Protein AF-0000000067513556 (afdb_homodimer)

Structure (mmCIF, N/CA/C/O backbone):
data_AF-0000000067513556-model_v1
#
loop_
_entity.id
_entity.type
_entity.pdbx_description
1 polymer 'Sugar ABC transporter permease protein'
#
loop_
_atom_site.group_PDB
_atom_site.id
_atom_site.type_symbol
_atom_site.label_atom_id
_atom_site.label_alt_id
_atom_site.label_comp_id
_atom_site.label_asym_id
_atom_site.label_entity_id
_atom_site.label_seq_id
_atom_site.pdbx_PDB_ins_code
_atom_site.Cartn_x
_atom_site.Cartn_y
_atom_site.Cartn_z
_atom_site.occupancy
_atom_site.B_iso_or_equiv
_atom_site.auth_seq_id
_atom_site.auth_comp_id
_atom_site.auth_asym_id
_atom_site.auth_atom_id
_atom_site.pdbx_PDB_model_num
ATOM 1 N N . MET A 1 1 ? -21.203 19.953 30.094 1 32.81 1 MET A N 1
ATOM 2 C CA . MET A 1 1 ? -20.406 18.734 30.266 1 32.81 1 MET A CA 1
ATOM 3 C C . MET A 1 1 ? -21.266 17.5 30 1 32.81 1 MET A C 1
ATOM 5 O O . MET A 1 1 ? -20.75 16.375 30 1 32.81 1 MET A O 1
ATOM 9 N N . ARG A 1 2 ? -22.562 17.641 30.375 1 37 2 ARG A N 1
ATOM 10 C CA . ARG A 1 2 ? -23.672 16.703 30.344 1 37 2 ARG A CA 1
ATOM 11 C C . ARG A 1 2 ? -24.031 16.297 28.922 1 37 2 ARG A C 1
ATOM 13 O O . ARG A 1 2 ? -24.766 15.336 28.703 1 37 2 ARG A O 1
ATOM 20 N N . LYS A 1 3 ? -24.016 17.297 28.078 1 40.44 3 LYS A N 1
ATOM 21 C CA . LYS A 1 3 ? -24.672 17.203 26.781 1 40.44 3 LYS A CA 1
ATOM 22 C C . LYS A 1 3 ? -23.891 16.312 25.828 1 40.44 3 LYS A C 1
ATOM 24 O O . LYS A 1 3 ? -24.266 16.141 24.672 1 40.44 3 LYS A O 1
ATOM 29 N N . LYS A 1 4 ? -22.672 16.094 26.125 1 44.38 4 LYS A N 1
ATOM 30 C CA . LYS A 1 4 ? -21.781 15.328 25.25 1 44.38 4 LYS A CA 1
ATOM 31 C C . LYS A 1 4 ? -22.047 13.836 25.359 1 44.38 4 LYS A C 1
ATOM 33 O O . LYS A 1 4 ? -21.359 13.031 24.719 1 44.38 4 LYS A O 1
ATOM 38 N N . LEU A 1 5 ? -22.797 13.453 26.375 1 41.06 5 LEU A N 1
ATOM 39 C CA . LEU A 1 5 ? -23.062 12.086 26.797 1 41.06 5 LEU A CA 1
ATOM 40 C C . LEU A 1 5 ? -23.906 11.344 25.766 1 41.06 5 LEU A C 1
ATOM 42 O O . LEU A 1 5 ? -23.703 10.156 25.531 1 41.06 5 LEU A O 1
ATOM 46 N N . PRO A 1 6 ? -25 11.922 25.391 1 44.88 6 PRO A N 1
ATOM 47 C CA . PRO A 1 6 ? -25.906 11.125 24.547 1 44.88 6 PRO A CA 1
ATOM 48 C C . PRO A 1 6 ? -25.234 10.641 23.25 1 44.88 6 PRO A C 1
ATOM 50 O O . PRO A 1 6 ? -25.547 9.555 22.766 1 44.88 6 PRO A O 1
ATOM 53 N N . LEU A 1 7 ? -24.531 11.516 22.641 1 46.97 7 LEU A N 1
ATOM 54 C CA . LEU A 1 7 ? -23.906 11.086 21.391 1 46.97 7 LEU A CA 1
ATOM 55 C C . LEU A 1 7 ? -22.875 9.984 21.656 1 46.97 7 LEU A C 1
ATOM 57 O O . LEU A 1 7 ? -22.562 9.203 20.75 1 46.97 7 LEU A O 1
ATOM 61 N N . LEU A 1 8 ? -22.344 10.023 22.875 1 46.72 8 LEU A N 1
ATOM 62 C CA . LEU A 1 8 ? -21.406 8.992 23.328 1 46.72 8 LEU A CA 1
ATOM 63 C C . LEU A 1 8 ? -22.094 7.633 23.391 1 46.72 8 LEU A C 1
ATOM 65 O O . LEU A 1 8 ? -21.5 6.621 23 1 46.72 8 LEU A O 1
ATOM 69 N N . LEU A 1 9 ? -23.172 7.562 24.219 1 47.34 9 LEU A N 1
ATOM 70 C CA . LEU A 1 9 ? -23.891 6.312 24.438 1 47.34 9 LEU A CA 1
ATOM 71 C C . LEU A 1 9 ? -24.406 5.754 23.109 1 47.34 9 LEU A C 1
ATOM 73 O O . LEU A 1 9 ? -24.516 4.535 22.953 1 47.34 9 LEU A O 1
ATOM 77 N N . PHE A 1 10 ? -24.859 6.52 22.297 1 48.38 10 PHE A N 1
ATOM 78 C CA . PHE A 1 10 ? -25.344 6.078 21 1 48.38 10 PHE A CA 1
ATOM 79 C C . PHE A 1 10 ? -24.203 5.66 20.094 1 48.38 10 PHE A C 1
ATOM 81 O O . PHE A 1 10 ? -24.406 4.941 19.109 1 48.38 10 PHE A O 1
ATOM 88 N N . SER A 1 11 ? -22.984 6.133 20.391 1 55.31 11 SER A N 1
ATOM 89 C CA . SER A 1 11 ? -21.875 5.879 19.469 1 55.31 11 SER A CA 1
ATOM 90 C C . SER A 1 11 ? -21.266 4.508 19.703 1 55.31 11 SER A C 1
ATOM 92 O O . SER A 1 11 ? -20.766 3.867 18.781 1 55.31 11 SER A O 1
ATOM 94 N N . LEU A 1 12 ? -21.359 4.043 21.031 1 56.91 12 LEU A N 1
ATOM 95 C CA . LEU A 1 12 ? -20.766 2.752 21.344 1 56.91 12 LEU A CA 1
ATOM 96 C C . LEU A 1 12 ? -21.484 1.628 20.594 1 56.91 12 LEU A C 1
ATOM 98 O O . LEU A 1 12 ? -20.828 0.756 20 1 56.91 12 LEU A O 1
ATOM 102 N N . PRO A 1 13 ? -22.766 1.541 20.766 1 55.91 13 PRO A N 1
ATOM 103 C CA . PRO A 1 13 ? -23.422 0.444 20.047 1 55.91 13 PRO A CA 1
ATOM 104 C C . PRO A 1 13 ? -23.109 0.444 18.562 1 55.91 13 PRO A C 1
ATOM 106 O O . PRO A 1 13 ? -23 -0.623 17.953 1 55.91 13 PRO A O 1
ATOM 109 N N . ALA A 1 14 ? -22.953 1.678 18.062 1 60.16 14 ALA A N 1
ATOM 110 C CA . ALA A 1 14 ? -22.719 1.718 16.625 1 60.16 14 ALA A CA 1
ATOM 111 C C . ALA A 1 14 ? -21.281 1.356 16.297 1 60.16 14 ALA A C 1
ATOM 113 O O . ALA A 1 14 ? -20.984 0.814 15.219 1 60.16 14 ALA A O 1
ATOM 114 N N . LEU A 1 15 ? -20.453 1.493 17.359 1 71.62 15 LEU A N 1
ATOM 115 C CA . LEU A 1 15 ? -19.031 1.248 17.094 1 71.62 15 LEU A CA 1
ATOM 116 C C . LEU A 1 15 ? -18.688 -0.22 17.328 1 71.62 15 LEU A C 1
ATOM 118 O O . LEU A 1 15 ? -17.703 -0.72 16.781 1 71.62 15 LEU A O 1
ATOM 122 N N . LEU A 1 16 ? -19.578 -0.874 18.031 1 74.44 16 LEU A N 1
ATOM 123 C CA . LEU A 1 16 ? -19.281 -2.256 18.391 1 74.44 16 LEU A CA 1
ATOM 124 C C . LEU A 1 16 ? -19.219 -3.143 17.156 1 74.44 16 LEU A C 1
ATOM 126 O O . LEU A 1 16 ? -18.266 -3.9 16.969 1 74.44 16 LEU A O 1
ATOM 130 N N . PRO A 1 17 ? -20.219 -2.994 16.312 1 68.75 17 PRO A N 1
ATOM 131 C CA . PRO A 1 17 ? -20.141 -3.832 15.109 1 68.75 17 PRO A CA 1
ATOM 132 C C . PRO A 1 17 ? -18.906 -3.525 14.258 1 68.75 17 PRO A C 1
ATOM 134 O O . PRO A 1 17 ? -18.312 -4.434 13.68 1 68.75 17 PRO A O 1
ATOM 137 N N . LEU A 1 18 ? -18.609 -2.307 14.359 1 72.25 18 LEU A N 1
ATOM 138 C CA . LEU A 1 18 ? -17.438 -1.919 13.57 1 72.25 18 LEU A CA 1
ATOM 139 C C . LEU A 1 18 ? -16.156 -2.465 14.18 1 72.25 18 LEU A C 1
ATOM 141 O O . LEU A 1 18 ? -15.297 -2.988 13.469 1 72.25 18 LEU A O 1
ATOM 145 N N . LEU A 1 19 ? -16.125 -2.395 15.477 1 75.81 19 LEU A N 1
ATOM 146 C CA . LEU A 1 19 ? -14.945 -2.922 16.156 1 75.81 19 LEU A CA 1
ATOM 147 C C . LEU A 1 19 ? -14.852 -4.434 15.977 1 75.81 19 LEU A C 1
ATOM 149 O O . LEU A 1 19 ? -13.758 -4.98 15.812 1 75.81 19 LEU A O 1
ATOM 153 N N . LEU A 1 20 ? -15.992 -5.012 15.938 1 75.5 20 LEU A N 1
ATOM 154 C CA . LEU A 1 20 ? -16.016 -6.449 15.688 1 75.5 20 LEU A CA 1
ATOM 155 C C . LEU A 1 20 ? -15.555 -6.758 14.258 1 75.5 20 LEU A C 1
ATOM 157 O O . LEU A 1 20 ? -14.773 -7.684 14.039 1 75.5 20 LEU A O 1
ATOM 161 N N . PHE A 1 21 ? -16.031 -5.902 13.422 1 74.62 21 PHE A N 1
ATOM 162 C CA . PHE A 1 21 ? -15.641 -6.062 12.031 1 74.62 21 PHE A CA 1
ATOM 163 C C . PHE A 1 21 ? -14.133 -5.898 11.867 1 74.62 21 PHE A C 1
ATOM 165 O O . PHE A 1 21 ? -13.5 -6.637 11.109 1 74.62 21 PHE A O 1
ATOM 172 N N . VAL A 1 22 ? -13.578 -5.086 12.648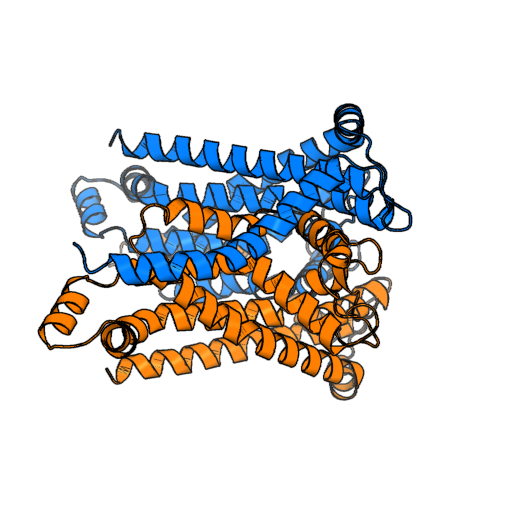 1 79.56 22 VAL A N 1
ATOM 173 C CA . VAL A 1 22 ? -12.164 -4.754 12.523 1 79.56 22 VAL A CA 1
ATOM 174 C C . VAL A 1 22 ? -11.32 -5.797 13.242 1 79.56 22 VAL A C 1
ATOM 176 O O . VAL A 1 22 ? -10.305 -6.258 12.711 1 79.56 22 VAL A O 1
ATOM 179 N N . LEU A 1 23 ? -11.781 -6.262 14.367 1 82.75 23 LEU A N 1
ATOM 180 C CA . LEU A 1 23 ? -10.938 -7.07 15.234 1 82.75 23 LEU A CA 1
ATOM 181 C C . LEU A 1 23 ? -11.164 -8.555 14.984 1 82.75 23 LEU A C 1
ATOM 183 O O . LEU A 1 23 ? -10.258 -9.367 15.195 1 82.75 23 LEU A O 1
ATOM 187 N N . TYR A 1 24 ? -12.273 -8.875 14.492 1 82.88 24 TYR A N 1
ATOM 188 C CA . TYR A 1 24 ? -12.648 -10.281 14.406 1 82.88 24 TYR A CA 1
ATOM 189 C C . TYR A 1 24 ? -11.711 -11.047 13.477 1 82.88 24 TYR A C 1
ATOM 191 O O . TYR A 1 24 ? -11.25 -12.141 13.812 1 82.88 24 TYR A O 1
ATOM 199 N N . PRO A 1 25 ? -11.391 -10.477 12.336 1 84.19 25 PRO A N 1
ATOM 200 C CA . PRO A 1 25 ? -10.453 -11.211 11.477 1 84.19 25 PRO A CA 1
ATOM 201 C C . PRO A 1 25 ? -9.117 -11.484 12.156 1 84.19 25 PRO A C 1
ATOM 203 O O . PRO A 1 25 ? -8.523 -12.547 11.953 1 84.19 25 PRO A O 1
ATOM 206 N N . PHE A 1 26 ? -8.719 -10.633 12.953 1 83.06 26 PHE A N 1
ATOM 207 C CA . PHE A 1 26 ? -7.453 -10.812 13.656 1 83.06 26 PHE A CA 1
ATOM 208 C C . PHE A 1 26 ? -7.566 -11.914 14.695 1 83.06 26 PHE A C 1
ATOM 210 O O . PHE A 1 26 ? -6.641 -12.711 14.867 1 83.06 26 PHE A O 1
ATOM 217 N N . LEU A 1 27 ? -8.664 -11.898 15.367 1 83.62 27 LEU A N 1
ATOM 218 C CA . LEU A 1 27 ? -8.875 -12.922 16.375 1 83.62 27 LEU A CA 1
ATOM 219 C C . LEU A 1 27 ? -8.914 -14.312 15.75 1 83.62 27 LEU A C 1
ATOM 221 O O . LEU A 1 27 ? -8.438 -15.281 16.344 1 83.62 27 LEU A O 1
ATOM 225 N N . GLU A 1 28 ? -9.406 -14.328 14.578 1 81.25 28 GLU A N 1
ATOM 226 C CA . GLU A 1 28 ? -9.484 -15.617 13.898 1 81.25 28 GLU A CA 1
ATOM 227 C C . GLU A 1 28 ? -8.102 -16.094 13.469 1 81.25 28 GLU A C 1
ATOM 229 O O . GLU A 1 28 ? -7.836 -17.297 13.453 1 81.25 28 GLU A O 1
ATOM 234 N N . VAL A 1 29 ? -7.293 -15.188 13.078 1 85.81 29 VAL A N 1
ATOM 235 C CA . VAL A 1 29 ? -5.93 -15.57 12.727 1 85.81 29 VAL A CA 1
ATOM 236 C C . VAL A 1 29 ? -5.23 -16.156 13.953 1 85.81 29 VAL A C 1
ATOM 238 O O . VAL A 1 29 ? -4.5 -17.141 13.852 1 85.81 29 VAL A O 1
ATOM 241 N N . VAL A 1 30 ? -5.441 -15.562 15.07 1 89.25 30 VAL A N 1
ATOM 242 C CA . VAL A 1 30 ? -4.855 -16.062 16.312 1 89.25 30 VAL A CA 1
ATOM 243 C C . VAL A 1 30 ? -5.414 -17.438 16.625 1 89.25 30 VAL A C 1
ATOM 245 O O . VAL A 1 30 ? -4.664 -18.344 17 1 89.25 30 VAL A O 1
ATOM 248 N N . ARG A 1 31 ? -6.645 -17.562 16.453 1 88.06 31 ARG A N 1
ATOM 249 C CA . ARG A 1 31 ? -7.273 -18.859 16.703 1 88.06 31 ARG A CA 1
ATOM 250 C C . ARG A 1 31 ? -6.73 -19.922 15.758 1 88.06 31 ARG A C 1
ATOM 252 O O . ARG A 1 31 ? -6.332 -21 16.203 1 88.06 31 ARG A O 1
ATOM 259 N N . PHE A 1 32 ? -6.605 -19.609 14.523 1 87.56 32 PHE A N 1
ATOM 260 C CA . PHE A 1 32 ? -6.188 -20.594 13.523 1 87.56 32 PHE A CA 1
ATOM 261 C C . PHE A 1 32 ? -4.699 -20.891 13.656 1 87.56 32 PHE A C 1
ATOM 263 O O . PHE A 1 32 ? -4.23 -21.922 13.188 1 87.56 32 PHE A O 1
ATOM 270 N N . SER A 1 33 ? -3.994 -19.969 14.25 1 93.5 33 SER A N 1
ATOM 271 C CA . SER A 1 33 ? -2.586 -20.234 14.516 1 93.5 33 SER A CA 1
ATOM 272 C C . SER A 1 33 ? -2.422 -21.406 15.492 1 93.5 33 SER A C 1
ATOM 274 O O . SER A 1 33 ? -1.332 -21.969 15.617 1 93.5 33 SER A O 1
ATOM 276 N N . THR A 1 34 ? -3.514 -21.75 16.188 1 94.88 34 THR A N 1
ATOM 277 C CA . THR A 1 34 ? -3.473 -22.859 17.125 1 94.88 34 THR A CA 1
ATOM 278 C C . THR A 1 34 ? -4.141 -24.109 16.547 1 94.88 34 THR A C 1
ATOM 280 O O . THR A 1 34 ? -4.445 -25.047 17.266 1 94.88 34 THR A O 1
ATOM 283 N N . TRP A 1 35 ? -4.395 -24.031 15.234 1 91.88 35 TRP A N 1
ATOM 284 C CA . TRP A 1 35 ? -5.051 -25.156 14.57 1 91.88 35 TRP A CA 1
ATOM 285 C C . TRP A 1 35 ? -4.164 -25.734 13.477 1 91.88 35 TRP A C 1
ATOM 287 O O . TRP A 1 35 ? -3.283 -25.047 12.953 1 91.88 35 TRP A O 1
ATOM 297 N N . ASP A 1 36 ? -4.312 -27.062 13.305 1 93.06 36 ASP A N 1
ATOM 298 C CA . ASP A 1 36 ? -3.84 -27.703 12.078 1 93.06 36 ASP A CA 1
ATOM 299 C C . ASP A 1 36 ? -4.918 -27.688 11 1 93.06 36 ASP A C 1
ATOM 301 O O . ASP A 1 36 ? -5.965 -28.312 11.148 1 93.06 36 ASP A O 1
ATOM 305 N N . TRP A 1 37 ? -4.578 -26.875 9.977 1 87.88 37 TRP A N 1
ATOM 306 C CA . TRP A 1 37 ? -5.59 -26.688 8.945 1 87.88 37 TRP A CA 1
ATOM 307 C C . TRP A 1 37 ? -4.945 -26.422 7.59 1 87.88 37 TRP A C 1
ATOM 309 O O . TRP A 1 37 ? -4.078 -25.562 7.469 1 87.88 37 TRP A O 1
ATOM 319 N N . SER A 1 38 ? -5.398 -27.172 6.637 1 86 38 SER A N 1
ATOM 320 C CA . SER A 1 38 ? -4.875 -27.031 5.281 1 86 38 SER A CA 1
ATOM 321 C C . SER A 1 38 ? -5.762 -26.125 4.434 1 86 38 SER A C 1
ATOM 323 O O . SER A 1 38 ? -5.344 -25.656 3.375 1 86 38 SER A O 1
ATOM 325 N N . GLY A 1 39 ? -6.977 -25.766 4.902 1 77.75 39 GLY A N 1
ATOM 326 C CA . GLY A 1 39 ? -7.945 -25.047 4.098 1 77.75 39 GLY A CA 1
ATOM 327 C C . GLY A 1 39 ? -8.883 -25.953 3.328 1 77.75 39 GLY A C 1
ATOM 328 O O . GLY A 1 39 ? -9.93 -25.531 2.854 1 77.75 39 GLY A O 1
ATOM 329 N N . LEU A 1 40 ? -8.508 -27.219 3.236 1 76.31 40 LEU A N 1
ATOM 330 C CA . LEU A 1 40 ? -9.258 -28.172 2.441 1 76.31 40 LEU A CA 1
ATOM 331 C C . LEU A 1 40 ? -9.883 -29.25 3.332 1 76.31 40 LEU A C 1
ATOM 333 O O . LEU A 1 40 ? -10.719 -30.031 2.875 1 76.31 40 LEU A O 1
ATOM 337 N N . SER A 1 41 ? -9.414 -29.297 4.57 1 78.69 41 SER A N 1
ATOM 338 C CA . SER A 1 41 ? -9.914 -30.281 5.516 1 78.69 41 SER A CA 1
ATOM 339 C C . SER A 1 41 ? -10.438 -29.625 6.789 1 78.69 41 SER A C 1
ATOM 341 O O . SER A 1 41 ? -10.289 -28.406 6.969 1 78.69 41 SER A O 1
ATOM 343 N N . GLU A 1 42 ? -11.023 -30.391 7.574 1 82.38 42 GLU A N 1
ATOM 344 C CA . GLU A 1 42 ? -11.531 -29.875 8.844 1 82.38 42 GLU A CA 1
ATOM 345 C C . GLU A 1 42 ? -10.383 -29.453 9.766 1 82.38 42 GLU A C 1
ATOM 347 O O . GLU A 1 42 ? -9.422 -30.203 9.945 1 82.38 42 GLU A O 1
ATOM 352 N N . PRO A 1 43 ? -10.492 -28.297 10.234 1 86 43 PRO A N 1
ATOM 353 C CA . PRO A 1 43 ? -9.453 -27.828 11.148 1 86 43 PRO A CA 1
ATOM 354 C C . PRO A 1 43 ? -9.438 -28.594 12.469 1 86 43 PRO A C 1
ATOM 356 O O . PRO A 1 43 ? -10.492 -28.984 12.969 1 86 43 PRO A O 1
ATOM 359 N N . ARG A 1 44 ? -8.203 -28.844 13.031 1 92.75 44 ARG A N 1
ATOM 360 C CA . ARG A 1 44 ? -8.008 -29.516 14.312 1 92.75 44 ARG A CA 1
ATOM 361 C C . ARG A 1 44 ? -7.18 -28.656 15.266 1 92.75 44 ARG A C 1
ATOM 363 O O . ARG A 1 44 ? -6.113 -28.172 14.898 1 92.75 44 ARG A O 1
ATOM 370 N N . PRO A 1 45 ? -7.703 -28.531 16.469 1 93.62 45 PRO A N 1
ATOM 371 C CA . PRO A 1 45 ? -6.91 -27.781 17.438 1 93.62 45 PRO A CA 1
ATOM 372 C C . PRO A 1 45 ? -5.625 -28.5 17.828 1 93.62 45 PRO A C 1
ATOM 374 O O . PRO A 1 45 ? -5.648 -29.703 18.094 1 93.62 45 PRO A O 1
ATOM 377 N N . VAL A 1 46 ? -4.523 -27.812 17.812 1 96.75 46 VAL A N 1
ATOM 378 C CA . VAL A 1 46 ? -3.242 -28.422 18.141 1 96.75 46 VAL A CA 1
ATOM 379 C C . VAL A 1 46 ? -2.504 -27.562 19.156 1 96.75 46 VAL A C 1
ATOM 381 O O . VAL A 1 46 ? -1.302 -27.734 19.375 1 96.75 46 VAL A O 1
ATOM 384 N N . GLY A 1 47 ? -3.225 -26.594 19.688 1 96 47 GLY A N 1
ATOM 385 C CA . GLY A 1 47 ? -2.605 -25.703 20.672 1 96 47 GLY A CA 1
ATOM 386 C C . GLY A 1 47 ? -1.457 -24.906 20.094 1 96 47 GLY A C 1
ATOM 387 O O . GLY A 1 47 ? -1.604 -24.25 19.062 1 96 47 GLY A O 1
ATOM 388 N N . LEU A 1 48 ? -0.248 -25.047 20.797 1 97 48 LEU A N 1
ATOM 389 C CA . LEU A 1 48 ? 0.872 -24.188 20.422 1 97 48 LEU A CA 1
ATOM 390 C C . LEU A 1 48 ? 1.854 -24.953 19.531 1 97 48 LEU A C 1
ATOM 392 O O . LEU A 1 48 ? 2.992 -24.516 19.344 1 97 48 LEU A O 1
ATOM 396 N N . LYS A 1 49 ? 1.458 -26 18.891 1 97.56 49 LYS A N 1
ATOM 397 C CA . LYS A 1 49 ? 2.326 -26.844 18.078 1 97.56 49 LYS A CA 1
ATOM 398 C C . LYS A 1 49 ? 2.863 -26.062 16.875 1 97.56 49 LYS A C 1
ATOM 400 O O . LYS A 1 49 ? 4.016 -26.25 16.469 1 97.56 49 LYS A O 1
ATOM 405 N N . ASN A 1 50 ? 2.014 -25.219 16.281 1 97.56 50 ASN A N 1
ATOM 406 C CA . ASN A 1 50 ? 2.473 -24.422 15.148 1 97.56 50 ASN A CA 1
ATOM 407 C C . ASN A 1 50 ? 3.623 -23.5 15.555 1 97.56 50 ASN A C 1
ATOM 409 O O . ASN A 1 50 ? 4.559 -23.281 14.773 1 97.56 50 ASN A O 1
ATOM 413 N N . TYR A 1 51 ? 3.568 -23.031 16.75 1 97.69 51 TYR A N 1
ATOM 414 C CA . TYR A 1 51 ? 4.625 -22.141 17.234 1 97.69 51 TYR A CA 1
ATOM 415 C C . TYR A 1 51 ? 5.891 -22.922 17.547 1 97.69 51 TYR A C 1
ATOM 417 O O . TYR A 1 51 ? 7 -22.469 17.266 1 97.69 51 TYR A O 1
ATOM 425 N N . GLN A 1 52 ? 5.711 -24.062 18.062 1 97.56 52 GLN A N 1
ATOM 426 C CA . GLN A 1 52 ? 6.867 -24.922 18.297 1 97.56 52 GLN A CA 1
ATOM 427 C C . GLN A 1 52 ? 7.574 -25.281 17 1 97.56 52 GLN A C 1
ATOM 429 O O . GLN A 1 52 ? 8.797 -25.203 16.906 1 97.56 52 GLN A O 1
ATOM 434 N N . THR A 1 53 ? 6.824 -25.625 16.031 1 97.25 53 THR A N 1
ATOM 435 C CA . THR A 1 53 ? 7.363 -25.938 14.719 1 97.25 53 THR A CA 1
ATOM 436 C C . THR A 1 53 ? 8.047 -24.719 14.102 1 97.25 53 THR A C 1
ATOM 438 O O . THR A 1 53 ? 9.125 -24.828 13.516 1 97.25 53 THR A O 1
ATOM 441 N N . LEU A 1 54 ? 7.438 -23.625 14.266 1 97.44 54 LEU A N 1
ATOM 442 C CA . LEU A 1 54 ? 7.941 -22.375 13.711 1 97.44 54 LEU A CA 1
ATOM 443 C C . LEU A 1 54 ? 9.32 -22.047 14.273 1 97.44 54 LEU A C 1
ATOM 445 O O . LEU A 1 54 ? 10.242 -21.734 13.523 1 97.44 54 LEU A O 1
ATOM 449 N N . PHE A 1 55 ? 9.523 -22.188 15.609 1 97.31 55 PHE A N 1
ATOM 450 C CA . PHE A 1 55 ? 10.773 -21.797 16.25 1 97.31 55 PHE A CA 1
ATOM 451 C C . PHE A 1 55 ? 11.867 -22.812 15.984 1 97.31 55 PHE A C 1
ATOM 453 O O . PHE A 1 55 ? 13.055 -22.531 16.156 1 97.31 55 PHE A O 1
ATOM 460 N N . GLN A 1 56 ? 11.461 -23.969 15.453 1 97.38 56 GLN A N 1
ATOM 461 C CA . GLN A 1 56 ? 12.43 -25 15.109 1 97.38 56 GLN A CA 1
ATOM 462 C C . GLN A 1 56 ? 12.672 -25.047 13.602 1 97.38 56 GLN A C 1
ATOM 464 O O . GLN A 1 56 ? 13.539 -25.781 13.125 1 97.38 56 GLN A O 1
ATOM 469 N N . ASP A 1 57 ? 11.977 -24.25 12.859 1 97.25 57 ASP A N 1
ATOM 470 C CA . ASP A 1 57 ? 12.031 -24.25 11.406 1 97.25 57 ASP A CA 1
ATOM 471 C C . ASP A 1 57 ? 13.156 -23.359 10.891 1 97.25 57 ASP A C 1
ATOM 473 O O . ASP A 1 57 ? 13.062 -22.125 10.969 1 97.25 57 ASP A O 1
ATOM 477 N N . PRO A 1 58 ? 14.211 -23.938 10.344 1 97.31 58 PRO A N 1
ATOM 478 C CA . PRO A 1 58 ? 15.312 -23.125 9.828 1 97.31 58 PRO A CA 1
ATOM 479 C C . PRO A 1 58 ? 14.867 -22.172 8.719 1 97.31 58 PRO A C 1
ATOM 481 O O . PRO A 1 58 ? 15.43 -21.078 8.578 1 97.31 58 PRO A O 1
ATOM 484 N N . ALA A 1 59 ? 13.875 -22.547 7.98 1 96.94 59 ALA A N 1
ATOM 485 C CA . ALA A 1 59 ? 13.391 -21.688 6.902 1 96.94 59 ALA A CA 1
ATOM 486 C C . ALA A 1 59 ? 12.766 -20.406 7.453 1 96.94 59 ALA A C 1
ATOM 488 O O . ALA A 1 59 ? 12.891 -19.344 6.848 1 96.94 59 ALA A O 1
ATOM 489 N N . PHE A 1 60 ? 12.109 -20.562 8.648 1 97.44 60 PHE A N 1
ATOM 490 C CA . PHE A 1 60 ? 11.531 -19.375 9.289 1 97.44 60 PHE A CA 1
ATOM 491 C C . PHE A 1 60 ? 12.617 -18.391 9.695 1 97.44 60 PHE A C 1
ATOM 493 O O . PHE A 1 60 ? 12.516 -17.203 9.406 1 97.44 60 PHE A O 1
ATOM 500 N N . TRP A 1 61 ? 13.641 -18.875 10.234 1 97.94 61 TRP A N 1
ATOM 501 C CA . TRP A 1 61 ? 14.719 -18.016 10.719 1 97.94 61 TRP A CA 1
ATOM 502 C C . TRP A 1 61 ? 15.477 -17.391 9.562 1 97.94 61 TRP A C 1
ATOM 504 O O . TRP A 1 61 ? 15.883 -16.219 9.633 1 97.94 61 TRP A O 1
ATOM 514 N N . LYS A 1 62 ? 15.711 -18.156 8.531 1 97.5 62 LYS A N 1
ATOM 515 C CA . LYS A 1 62 ? 16.344 -17.594 7.344 1 97.5 62 LYS A CA 1
ATOM 516 C C . LYS A 1 62 ? 15.508 -16.469 6.75 1 97.5 62 LYS A C 1
ATOM 518 O O . LYS A 1 62 ? 16.047 -15.414 6.391 1 97.5 62 LYS A O 1
ATOM 523 N N . SER A 1 63 ? 14.195 -16.688 6.66 1 97.75 63 SER A N 1
ATOM 524 C CA . SER A 1 63 ? 13.297 -15.664 6.129 1 97.75 63 SER A CA 1
ATOM 525 C C . SER A 1 63 ? 13.273 -14.422 7.016 1 97.75 63 SER A C 1
ATOM 527 O O . SER A 1 63 ? 13.18 -13.297 6.52 1 97.75 63 SER A O 1
ATOM 529 N N . LEU A 1 64 ? 13.359 -14.656 8.352 1 97.25 64 LEU A N 1
ATOM 530 C CA . LEU A 1 64 ? 13.43 -13.539 9.281 1 97.25 64 LEU A CA 1
ATOM 531 C C . LEU A 1 64 ? 14.695 -12.719 9.047 1 97.25 64 LEU A C 1
ATOM 533 O O . LEU A 1 64 ? 14.641 -11.484 9.016 1 97.25 64 LEU A O 1
ATOM 537 N N . LEU A 1 65 ? 15.773 -13.359 8.852 1 97.38 65 LEU A N 1
ATOM 538 C CA . LEU A 1 65 ? 17.047 -12.672 8.625 1 97.38 65 LEU A CA 1
ATOM 539 C C . LEU A 1 65 ? 17.016 -11.914 7.301 1 97.38 65 LEU A C 1
ATOM 541 O O . LEU A 1 65 ? 17.531 -10.797 7.211 1 97.38 65 LEU A O 1
ATOM 545 N N . VAL A 1 66 ? 16.453 -12.531 6.297 1 97.75 66 VAL A N 1
ATOM 546 C CA . VAL A 1 66 ? 16.312 -11.867 5.008 1 97.75 66 VAL A CA 1
ATOM 547 C C . VAL A 1 66 ? 15.445 -10.617 5.16 1 97.75 66 VAL A C 1
ATOM 549 O O . VAL A 1 66 ? 15.766 -9.562 4.609 1 97.75 66 VAL A O 1
ATOM 552 N N . THR A 1 67 ? 14.383 -10.727 5.965 1 97.25 67 THR A N 1
ATOM 553 C CA . THR A 1 67 ? 13.484 -9.609 6.203 1 97.25 67 THR A CA 1
ATOM 554 C C . THR A 1 67 ? 14.211 -8.477 6.926 1 97.25 67 THR A C 1
ATOM 556 O O . THR A 1 67 ? 14.078 -7.309 6.547 1 97.25 67 THR A O 1
ATOM 559 N N . LEU A 1 68 ? 14.969 -8.836 7.914 1 96.81 68 LEU A N 1
ATOM 560 C CA . LEU A 1 68 ? 15.727 -7.836 8.656 1 96.81 68 LEU A CA 1
ATOM 561 C C . LEU A 1 68 ? 16.797 -7.207 7.781 1 96.81 68 LEU A C 1
ATOM 563 O O . LEU A 1 68 ? 17.062 -6.008 7.883 1 96.81 68 LEU A O 1
ATOM 567 N N . GLY A 1 69 ? 17.422 -8.047 6.965 1 97 69 GLY A N 1
ATOM 568 C CA . GLY A 1 69 ? 18.375 -7.516 6.004 1 97 69 GLY A CA 1
ATOM 569 C C . GLY A 1 69 ? 17.75 -6.539 5.027 1 97 69 GLY A C 1
ATOM 570 O O . GLY A 1 69 ? 18.328 -5.484 4.742 1 97 69 GLY A O 1
ATOM 571 N N . PHE A 1 70 ? 16.625 -6.875 4.539 1 97.5 70 PHE A N 1
ATOM 572 C CA . PHE A 1 70 ? 15.867 -5.984 3.664 1 97.5 70 PHE A CA 1
ATOM 573 C C . PHE A 1 70 ? 15.586 -4.66 4.355 1 97.5 70 PHE A C 1
ATOM 575 O O . PHE A 1 70 ? 15.805 -3.592 3.781 1 97.5 70 PHE A O 1
ATOM 582 N N . MET A 1 71 ? 15.125 -4.75 5.566 1 96.88 71 MET A N 1
ATOM 583 C CA . MET A 1 71 ? 14.805 -3.564 6.355 1 96.88 71 MET A CA 1
ATOM 584 C C . MET A 1 71 ? 16.047 -2.688 6.543 1 96.88 71 MET A C 1
ATOM 586 O O . MET A 1 71 ? 15.977 -1.472 6.352 1 96.88 71 MET A O 1
ATOM 590 N N . LEU A 1 72 ? 17.109 -3.25 6.871 1 96.5 72 LEU A N 1
ATOM 591 C CA . LEU A 1 72 ? 18.344 -2.523 7.145 1 96.5 72 LEU A CA 1
ATOM 592 C C . LEU A 1 72 ? 18.875 -1.85 5.883 1 96.5 72 LEU A C 1
ATOM 594 O O . LEU A 1 72 ? 19.469 -0.768 5.949 1 96.5 72 LEU A O 1
ATOM 598 N N . LEU A 1 73 ? 18.672 -2.516 4.797 1 97.06 73 LEU A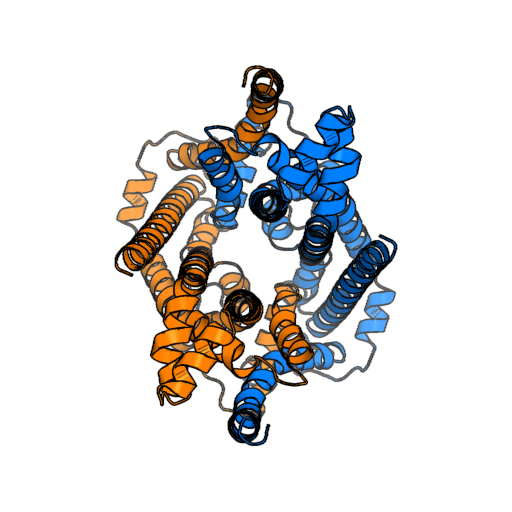 N 1
ATOM 599 C CA . LEU A 1 73 ? 19.156 -1.972 3.535 1 97.06 73 LEU A CA 1
ATOM 600 C C . LEU A 1 73 ? 18.219 -0.88 3.018 1 97.06 73 LEU A C 1
ATOM 602 O O . LEU A 1 73 ? 18.672 0.066 2.365 1 97.06 73 LEU A O 1
ATOM 606 N N . ALA A 1 74 ? 16.953 -0.971 3.285 1 97 74 ALA A N 1
ATOM 607 C CA . ALA A 1 74 ? 15.961 -0.087 2.684 1 97 74 ALA A CA 1
ATOM 608 C C . ALA A 1 74 ? 15.742 1.152 3.545 1 97 74 ALA A C 1
ATOM 610 O O . ALA A 1 74 ? 15.531 2.25 3.021 1 97 74 ALA A O 1
ATOM 611 N N . LEU A 1 75 ? 15.852 1.015 4.855 1 96.81 75 LEU A N 1
ATOM 612 C CA . LEU A 1 75 ? 15.398 2.059 5.766 1 96.81 75 LEU A CA 1
ATOM 613 C C . LEU A 1 75 ? 16.344 3.262 5.723 1 96.81 75 LEU A C 1
ATOM 615 O O . LEU A 1 75 ? 15.883 4.402 5.59 1 96.81 75 LEU A O 1
ATOM 619 N N . PRO A 1 76 ? 17.641 3.088 5.801 1 96.81 76 PRO A N 1
ATOM 620 C CA . PRO A 1 76 ? 18.531 4.25 5.82 1 96.81 76 PRO A CA 1
ATOM 621 C C . PRO A 1 76 ? 18.438 5.086 4.547 1 96.81 76 PRO A C 1
ATOM 623 O O . PRO A 1 76 ? 18.25 6.305 4.613 1 96.81 76 PRO A O 1
ATOM 626 N N . PRO A 1 77 ? 18.5 4.465 3.396 1 96.06 77 PRO A N 1
ATOM 627 C CA . PRO A 1 77 ? 18.375 5.312 2.207 1 96.06 77 PRO A CA 1
ATOM 628 C C . PRO A 1 77 ? 16.984 5.934 2.078 1 96.06 77 PRO A C 1
ATOM 630 O O . PRO A 1 77 ? 16.844 7.047 1.561 1 96.06 77 PRO A O 1
ATOM 633 N N . PHE A 1 78 ? 15.922 5.25 2.492 1 96.62 78 PHE A N 1
ATOM 634 C CA . PHE A 1 78 ? 14.578 5.812 2.467 1 96.62 78 PHE A CA 1
ATOM 635 C C . PHE A 1 78 ? 14.508 7.094 3.285 1 96.62 78 PHE A C 1
ATOM 637 O O . PHE A 1 78 ? 14.016 8.117 2.809 1 96.62 78 PHE A O 1
ATOM 644 N N . LEU A 1 79 ? 15.062 7.012 4.496 1 95.5 79 LEU A N 1
ATOM 645 C CA . LEU A 1 79 ? 15.062 8.164 5.387 1 95.5 79 LEU A CA 1
ATOM 646 C C . LEU A 1 79 ? 15.953 9.273 4.848 1 95.5 79 LEU A C 1
ATOM 648 O O . LEU A 1 79 ? 15.531 10.43 4.742 1 95.5 79 LEU A O 1
ATOM 652 N N . ALA A 1 80 ? 17.125 8.906 4.461 1 93.56 80 ALA A N 1
ATOM 653 C CA . ALA A 1 80 ? 18.109 9.891 4.004 1 93.56 80 ALA A CA 1
ATOM 654 C C . ALA A 1 80 ? 17.625 10.594 2.736 1 93.56 80 ALA A C 1
ATOM 656 O O . ALA A 1 80 ? 17.641 11.828 2.662 1 93.56 80 ALA A O 1
ATOM 657 N N . LEU A 1 81 ? 17.172 9.836 1.778 1 92.62 81 LEU A N 1
ATOM 658 C CA . LEU A 1 81 ? 16.781 10.422 0.502 1 92.62 81 LEU A CA 1
ATOM 659 C C . LEU A 1 81 ? 15.5 11.25 0.66 1 92.62 81 LEU A C 1
ATOM 661 O O . LEU A 1 81 ? 15.344 12.281 0.004 1 92.62 81 LEU A O 1
ATOM 665 N N . SER A 1 82 ? 14.578 10.727 1.495 1 94.69 82 SER A N 1
ATOM 666 C CA . SER A 1 82 ? 13.359 11.5 1.738 1 94.69 82 SER A CA 1
ATOM 667 C C . SER A 1 82 ? 13.688 12.875 2.309 1 94.69 82 SER A C 1
ATOM 669 O O . SER A 1 82 ? 13.172 13.891 1.836 1 94.69 82 SER A O 1
ATOM 671 N N . LEU A 1 83 ? 14.578 12.945 3.291 1 91.81 83 LEU A N 1
ATOM 672 C CA . LEU A 1 83 ? 14.945 14.195 3.955 1 91.81 83 LEU A CA 1
ATOM 673 C C . LEU A 1 83 ? 15.766 15.086 3.027 1 91.81 83 LEU A C 1
ATOM 675 O O . LEU A 1 83 ? 15.477 16.281 2.891 1 91.81 83 LEU A O 1
ATOM 679 N N . VAL A 1 84 ? 16.734 14.477 2.373 1 88.88 84 VAL A N 1
ATOM 680 C CA . VAL A 1 84 ? 17.641 15.242 1.52 1 88.88 84 VAL A CA 1
ATOM 681 C C . VAL A 1 84 ? 16.859 15.852 0.357 1 88.88 84 VAL A C 1
ATOM 683 O O . VAL A 1 84 ? 17.016 17.031 0.055 1 88.88 84 VAL A O 1
ATOM 686 N N . LEU A 1 85 ? 16.016 15.117 -0.246 1 90.81 85 LEU A N 1
ATOM 687 C CA . LEU A 1 85 ? 15.281 15.617 -1.397 1 90.81 85 LEU A CA 1
ATOM 688 C C . LEU A 1 85 ? 14.258 16.672 -0.971 1 90.81 85 LEU A C 1
ATOM 690 O O . LEU A 1 85 ? 14 17.625 -1.707 1 90.81 85 LEU A O 1
ATOM 694 N N . ALA A 1 86 ? 13.672 16.406 0.213 1 92.25 86 ALA A N 1
ATOM 695 C CA . ALA A 1 86 ? 12.766 17.438 0.72 1 92.25 86 ALA A CA 1
ATOM 696 C C . ALA A 1 86 ? 13.484 18.781 0.891 1 92.25 86 ALA A C 1
ATOM 698 O O . ALA A 1 86 ? 12.961 19.828 0.498 1 92.25 86 ALA A O 1
ATOM 699 N N . VAL A 1 87 ? 14.664 18.766 1.409 1 87.62 87 VAL A N 1
ATOM 700 C CA . VAL A 1 87 ? 15.422 19.969 1.699 1 87.62 87 VAL A CA 1
ATOM 701 C C . VAL A 1 87 ? 15.93 20.594 0.398 1 87.62 87 VAL A C 1
ATOM 703 O O . VAL A 1 87 ? 15.828 21.797 0.193 1 87.62 87 VAL A O 1
ATOM 706 N N . VAL A 1 88 ? 16.438 19.766 -0.494 1 85.81 88 VAL A N 1
ATOM 707 C CA . VAL A 1 88 ? 17.047 20.25 -1.729 1 85.81 88 VAL A CA 1
ATOM 708 C C . VAL A 1 88 ? 15.977 20.875 -2.623 1 85.81 88 VAL A C 1
ATOM 710 O O . VAL A 1 88 ? 16.234 21.859 -3.303 1 85.81 88 VAL A O 1
ATOM 713 N N . LEU A 1 89 ? 14.844 20.344 -2.594 1 89.25 89 LEU A N 1
ATOM 714 C CA . LEU A 1 89 ? 13.797 20.797 -3.504 1 89.25 89 LEU A CA 1
ATOM 715 C C . LEU A 1 89 ? 13.055 22 -2.926 1 89.25 89 LEU A C 1
ATOM 717 O O . LEU A 1 89 ? 12.344 22.703 -3.646 1 89.25 89 LEU A O 1
ATOM 721 N N . ASP A 1 90 ? 13.328 22.188 -1.698 1 88.88 90 ASP A N 1
ATOM 722 C CA . ASP A 1 90 ? 12.562 23.234 -1.021 1 88.88 90 ASP A CA 1
ATOM 723 C C . ASP A 1 90 ? 12.867 24.609 -1.62 1 88.88 90 ASP A C 1
ATOM 725 O O . ASP A 1 90 ? 14.023 25.031 -1.667 1 88.88 90 ASP A O 1
ATOM 729 N N . GLY A 1 91 ? 11.812 25.328 -2.123 1 86.56 91 GLY A N 1
ATOM 730 C CA . GLY A 1 91 ? 11.953 26.688 -2.607 1 86.56 91 GLY A CA 1
ATOM 731 C C . GLY A 1 91 ? 12.367 26.766 -4.062 1 86.56 91 GLY A C 1
ATOM 732 O O . GLY A 1 91 ? 12.383 27.859 -4.652 1 86.56 91 GLY A O 1
ATOM 733 N N . LEU A 1 92 ? 12.711 25.641 -4.703 1 87.81 92 LEU A N 1
ATOM 734 C CA . LEU A 1 92 ? 13.078 25.656 -6.113 1 87.81 92 LEU A CA 1
ATOM 735 C C . LEU A 1 92 ? 11.859 25.938 -6.988 1 87.81 92 LEU A C 1
ATOM 737 O O . LEU A 1 92 ? 10.734 25.594 -6.613 1 87.81 92 LEU A O 1
ATOM 741 N N . PRO A 1 93 ? 12.125 26.578 -8.141 1 87.19 93 PRO A N 1
ATOM 742 C CA . PRO A 1 93 ? 11 26.922 -9.016 1 87.19 93 PRO A CA 1
ATOM 743 C C . PRO A 1 93 ? 10.25 25.703 -9.531 1 87.19 93 PRO A C 1
ATOM 745 O O . PRO A 1 93 ? 9.055 25.781 -9.836 1 87.19 93 PRO A O 1
ATOM 748 N N . TYR A 1 94 ? 10.953 24.531 -9.648 1 87.5 94 TYR A N 1
ATOM 749 C CA . TYR A 1 94 ? 10.305 23.344 -10.18 1 87.5 94 TYR A CA 1
ATOM 750 C C . TYR A 1 94 ? 9.992 22.344 -9.062 1 87.5 94 TYR A C 1
ATOM 752 O O . TYR A 1 94 ? 9.852 21.141 -9.312 1 87.5 94 TYR A O 1
ATOM 760 N N . GLU A 1 95 ? 9.898 22.781 -7.855 1 89.56 95 GLU A N 1
ATOM 761 C CA . GLU A 1 95 ? 9.656 21.922 -6.695 1 89.56 95 GLU A CA 1
ATOM 762 C C . GLU A 1 95 ? 8.398 21.078 -6.883 1 89.56 95 GLU A C 1
ATOM 764 O O . GLU A 1 95 ? 8.422 19.859 -6.688 1 89.56 95 GLU A O 1
ATOM 769 N N . ARG A 1 96 ? 7.395 21.75 -7.32 1 86.12 96 ARG A N 1
ATOM 770 C CA . ARG A 1 96 ? 6.113 21.062 -7.473 1 86.12 96 ARG A CA 1
ATOM 771 C C . ARG A 1 96 ? 6.203 19.953 -8.523 1 86.12 96 ARG A C 1
ATOM 773 O O . ARG A 1 96 ? 5.727 18.844 -8.297 1 86.12 96 ARG A O 1
ATOM 780 N N . LEU A 1 97 ? 6.785 20.266 -9.57 1 84.56 97 LEU A N 1
ATOM 781 C CA . LEU A 1 97 ? 6.934 19.297 -10.641 1 84.56 97 LEU A CA 1
ATOM 782 C C . LEU A 1 97 ? 7.82 18.125 -10.203 1 84.56 97 LEU A C 1
ATOM 784 O O . LEU A 1 97 ? 7.508 16.969 -10.461 1 84.56 97 LEU A O 1
ATOM 788 N N . ALA A 1 98 ? 8.914 18.453 -9.539 1 87.06 98 ALA A N 1
ATOM 789 C CA . ALA A 1 98 ? 9.844 17.422 -9.086 1 87.06 98 ALA A CA 1
ATOM 790 C C . ALA A 1 98 ? 9.18 16.484 -8.086 1 87.06 98 ALA A C 1
ATOM 792 O O . ALA A 1 98 ? 9.297 15.258 -8.203 1 87.06 98 ALA A O 1
ATOM 793 N N . LYS A 1 99 ? 8.43 17.031 -7.215 1 87.56 99 LYS A N 1
ATOM 794 C CA . LYS A 1 99 ? 7.773 16.219 -6.199 1 87.56 99 LYS A CA 1
ATOM 795 C C . LYS A 1 99 ? 6.648 15.375 -6.809 1 87.56 99 LYS A C 1
ATOM 797 O O . LYS A 1 99 ? 6.426 14.234 -6.398 1 87.56 99 LYS A O 1
ATOM 802 N N . SER A 1 100 ? 5.984 15.914 -7.816 1 84.38 100 SER A N 1
ATOM 803 C CA . SER A 1 100 ? 4.961 15.148 -8.516 1 84.38 100 SER A CA 1
ATOM 804 C C . SER A 1 100 ? 5.57 13.953 -9.25 1 84.38 100 SER A C 1
ATOM 806 O O . SER A 1 100 ? 5.004 12.859 -9.234 1 84.38 100 SER A O 1
ATOM 808 N N . LEU A 1 101 ? 6.699 14.195 -9.812 1 85.69 101 LEU A N 1
ATOM 809 C CA . LEU A 1 101 ? 7.375 13.125 -10.539 1 85.69 101 LEU A CA 1
ATOM 810 C C . LEU A 1 101 ? 7.871 12.047 -9.586 1 85.69 101 LEU A C 1
ATOM 812 O O . LEU A 1 101 ? 7.82 10.859 -9.898 1 85.69 101 LEU A O 1
ATOM 816 N N . LEU A 1 102 ? 8.32 12.484 -8.445 1 88.69 102 LEU A N 1
ATOM 817 C CA . LEU A 1 102 ? 8.812 11.539 -7.453 1 88.69 102 LEU A CA 1
ATOM 818 C C . LEU A 1 102 ? 7.672 10.664 -6.926 1 88.69 102 LEU A C 1
ATOM 820 O O . LEU A 1 102 ? 7.902 9.539 -6.48 1 88.69 102 LEU A O 1
ATOM 824 N N . PHE A 1 103 ? 6.473 11.156 -7.051 1 86 103 PHE A N 1
ATOM 825 C CA . PHE A 1 103 ? 5.316 10.438 -6.52 1 86 103 PHE A CA 1
ATOM 826 C C . PHE A 1 103 ? 4.742 9.492 -7.559 1 86 103 PHE A C 1
ATOM 828 O O . PHE A 1 103 ? 3.986 8.578 -7.223 1 86 103 PHE A O 1
ATOM 835 N N . LEU A 1 104 ? 5.102 9.555 -8.789 1 85.19 104 LEU A N 1
ATOM 836 C CA . LEU A 1 104 ? 4.523 8.844 -9.922 1 85.19 104 LEU A CA 1
ATOM 837 C C . LEU A 1 104 ? 4.699 7.336 -9.766 1 85.19 104 LEU A C 1
ATOM 839 O O . LEU A 1 104 ? 3.777 6.566 -10.055 1 85.19 104 LEU A O 1
ATOM 843 N N . PRO A 1 105 ? 5.852 6.828 -9.305 1 88.75 105 PRO A N 1
ATOM 844 C CA . PRO A 1 105 ? 6.012 5.379 -9.164 1 88.75 105 PRO A CA 1
ATOM 845 C C . PRO A 1 105 ? 4.941 4.746 -8.273 1 88.75 105 PRO A C 1
ATOM 847 O O . PRO A 1 105 ? 4.516 3.617 -8.523 1 88.75 105 PRO A O 1
ATOM 850 N N . GLY A 1 106 ? 4.492 5.52 -7.344 1 85.31 106 GLY A N 1
ATOM 851 C CA . GLY A 1 106 ? 3.467 5.027 -6.438 1 85.31 106 GLY A CA 1
ATOM 852 C C . GLY A 1 106 ? 2.082 5 -7.059 1 85.31 106 GLY A C 1
ATOM 853 O O . GLY A 1 106 ? 1.159 4.398 -6.508 1 85.31 106 GLY A O 1
ATOM 854 N N . LEU A 1 107 ? 2.006 5.516 -8.266 1 83.44 107 LEU A N 1
ATOM 855 C CA . LEU A 1 107 ? 0.707 5.617 -8.922 1 83.44 107 LEU A CA 1
ATOM 856 C C . LEU A 1 107 ? 0.54 4.52 -9.969 1 83.44 107 LEU A C 1
ATOM 858 O O . LEU A 1 107 ? -0.542 4.359 -10.531 1 83.44 107 LEU A O 1
ATOM 862 N N . VAL A 1 108 ? 1.585 3.822 -10.141 1 82.75 108 VAL A N 1
ATOM 863 C CA . VAL A 1 108 ? 1.545 2.715 -11.086 1 82.75 108 VAL A CA 1
ATOM 864 C C . VAL A 1 108 ? 1.181 1.422 -10.359 1 82.75 108 VAL A C 1
ATOM 866 O O . VAL A 1 108 ? 1.541 1.234 -9.195 1 82.75 108 VAL A O 1
ATOM 869 N N . THR A 1 109 ? 0.396 0.603 -11.031 1 82.38 109 THR A N 1
ATOM 870 C CA . THR A 1 109 ? 0.053 -0.683 -10.43 1 82.38 109 THR A CA 1
ATOM 871 C C . THR A 1 109 ? 1.308 -1.51 -10.172 1 82.38 109 THR A C 1
ATOM 873 O O . THR A 1 109 ? 2.332 -1.32 -10.828 1 82.38 109 THR A O 1
ATOM 876 N N . LEU A 1 110 ? 1.184 -2.324 -9.242 1 83.5 110 LEU A N 1
ATOM 877 C CA . LEU A 1 110 ? 2.318 -3.176 -8.906 1 83.5 110 LEU A CA 1
ATOM 878 C C . LEU A 1 110 ? 2.75 -4.008 -10.109 1 83.5 110 LEU A C 1
ATOM 880 O O . LEU A 1 110 ? 3.947 -4.164 -10.367 1 83.5 110 LEU A O 1
ATOM 884 N N . GLY A 1 111 ? 1.771 -4.496 -10.812 1 82.94 111 GLY A N 1
ATOM 885 C CA . GLY A 1 111 ? 2.098 -5.254 -12.008 1 82.94 111 GLY A CA 1
ATOM 886 C C . GLY A 1 111 ? 2.832 -4.434 -13.047 1 82.94 111 GLY A C 1
ATOM 887 O O . GLY A 1 111 ? 3.824 -4.895 -13.625 1 82.94 111 GLY A O 1
ATOM 888 N N . GLY A 1 112 ? 2.314 -3.273 -13.242 1 84.31 112 GLY A N 1
ATOM 889 C CA . GLY A 1 112 ? 2.967 -2.387 -14.195 1 84.31 112 GLY A CA 1
ATOM 890 C C . GLY A 1 112 ? 4.363 -1.979 -13.766 1 84.31 112 GLY A C 1
ATOM 891 O O . GLY A 1 112 ? 5.281 -1.927 -14.586 1 84.31 112 GLY A O 1
ATOM 892 N N . ALA A 1 113 ? 4.461 -1.719 -12.492 1 88.5 113 ALA A N 1
ATOM 893 C CA . ALA A 1 113 ? 5.773 -1.359 -11.961 1 88.5 113 ALA A CA 1
ATOM 894 C C . ALA A 1 113 ? 6.766 -2.51 -12.117 1 88.5 113 ALA A C 1
ATOM 896 O O . ALA A 1 113 ? 7.91 -2.299 -12.523 1 88.5 113 ALA A O 1
ATOM 897 N N . THR A 1 114 ? 6.309 -3.617 -11.82 1 88 114 THR A N 1
ATOM 898 C CA . THR A 1 114 ? 7.176 -4.789 -11.914 1 88 114 THR A CA 1
ATOM 899 C C . THR A 1 114 ? 7.586 -5.043 -13.359 1 88 114 THR A C 1
ATOM 901 O O . THR A 1 114 ? 8.742 -5.379 -13.633 1 88 114 THR A O 1
ATOM 904 N N . LEU A 1 115 ? 6.664 -4.895 -14.227 1 84.12 115 LEU A N 1
ATOM 905 C CA . LEU A 1 115 ? 6.965 -5.066 -15.648 1 84.12 115 LEU A CA 1
ATOM 906 C C . LEU A 1 115 ? 8.047 -4.086 -16.094 1 84.12 115 LEU A C 1
ATOM 908 O O . LEU A 1 115 ? 8.945 -4.453 -16.859 1 84.12 115 LEU A O 1
ATOM 912 N N . SER A 1 116 ? 7.895 -2.902 -15.609 1 83.69 116 SER A N 1
ATOM 913 C CA . SER A 1 116 ? 8.859 -1.878 -15.984 1 83.69 116 SER A CA 1
ATOM 914 C C . SER A 1 116 ? 10.266 -2.236 -15.492 1 83.69 116 SER A C 1
ATOM 916 O O . SER A 1 116 ? 11.234 -2.098 -16.234 1 83.69 116 SER A O 1
ATOM 918 N N . TRP A 1 117 ? 10.32 -2.693 -14.32 1 85.69 117 TRP A N 1
ATOM 919 C CA . TRP A 1 117 ? 11.617 -3.029 -13.758 1 85.69 117 TRP A CA 1
ATOM 920 C C . TRP A 1 117 ? 12.164 -4.316 -14.367 1 85.69 117 TRP A C 1
ATOM 922 O O . TRP A 1 117 ? 13.375 -4.449 -14.57 1 85.69 117 TRP A O 1
ATOM 932 N N . TYR A 1 118 ? 11.305 -5.199 -14.672 1 79.12 118 TYR A N 1
ATOM 933 C CA . TYR A 1 118 ? 11.703 -6.441 -15.32 1 79.12 118 TYR A CA 1
ATOM 934 C C . TYR A 1 118 ? 12.289 -6.164 -16.703 1 79.12 118 TYR A C 1
ATOM 936 O O . TYR A 1 118 ? 13.344 -6.699 -17.062 1 79.12 118 TYR A O 1
ATOM 944 N N . THR A 1 119 ? 11.664 -5.301 -17.453 1 76.81 119 THR A N 1
ATOM 945 C CA . THR A 1 119 ? 12.125 -4.996 -18.797 1 76.81 119 THR A CA 1
ATOM 946 C C . THR A 1 119 ? 13.422 -4.191 -18.766 1 76.81 119 THR A C 1
ATOM 948 O O . THR A 1 119 ? 14.227 -4.27 -19.688 1 76.81 119 THR A O 1
ATOM 951 N N . LEU A 1 120 ? 13.586 -3.514 -17.703 1 80.31 120 LEU A N 1
ATOM 952 C CA . LEU A 1 120 ? 14.789 -2.693 -17.562 1 80.31 120 LEU A CA 1
ATOM 953 C C . LEU A 1 120 ? 15.992 -3.549 -17.172 1 80.31 120 LEU A C 1
ATOM 955 O O . LEU A 1 120 ? 17.078 -3.377 -17.719 1 80.31 120 LEU A O 1
ATOM 959 N N . PHE A 1 121 ? 15.742 -4.539 -16.328 1 80.56 121 PHE A N 1
ATOM 960 C CA . PHE A 1 121 ? 16.891 -5.145 -15.656 1 80.56 121 PHE A CA 1
ATOM 961 C C . PHE A 1 121 ? 17.062 -6.598 -16.078 1 80.56 121 PHE A C 1
ATOM 963 O O . PHE A 1 121 ? 17.938 -7.301 -15.578 1 80.56 121 PHE A O 1
ATOM 970 N N . THR A 1 122 ? 16.078 -7.043 -16.953 1 74.25 122 THR A N 1
ATOM 971 C CA . THR A 1 122 ? 16.297 -8.391 -17.469 1 74.25 122 THR A CA 1
ATOM 972 C C . THR A 1 122 ? 17.688 -8.523 -18.078 1 74.25 122 THR A C 1
ATOM 974 O O . THR A 1 122 ? 18.078 -7.703 -18.922 1 74.25 122 THR A O 1
ATOM 977 N N . PRO A 1 123 ? 18.266 -9.68 -17.641 1 68.38 123 PRO A N 1
ATOM 978 C CA . PRO A 1 123 ? 19.594 -9.852 -18.219 1 68.38 123 PRO A CA 1
ATOM 979 C C . PRO A 1 123 ? 19.562 -10.07 -19.734 1 68.38 123 PRO A C 1
ATOM 981 O O . PRO A 1 123 ? 18.609 -10.656 -20.25 1 68.38 123 PRO A O 1
ATOM 984 N N . GLU A 1 124 ? 20.406 -9.555 -20.5 1 68.75 124 GLU A N 1
ATOM 985 C CA . GLU A 1 124 ? 20.656 -9.734 -21.922 1 68.75 124 GLU A CA 1
ATOM 986 C C . GLU A 1 124 ? 19.75 -8.82 -22.75 1 68.75 124 GLU A C 1
ATOM 988 O O . GLU A 1 124 ? 20.203 -8.211 -23.719 1 68.75 124 GLU A O 1
ATOM 993 N N . TYR A 1 125 ? 18.359 -8.797 -22.25 1 67.44 125 TYR A N 1
ATOM 994 C CA . TYR A 1 125 ? 17.438 -8.117 -23.172 1 67.44 125 TYR A CA 1
ATOM 995 C C . TYR A 1 125 ? 16.891 -6.844 -22.547 1 67.44 125 TYR A C 1
ATOM 997 O O . TYR A 1 125 ? 16.188 -6.082 -23.203 1 67.44 125 TYR A O 1
ATOM 1005 N N . GLY A 1 126 ? 17.344 -6.605 -21.281 1 70.19 126 GLY A N 1
ATOM 1006 C CA . GLY A 1 126 ? 16.844 -5.398 -20.641 1 70.19 126 GLY A CA 1
ATOM 1007 C C . GLY A 1 126 ? 17.391 -4.125 -21.25 1 70.19 126 GLY A C 1
ATOM 1008 O O . GLY A 1 126 ? 18.453 -4.145 -21.891 1 70.19 126 GLY A O 1
ATOM 1009 N N . ALA A 1 127 ? 16.625 -3.035 -21.062 1 71.12 127 ALA A N 1
ATOM 1010 C CA . ALA A 1 127 ? 16.953 -1.759 -21.688 1 71.12 127 ALA A CA 1
ATOM 1011 C C . ALA A 1 127 ? 18.297 -1.228 -21.188 1 71.12 127 ALA A C 1
ATOM 1013 O O . ALA A 1 127 ? 19.031 -0.57 -21.922 1 71.12 127 ALA A O 1
ATOM 1014 N N . LEU A 1 128 ? 18.609 -1.621 -19.938 1 74.62 128 LEU A N 1
ATOM 1015 C CA . LEU A 1 128 ? 19.828 -1.048 -19.359 1 74.62 128 LEU A CA 1
ATOM 1016 C C . LEU A 1 128 ? 21.031 -1.923 -19.672 1 74.62 128 LEU A C 1
ATOM 1018 O O . LEU A 1 128 ? 22.172 -1.472 -19.547 1 74.62 128 LEU A O 1
ATOM 1022 N N . ALA A 1 129 ? 20.719 -3.127 -20.078 1 70.69 129 ALA A N 1
ATOM 1023 C CA . ALA A 1 129 ? 21.797 -4.094 -20.297 1 70.69 129 ALA A CA 1
ATOM 1024 C C . ALA A 1 129 ? 22.75 -3.611 -21.375 1 70.69 129 ALA A C 1
ATOM 1026 O O . ALA A 1 129 ? 23.938 -3.973 -21.375 1 70.69 129 ALA A O 1
ATOM 1027 N N . GLN A 1 130 ? 22.203 -2.771 -22.188 1 69.69 130 GLN A N 1
ATOM 1028 C CA . GLN A 1 130 ? 23.031 -2.314 -23.297 1 69.69 130 GLN A CA 1
ATOM 1029 C C . GLN A 1 130 ? 23.969 -1.19 -22.875 1 69.69 130 GLN A C 1
ATOM 1031 O O . GLN A 1 130 ? 25 -0.955 -23.5 1 69.69 130 GLN A O 1
ATOM 1036 N N . PHE A 1 131 ? 23.641 -0.521 -21.781 1 73.75 131 PHE A N 1
ATOM 1037 C CA . PHE A 1 131 ? 24.391 0.679 -21.422 1 73.75 131 PHE A CA 1
ATOM 1038 C C . PHE A 1 131 ? 25.297 0.417 -20.219 1 73.75 131 PHE A C 1
ATOM 1040 O O . PHE A 1 131 ? 26.328 1.067 -20.062 1 73.75 131 PHE A O 1
ATOM 1047 N N . LEU A 1 132 ? 24.828 -0.429 -19.281 1 74.19 132 LEU A N 1
ATOM 1048 C CA . LEU A 1 132 ? 25.578 -0.663 -18.062 1 74.19 132 LEU A CA 1
ATOM 1049 C C . LEU A 1 132 ? 25.516 -2.135 -17.656 1 74.19 132 LEU A C 1
ATOM 1051 O O . LEU A 1 132 ? 24.578 -2.846 -18.016 1 74.19 132 LEU A O 1
ATOM 1055 N N . PRO A 1 133 ? 26.703 -2.58 -17.125 1 77.38 133 PRO A N 1
ATOM 1056 C CA . PRO A 1 133 ? 26.641 -3.943 -16.594 1 77.38 133 PRO A CA 1
ATOM 1057 C C . PRO A 1 133 ? 25.578 -4.105 -15.516 1 77.38 133 PRO A C 1
ATOM 1059 O O . PRO A 1 133 ? 25.609 -3.402 -14.5 1 77.38 133 PRO A O 1
ATOM 1062 N N . ILE A 1 134 ? 24.656 -4.84 -15.828 1 79.44 134 ILE A N 1
ATOM 1063 C CA . ILE A 1 134 ? 23.594 -5.109 -14.875 1 79.44 134 ILE A CA 1
ATOM 1064 C C . ILE A 1 134 ? 24.031 -6.195 -13.898 1 79.44 134 ILE A C 1
ATOM 1066 O O . ILE A 1 134 ? 24.5 -7.258 -14.312 1 79.44 134 ILE A O 1
ATOM 1070 N N . PRO A 1 135 ? 23.969 -5.898 -12.633 1 82.75 135 PRO A N 1
ATOM 1071 C CA . PRO A 1 135 ? 24.281 -6.949 -11.664 1 82.75 135 PRO A CA 1
ATOM 1072 C C . PRO A 1 135 ? 23.422 -8.203 -11.844 1 82.75 135 PRO A C 1
ATOM 1074 O O . PRO A 1 135 ? 22.25 -8.102 -12.211 1 82.75 135 PRO A O 1
ATOM 1077 N N . PRO A 1 136 ? 24.078 -9.359 -11.625 1 85.69 136 PRO A N 1
ATOM 1078 C CA . PRO A 1 136 ? 23.359 -10.625 -11.852 1 85.69 136 PRO A CA 1
ATOM 1079 C C . PRO A 1 136 ? 22.344 -10.922 -10.758 1 85.69 136 PRO A C 1
ATOM 1081 O O . PRO A 1 136 ? 22.469 -11.914 -10.031 1 85.69 136 PRO A O 1
ATOM 1084 N N . TRP A 1 137 ? 21.297 -10.188 -10.742 1 88 137 TRP A N 1
ATOM 1085 C CA . TRP A 1 137 ? 20.281 -10.32 -9.711 1 88 137 TRP A CA 1
ATOM 1086 C C . TRP A 1 137 ? 19.5 -11.625 -9.875 1 88 137 TRP A C 1
ATOM 1088 O O . TRP A 1 137 ? 18.859 -12.094 -8.938 1 88 137 TRP A O 1
ATOM 1098 N N . ASP A 1 138 ? 19.625 -12.227 -11.07 1 84 138 ASP A N 1
ATOM 1099 C CA . ASP A 1 138 ? 18.891 -13.453 -11.352 1 84 138 ASP A CA 1
ATOM 1100 C C . ASP A 1 138 ? 19.625 -14.672 -10.797 1 84 138 ASP A C 1
ATOM 1102 O O . ASP A 1 138 ? 19.031 -15.742 -10.625 1 84 138 ASP A O 1
ATOM 1106 N N . ARG A 1 139 ? 20.969 -14.461 -10.461 1 89.12 139 ARG A N 1
ATOM 1107 C CA . ARG A 1 139 ? 21.703 -15.648 -10.055 1 89.12 139 ARG A CA 1
ATOM 1108 C C . ARG A 1 139 ? 22.438 -15.414 -8.727 1 89.12 139 ARG A C 1
ATOM 1110 O O . ARG A 1 139 ? 22.906 -16.359 -8.102 1 89.12 139 ARG A O 1
ATOM 1117 N N . GLU A 1 140 ? 22.5 -14.133 -8.312 1 92.56 140 GLU A N 1
ATOM 1118 C CA . GLU A 1 140 ? 23.188 -13.828 -7.059 1 92.56 140 GLU A CA 1
ATOM 1119 C C . GLU A 1 140 ? 22.234 -13.203 -6.043 1 92.56 140 GLU A C 1
ATOM 1121 O O . GLU A 1 140 ? 21.609 -12.188 -6.328 1 92.56 140 GLU A O 1
ATOM 1126 N N . GLY A 1 141 ? 22.297 -13.727 -4.785 1 94.69 141 GLY A N 1
ATOM 1127 C CA . GLY A 1 141 ? 21.344 -13.391 -3.742 1 94.69 141 GLY A CA 1
ATOM 1128 C C . GLY A 1 141 ? 21.391 -11.93 -3.326 1 94.69 141 GLY A C 1
ATOM 1129 O O . GLY A 1 141 ? 20.359 -11.281 -3.191 1 94.69 141 GLY A O 1
ATOM 1130 N N . PHE A 1 142 ? 22.594 -11.461 -3.16 1 94.19 142 PHE A N 1
ATOM 1131 C CA . PHE A 1 142 ? 22.766 -10.094 -2.689 1 94.19 142 PHE A CA 1
ATOM 1132 C C . PHE A 1 142 ? 22.172 -9.102 -3.693 1 94.19 142 PHE A C 1
ATOM 1134 O O . PHE A 1 142 ? 21.438 -8.188 -3.314 1 94.19 142 PHE A O 1
ATOM 1141 N N . TRP A 1 143 ? 22.453 -9.281 -4.953 1 92.62 143 TRP A N 1
ATOM 1142 C CA . TRP A 1 143 ? 21.969 -8.375 -5.992 1 92.62 143 TRP A CA 1
ATOM 1143 C C . TRP A 1 143 ? 20.469 -8.492 -6.168 1 92.62 143 TRP A C 1
ATOM 1145 O O . TRP A 1 143 ? 19.797 -7.508 -6.484 1 92.62 143 TRP A O 1
ATOM 1155 N N . ALA A 1 144 ? 19.969 -9.711 -5.926 1 94.75 144 ALA A N 1
ATOM 1156 C CA . ALA A 1 144 ? 18.516 -9.898 -5.977 1 94.75 144 ALA A CA 1
ATOM 1157 C C . ALA A 1 144 ? 17.812 -9.086 -4.887 1 94.75 144 ALA A C 1
ATOM 1159 O O . ALA A 1 144 ? 16.828 -8.398 -5.152 1 94.75 144 ALA A O 1
ATOM 1160 N N . LEU A 1 145 ? 18.406 -9.172 -3.684 1 96.38 145 LEU A N 1
ATOM 1161 C CA . LEU A 1 145 ? 17.828 -8.43 -2.572 1 96.38 145 LEU A CA 1
ATOM 1162 C C . LEU A 1 145 ? 17.938 -6.926 -2.809 1 96.38 145 LEU A C 1
ATOM 1164 O O . LEU A 1 145 ? 17 -6.172 -2.516 1 96.38 145 LEU A O 1
ATOM 1168 N N . LEU A 1 146 ? 19 -6.492 -3.389 1 94.62 146 LEU A N 1
ATOM 1169 C CA . LEU A 1 146 ? 19.203 -5.078 -3.682 1 94.62 146 LEU A CA 1
ATOM 1170 C C . LEU A 1 146 ? 18.203 -4.594 -4.73 1 94.62 146 LEU A C 1
ATOM 1172 O O . LEU A 1 146 ? 17.734 -3.459 -4.664 1 94.62 146 LEU A O 1
ATOM 1176 N N . MET A 1 147 ? 17.938 -5.438 -5.664 1 91.81 147 MET A N 1
ATOM 1177 C CA . MET A 1 147 ? 16.938 -5.102 -6.68 1 91.81 147 MET A CA 1
ATOM 1178 C C . MET A 1 147 ? 15.57 -4.863 -6.047 1 91.81 147 MET A C 1
ATOM 1180 O O . MET A 1 147 ? 14.883 -3.895 -6.383 1 91.81 147 MET A O 1
ATOM 1184 N N . VAL A 1 148 ? 15.227 -5.711 -5.109 1 94.69 148 VAL A N 1
ATOM 1185 C CA . VAL A 1 148 ? 13.945 -5.574 -4.422 1 94.69 148 VAL A CA 1
ATOM 1186 C C . VAL A 1 148 ? 13.945 -4.297 -3.582 1 94.69 148 VAL A C 1
ATOM 1188 O O . VAL A 1 148 ? 12.945 -3.58 -3.533 1 94.69 148 VAL A O 1
ATOM 1191 N N . VAL A 1 149 ? 15.07 -3.992 -2.977 1 95.88 149 VAL A N 1
ATOM 1192 C CA . VAL A 1 149 ? 15.211 -2.793 -2.158 1 95.88 149 VAL A CA 1
ATOM 1193 C C . VAL A 1 149 ? 15.047 -1.55 -3.031 1 95.88 149 VAL A C 1
ATOM 1195 O O . VAL A 1 149 ? 14.273 -0.651 -2.701 1 95.88 149 VAL A O 1
ATOM 1198 N N . LEU A 1 150 ? 15.711 -1.537 -4.168 1 92.62 150 LEU A N 1
ATOM 1199 C CA . LEU A 1 150 ? 15.664 -0.383 -5.059 1 92.62 150 LEU A CA 1
ATOM 1200 C C . LEU A 1 150 ? 14.266 -0.189 -5.625 1 92.62 150 LEU A C 1
ATOM 1202 O O . LEU A 1 150 ? 13.789 0.942 -5.754 1 92.62 150 LEU A O 1
ATOM 1206 N N . PHE A 1 151 ? 13.664 -1.276 -5.988 1 93.25 151 PHE A N 1
ATOM 1207 C CA . PHE A 1 151 ? 12.289 -1.238 -6.48 1 93.25 151 PHE A CA 1
ATOM 1208 C C . PHE A 1 151 ? 11.359 -0.635 -5.438 1 93.25 151 PHE A C 1
ATOM 1210 O O . PHE A 1 151 ? 10.531 0.218 -5.758 1 93.25 151 PHE A O 1
ATOM 1217 N N . THR A 1 152 ? 11.531 -1.063 -4.203 1 94.06 152 THR A N 1
ATOM 1218 C CA . THR A 1 152 ? 10.703 -0.597 -3.104 1 94.06 152 THR A CA 1
ATOM 1219 C C . THR A 1 152 ? 10.938 0.887 -2.834 1 94.06 152 THR A C 1
ATOM 1221 O O . THR A 1 152 ? 9.984 1.646 -2.635 1 94.06 152 THR A O 1
ATOM 1224 N N . LEU A 1 153 ? 12.18 1.261 -2.854 1 93.5 153 LEU A N 1
ATOM 1225 C CA . LEU A 1 153 ? 12.508 2.67 -2.672 1 93.5 153 LEU A CA 1
ATOM 1226 C C . LEU A 1 153 ? 11.914 3.516 -3.795 1 93.5 153 LEU A C 1
ATOM 1228 O O . LEU A 1 153 ? 11.359 4.586 -3.541 1 93.5 153 LEU A O 1
ATOM 1232 N N . TRP A 1 154 ? 12.055 2.957 -4.945 1 92.5 154 TRP A N 1
ATOM 1233 C CA . TRP A 1 154 ? 11.531 3.643 -6.125 1 92.5 154 TRP A CA 1
ATOM 1234 C C . TRP A 1 154 ? 10.031 3.898 -5.988 1 92.5 154 TRP A C 1
ATOM 1236 O O . TRP A 1 154 ? 9.555 4.988 -6.305 1 92.5 154 TRP A O 1
ATOM 1246 N N . ARG A 1 155 ? 9.352 3.029 -5.426 1 91.5 155 ARG A N 1
ATOM 1247 C CA . ARG A 1 155 ? 7.898 3.115 -5.355 1 91.5 155 ARG A CA 1
ATOM 1248 C C . ARG A 1 155 ? 7.457 4.016 -4.203 1 91.5 155 ARG A C 1
ATOM 1250 O O . ARG A 1 155 ? 6.395 4.637 -4.27 1 91.5 155 ARG A O 1
ATOM 1257 N N . HIS A 1 156 ? 8.273 4.156 -3.137 1 92.81 156 HIS A N 1
ATOM 1258 C CA . HIS A 1 156 ? 7.758 4.77 -1.917 1 92.81 156 HIS A CA 1
ATOM 1259 C C . HIS A 1 156 ? 8.484 6.07 -1.604 1 92.81 156 HIS A C 1
ATOM 1261 O O . HIS A 1 156 ? 8.07 6.82 -0.72 1 92.81 156 HIS A O 1
ATOM 1267 N N . LEU A 1 157 ? 9.477 6.398 -2.344 1 93.38 157 LEU A N 1
ATOM 1268 C CA . LEU A 1 157 ? 10.297 7.566 -2.043 1 93.38 157 LEU A CA 1
ATOM 1269 C C . LEU A 1 157 ? 9.477 8.844 -2.125 1 93.38 157 LEU A C 1
ATOM 1271 O O . LEU A 1 157 ? 9.656 9.758 -1.313 1 93.38 157 LEU A O 1
ATOM 1275 N N . GLY A 1 158 ? 8.641 8.945 -3.068 1 92 158 GLY A N 1
ATOM 1276 C CA . GLY A 1 158 ? 7.82 10.141 -3.213 1 92 158 GLY A CA 1
ATOM 1277 C C . GLY A 1 158 ? 6.996 10.445 -1.979 1 92 158 GLY A C 1
ATOM 1278 O O . GLY A 1 158 ? 6.871 11.609 -1.582 1 92 158 GLY A O 1
ATOM 1279 N N . TYR A 1 159 ? 6.48 9.422 -1.386 1 90 159 TYR A N 1
ATOM 1280 C CA . TYR A 1 159 ? 5.734 9.586 -0.142 1 90 159 TYR A CA 1
ATOM 1281 C C . TYR A 1 159 ? 6.625 10.156 0.956 1 90 159 TYR A C 1
ATOM 1283 O O . TYR A 1 159 ? 6.227 11.078 1.67 1 90 159 TYR A O 1
ATOM 1291 N N . GLY A 1 160 ? 7.785 9.602 1.099 1 94.88 160 GLY A N 1
ATOM 1292 C CA . GLY A 1 160 ? 8.711 10.094 2.104 1 94.88 160 GLY A CA 1
ATOM 1293 C C . GLY A 1 160 ? 9.086 11.555 1.907 1 94.88 160 GLY A C 1
ATOM 1294 O O . GLY A 1 160 ? 9.109 12.328 2.867 1 94.88 160 GLY A O 1
ATOM 1295 N N . VAL A 1 161 ? 9.273 11.906 0.692 1 93.88 161 VAL A N 1
ATOM 1296 C CA . VAL A 1 161 ? 9.656 13.273 0.375 1 93.88 161 VAL A CA 1
ATOM 1297 C C . VAL A 1 161 ? 8.508 14.227 0.708 1 93.88 161 VAL A C 1
ATOM 1299 O O . VAL A 1 161 ? 8.727 15.305 1.266 1 93.88 161 VAL A O 1
ATOM 1302 N N . LEU A 1 162 ? 7.332 13.805 0.417 1 91.38 162 LEU A N 1
ATOM 1303 C CA . LEU A 1 162 ? 6.176 14.656 0.678 1 91.38 162 LEU A CA 1
ATOM 1304 C C . LEU A 1 162 ? 5.969 14.852 2.176 1 91.38 162 LEU A C 1
ATOM 1306 O O . LEU A 1 162 ? 5.664 15.953 2.627 1 91.38 162 LEU A O 1
ATOM 1310 N N . VAL A 1 163 ? 6.141 13.773 2.906 1 90.56 163 VAL A N 1
ATOM 1311 C CA . VAL A 1 163 ? 5.988 13.844 4.355 1 90.56 163 VAL A CA 1
ATOM 1312 C C . VAL A 1 163 ? 7.059 14.758 4.941 1 90.56 163 VAL A C 1
ATOM 1314 O O . VAL A 1 163 ? 6.754 15.648 5.742 1 90.56 163 VAL A O 1
ATOM 1317 N N . ALA A 1 164 ? 8.258 14.617 4.504 1 94.62 164 ALA A N 1
ATOM 1318 C CA . ALA A 1 164 ? 9.367 15.445 4.984 1 94.62 164 ALA A CA 1
ATOM 1319 C C . ALA A 1 164 ? 9.172 16.906 4.578 1 94.62 164 ALA A C 1
ATOM 1321 O O . ALA A 1 164 ? 9.445 17.812 5.363 1 94.62 164 ALA A O 1
ATOM 1322 N N . SER A 1 165 ? 8.711 17.062 3.387 1 93.81 165 SER A N 1
ATOM 1323 C CA . SER A 1 165 ? 8.492 18.422 2.875 1 93.81 165 SER A CA 1
ATOM 1324 C C . SER A 1 165 ? 7.418 19.141 3.674 1 93.81 165 SER A C 1
ATOM 1326 O O . SER A 1 165 ? 7.555 20.344 3.969 1 93.81 165 SER A O 1
ATOM 1328 N N . ALA A 1 166 ? 6.395 18.438 3.973 1 87.25 166 ALA A N 1
ATOM 1329 C CA . ALA A 1 166 ? 5.312 19.047 4.75 1 87.25 166 ALA A CA 1
ATOM 1330 C C . ALA A 1 166 ? 5.816 19.516 6.113 1 87.25 166 ALA A C 1
ATOM 1332 O O . ALA A 1 166 ? 5.477 20.609 6.559 1 87.25 166 ALA A O 1
ATOM 1333 N N . ARG A 1 167 ? 6.609 18.734 6.73 1 89.94 167 ARG A N 1
ATOM 1334 C CA . ARG A 1 167 ? 7.168 19.125 8.023 1 89.94 167 ARG A CA 1
ATOM 1335 C C . ARG A 1 167 ? 8.148 20.281 7.863 1 89.94 167 ARG A C 1
ATOM 1337 O O . ARG A 1 167 ? 8.18 21.188 8.688 1 89.94 167 ARG A O 1
ATOM 1344 N N . LEU A 1 168 ? 8.914 20.219 6.855 1 91.81 168 LEU A N 1
ATOM 1345 C CA . LEU A 1 168 ? 9.891 21.266 6.59 1 91.81 168 LEU A CA 1
ATOM 1346 C C . LEU A 1 168 ? 9.195 22.609 6.398 1 91.81 168 LEU A C 1
ATOM 1348 O O . LEU A 1 168 ? 9.656 23.625 6.926 1 91.81 168 LEU A O 1
ATOM 1352 N N . LYS A 1 169 ? 8.148 22.578 5.715 1 90.19 169 LYS A N 1
ATOM 1353 C CA . LYS A 1 169 ? 7.41 23.797 5.422 1 90.19 169 LYS A CA 1
ATOM 1354 C C . LYS A 1 169 ? 6.758 24.359 6.684 1 90.19 169 LYS A C 1
ATOM 1356 O O . LYS A 1 169 ? 6.473 25.562 6.758 1 90.19 169 LYS A O 1
ATOM 1361 N N . ALA A 1 170 ? 6.574 23.5 7.629 1 86.44 170 ALA A N 1
ATOM 1362 C CA . ALA A 1 170 ? 5.941 23.922 8.875 1 86.44 170 ALA A CA 1
ATOM 1363 C C . ALA A 1 170 ? 6.953 24.594 9.805 1 86.44 170 ALA A C 1
ATOM 1365 O O . ALA A 1 170 ? 6.574 25.219 10.797 1 86.44 170 ALA A O 1
ATOM 1366 N N . ILE A 1 171 ? 8.195 24.516 9.477 1 87.88 171 ILE A N 1
ATOM 1367 C CA . ILE A 1 171 ? 9.234 25.156 10.289 1 87.88 171 ILE A CA 1
ATOM 1368 C C . ILE A 1 171 ? 9.289 26.641 9.977 1 87.88 171 ILE A C 1
ATOM 1370 O O . ILE A 1 171 ? 9.469 27.047 8.828 1 87.88 171 ILE A O 1
ATOM 1374 N N . PRO A 1 172 ? 9.141 27.469 10.992 1 90.38 172 PRO A N 1
ATOM 1375 C CA . PRO A 1 172 ? 9.195 28.906 10.766 1 90.38 172 PRO A CA 1
ATOM 1376 C C . PRO A 1 172 ? 10.523 29.359 10.148 1 90.38 172 PRO A C 1
ATOM 1378 O O . PRO A 1 172 ? 11.594 28.984 10.641 1 90.38 172 PRO A O 1
ATOM 1381 N N . LYS A 1 173 ? 10.422 30.141 9.195 1 87 173 LYS A N 1
ATOM 1382 C CA . LYS A 1 173 ? 11.602 30.641 8.508 1 87 173 LYS A CA 1
ATOM 1383 C C . LYS A 1 173 ? 12.43 31.547 9.422 1 87 173 LYS A C 1
ATOM 1385 O O . LYS A 1 173 ? 13.633 31.703 9.219 1 87 173 LYS A O 1
ATOM 1390 N N . THR A 1 174 ? 11.766 32.062 10.383 1 91.06 174 THR A N 1
ATOM 1391 C CA . THR A 1 174 ? 12.414 32.969 11.328 1 91.06 174 THR A CA 1
ATOM 1392 C C . THR A 1 174 ? 13.516 32.219 12.102 1 91.06 174 THR A C 1
ATOM 1394 O O . THR A 1 174 ? 14.523 32.844 12.469 1 91.06 174 THR A O 1
ATOM 1397 N N . LEU A 1 175 ? 13.273 31 12.266 1 89.94 175 LEU A N 1
ATOM 1398 C CA . LEU A 1 175 ? 14.273 30.219 12.984 1 89.94 175 LEU A CA 1
ATOM 1399 C C . LEU A 1 175 ? 15.539 30.062 12.148 1 89.94 175 LEU A C 1
ATOM 1401 O O . LEU A 1 175 ? 16.656 30.125 12.68 1 89.94 175 LEU A O 1
ATOM 1405 N N . LEU A 1 176 ? 15.344 29.922 10.938 1 86.25 176 LEU A N 1
ATOM 1406 C CA . LEU A 1 176 ? 16.484 29.781 10.039 1 86.25 176 LEU A CA 1
ATOM 1407 C C . LEU A 1 176 ? 17.203 31.125 9.875 1 86.25 176 LEU A C 1
ATOM 1409 O O . LEU A 1 176 ? 18.438 31.172 9.836 1 86.25 176 LEU A O 1
ATOM 1413 N N . GLU A 1 177 ? 16.469 32.125 9.766 1 88.75 177 GLU A N 1
ATOM 1414 C CA . GLU A 1 177 ? 17.031 33.469 9.664 1 88.75 177 GLU A CA 1
ATOM 1415 C C . GLU A 1 177 ? 17.859 33.812 10.898 1 88.75 177 GLU A C 1
ATOM 1417 O O . GLU A 1 177 ? 18.953 34.406 10.789 1 88.75 177 GLU A O 1
ATOM 1422 N N . ALA A 1 178 ? 17.297 33.438 11.977 1 92.25 178 ALA A N 1
ATOM 1423 C CA . ALA A 1 178 ? 18.016 33.688 13.227 1 92.25 178 ALA A CA 1
ATOM 1424 C C . ALA A 1 178 ? 19.328 32.938 13.266 1 92.25 178 ALA A C 1
ATOM 1426 O O . ALA A 1 178 ? 20.344 33.438 13.75 1 92.25 178 ALA A O 1
ATOM 1427 N N . ALA A 1 179 ? 19.312 31.797 12.781 1 90.38 179 ALA A N 1
ATOM 1428 C CA . ALA A 1 179 ? 20.531 30.984 12.742 1 90.38 179 ALA A CA 1
ATOM 1429 C C . ALA A 1 179 ? 21.578 31.625 11.836 1 90.38 179 ALA A C 1
ATOM 1431 O O . ALA A 1 179 ? 22.766 31.641 12.164 1 90.38 179 ALA A O 1
ATOM 1432 N N . TYR A 1 180 ? 21.141 32.156 10.781 1 88.81 180 TYR A N 1
ATOM 1433 C CA . TYR A 1 180 ? 22.062 32.844 9.844 1 88.81 180 TYR A CA 1
ATOM 1434 C C . TYR A 1 180 ? 22.609 34.125 10.445 1 88.81 180 TYR A C 1
ATOM 1436 O O . TYR A 1 180 ? 23.797 34.438 10.25 1 88.81 180 TYR A O 1
ATOM 1444 N N . VAL A 1 181 ? 21.797 34.719 11.125 1 92.62 181 VAL A N 1
ATOM 1445 C CA . VAL A 1 181 ? 22.234 35.969 11.805 1 92.62 181 VAL A CA 1
ATOM 1446 C C . VAL A 1 181 ? 23.281 35.625 12.852 1 92.62 181 VAL A C 1
ATOM 1448 O O . VAL A 1 181 ? 24.234 36.406 13.062 1 92.62 181 VAL A O 1
ATOM 1451 N N . ASP A 1 182 ? 23.172 34.469 13.438 1 93.12 182 ASP A N 1
ATOM 1452 C CA . ASP A 1 182 ? 24.125 34.031 14.445 1 93.12 182 ASP A CA 1
ATOM 1453 C C . ASP A 1 182 ? 25.391 33.5 13.789 1 93.12 182 ASP A C 1
ATOM 1455 O O . ASP A 1 182 ? 26.312 33.031 14.484 1 93.12 182 ASP A O 1
ATOM 1459 N N . GLY A 1 183 ? 25.422 33.5 12.5 1 91.44 183 GLY A N 1
ATOM 1460 C CA . GLY A 1 183 ? 26.641 33.156 11.789 1 91.44 183 GLY A CA 1
ATOM 1461 C C . GLY A 1 183 ? 26.688 31.703 11.312 1 91.44 183 GLY A C 1
ATOM 1462 O O . GLY A 1 183 ? 27.703 31.234 10.812 1 91.44 183 GLY A O 1
ATOM 1463 N N . ALA A 1 184 ? 25.547 31.031 11.469 1 91.06 184 ALA A N 1
ATOM 1464 C CA . ALA A 1 184 ? 25.516 29.625 11.055 1 91.06 184 ALA A CA 1
ATOM 1465 C C . ALA A 1 184 ? 25.5 29.516 9.531 1 91.06 184 ALA A C 1
ATOM 1467 O O . ALA A 1 184 ? 24.781 30.266 8.859 1 91.06 184 ALA A O 1
ATOM 1468 N N . GLY A 1 185 ? 26.344 28.625 9.016 1 88.44 185 GLY A N 1
ATOM 1469 C CA . GLY A 1 185 ? 26.266 28.281 7.602 1 88.44 185 GLY A CA 1
ATOM 1470 C C . GLY A 1 185 ? 25.094 27.375 7.27 1 88.44 185 GLY A C 1
ATOM 1471 O O . GLY A 1 185 ? 24.359 26.953 8.164 1 88.44 185 GLY A O 1
ATOM 1472 N N . PRO A 1 186 ? 24.844 27.141 6.008 1 82.25 186 PRO A N 1
ATOM 1473 C CA . PRO A 1 186 ? 23.719 26.312 5.586 1 82.25 186 PRO A CA 1
ATOM 1474 C C . PRO A 1 186 ? 23.766 24.906 6.168 1 82.25 186 PRO A C 1
ATOM 1476 O O . PRO A 1 186 ? 22.734 24.359 6.574 1 82.25 186 PRO A O 1
ATOM 1479 N N . LEU A 1 187 ? 24.875 24.359 6.164 1 84.88 187 LEU A N 1
ATOM 1480 C CA . LEU A 1 187 ? 25 23 6.684 1 84.88 187 LEU A CA 1
ATOM 1481 C C . LEU A 1 187 ? 24.812 22.969 8.195 1 84.88 187 LEU A C 1
ATOM 1483 O O . LEU A 1 187 ? 24.234 22.016 8.734 1 84.88 187 LEU A O 1
ATOM 1487 N N . GLU A 1 188 ? 25.312 24 8.82 1 88.25 188 GLU A N 1
ATOM 1488 C CA . GLU A 1 188 ? 25.141 24.094 10.266 1 88.25 188 GLU A CA 1
ATOM 1489 C C . GLU A 1 188 ? 23.672 24.344 10.633 1 88.25 188 GLU A C 1
ATOM 1491 O O . GLU A 1 188 ? 23.156 23.75 11.586 1 88.25 188 GLU A O 1
ATOM 1496 N N . ALA A 1 189 ? 23.062 25.281 9.852 1 86.69 189 ALA A N 1
ATOM 1497 C CA . ALA A 1 189 ? 21.656 25.562 10.086 1 86.69 189 ALA A CA 1
ATOM 1498 C C . ALA A 1 189 ? 20.797 24.312 9.875 1 86.69 189 ALA A C 1
ATOM 1500 O O . ALA A 1 189 ? 19.859 24.062 10.617 1 86.69 189 ALA A O 1
ATOM 1501 N N . PHE A 1 190 ? 21.219 23.516 8.875 1 85.19 190 PHE A N 1
ATOM 1502 C CA . PHE A 1 190 ? 20.5 22.266 8.609 1 85.19 190 PHE A CA 1
ATOM 1503 C C . PHE A 1 190 ? 20.688 21.281 9.758 1 85.19 190 PHE A C 1
ATOM 1505 O O . PHE A 1 190 ? 19.703 20.719 10.25 1 85.19 190 PHE A O 1
ATOM 1512 N N . ARG A 1 191 ? 21.844 21.109 10.164 1 86.75 191 ARG A N 1
ATOM 1513 C CA . ARG A 1 191 ? 22.172 20.094 11.164 1 86.75 191 ARG A CA 1
ATOM 1514 C C . ARG A 1 191 ? 21.625 20.484 12.539 1 86.75 191 ARG A C 1
ATOM 1516 O O . ARG A 1 191 ? 21.125 19.641 13.273 1 86.75 191 ARG A O 1
ATOM 1523 N N . TYR A 1 192 ? 21.625 21.781 12.875 1 89.81 192 TYR A N 1
ATOM 1524 C CA . TYR A 1 192 ? 21.344 22.172 14.25 1 89.81 192 TYR A CA 1
ATOM 1525 C C . TYR A 1 192 ? 19.953 22.781 14.375 1 89.81 192 TYR A C 1
ATOM 1527 O O . TYR A 1 192 ? 19.422 22.891 15.477 1 89.81 192 TYR A O 1
ATOM 1535 N N . VAL A 1 193 ? 19.359 23.188 13.297 1 88 193 VAL A N 1
ATOM 1536 C CA . VAL A 1 193 ? 18.031 23.797 13.375 1 88 193 VAL A CA 1
ATOM 1537 C C . VAL A 1 193 ? 17.016 22.922 12.641 1 88 193 VAL A C 1
ATOM 1539 O O . VAL A 1 193 ? 16.094 22.375 13.25 1 88 193 VAL A O 1
ATOM 1542 N N . VAL A 1 194 ? 17.281 22.625 11.406 1 87.5 194 VAL A N 1
ATOM 1543 C CA . VAL A 1 194 ? 16.297 21.953 10.555 1 87.5 194 VAL A CA 1
ATOM 1544 C C . VAL A 1 194 ? 16.156 20.5 10.977 1 87.5 194 VAL A C 1
ATOM 1546 O O . VAL A 1 194 ? 15.047 20.031 11.258 1 87.5 194 VAL A O 1
ATOM 1549 N N . LEU A 1 195 ? 17.203 19.812 11.102 1 88.5 195 LEU A N 1
ATOM 1550 C CA . LEU A 1 195 ? 17.172 18.375 11.359 1 88.5 195 LEU A CA 1
ATOM 1551 C C . LEU A 1 195 ? 16.484 18.078 12.688 1 88.5 195 LEU A C 1
ATOM 1553 O O . LEU A 1 195 ? 15.617 17.203 12.758 1 88.5 195 LEU A O 1
ATOM 1557 N N . PRO A 1 196 ? 16.828 18.812 13.734 1 90.06 196 PRO A N 1
ATOM 1558 C CA . PRO A 1 196 ? 16.125 18.578 14.992 1 90.06 196 PRO A CA 1
ATOM 1559 C C . PRO A 1 196 ? 14.633 18.875 14.898 1 90.06 196 PRO A C 1
ATOM 1561 O O . PRO A 1 196 ? 13.828 18.188 15.523 1 90.06 196 PRO A O 1
ATOM 1564 N N . LEU A 1 197 ? 14.305 19.859 14.141 1 90.62 197 LEU A N 1
ATOM 1565 C CA . LEU A 1 197 ? 12.898 20.234 14.016 1 90.62 197 LEU A CA 1
ATOM 1566 C C . LEU A 1 197 ? 12.172 19.281 13.078 1 90.62 197 LEU A C 1
ATOM 1568 O O . LEU A 1 197 ? 10.938 19.25 13.039 1 90.62 197 LEU A O 1
ATOM 1572 N N . MET A 1 198 ? 12.969 18.438 12.422 1 92.75 198 MET A N 1
ATOM 1573 C CA . MET A 1 198 ? 12.398 17.438 11.508 1 92.75 198 MET A CA 1
ATOM 1574 C C . MET A 1 198 ? 12.172 16.109 12.227 1 92.75 198 MET A C 1
ATOM 1576 O O . MET A 1 198 ? 11.641 15.172 11.641 1 92.75 198 MET A O 1
ATOM 1580 N N . ARG A 1 199 ? 12.453 16.016 13.43 1 90.38 199 ARG A N 1
ATOM 1581 C CA . ARG A 1 199 ? 12.438 14.781 14.195 1 90.38 199 ARG A CA 1
ATOM 1582 C C . ARG A 1 199 ? 11.07 14.109 14.109 1 90.38 199 ARG A C 1
ATOM 1584 O O . ARG A 1 199 ? 10.984 12.891 13.938 1 90.38 199 ARG A O 1
ATOM 1591 N N . PRO A 1 200 ? 10 14.828 14.203 1 86.69 200 PRO A N 1
ATOM 1592 C CA . PRO A 1 200 ? 8.695 14.164 14.094 1 86.69 200 PRO A CA 1
ATOM 1593 C C . PRO A 1 200 ? 8.492 13.484 12.742 1 86.69 200 PRO A C 1
ATOM 1595 O O . PRO A 1 200 ? 7.949 12.383 12.68 1 86.69 200 PRO A O 1
ATOM 1598 N N . ALA A 1 201 ? 8.914 14.148 11.781 1 89.75 201 ALA A N 1
ATOM 1599 C CA . ALA A 1 201 ? 8.805 13.555 10.453 1 89.75 201 ALA A CA 1
ATOM 1600 C C . ALA A 1 201 ? 9.719 12.344 10.32 1 89.75 201 ALA A C 1
ATOM 1602 O O . ALA A 1 201 ? 9.344 11.336 9.719 1 89.75 201 ALA A O 1
ATOM 1603 N N . VAL A 1 202 ? 10.898 12.445 10.859 1 92.19 202 VAL A N 1
ATOM 1604 C CA . VAL A 1 202 ? 11.844 11.336 10.812 1 92.19 202 VAL A CA 1
ATOM 1605 C C . VAL A 1 202 ? 11.281 10.141 11.57 1 92.19 202 VAL A C 1
ATOM 1607 O O . VAL A 1 202 ? 11.344 9.008 11.094 1 92.19 202 VAL A O 1
ATOM 1610 N N . ALA A 1 203 ? 10.734 10.406 12.703 1 89.62 203 ALA A N 1
ATOM 1611 C CA . ALA A 1 203 ? 10.125 9.344 13.5 1 89.62 203 ALA A CA 1
ATOM 1612 C C . ALA A 1 203 ? 8.992 8.664 12.742 1 89.62 203 ALA A C 1
ATOM 1614 O O . ALA A 1 203 ? 8.906 7.434 12.703 1 89.62 203 ALA A O 1
ATOM 1615 N N . PHE A 1 204 ? 8.211 9.461 12.156 1 88.88 204 PHE A N 1
ATOM 1616 C CA . PHE A 1 204 ? 7.082 8.953 11.391 1 88.88 204 PHE A CA 1
ATOM 1617 C C . PHE A 1 204 ? 7.559 8.094 10.227 1 88.88 204 PHE A C 1
ATOM 1619 O O . PHE A 1 204 ? 7.066 6.984 10.016 1 88.88 204 PHE A O 1
ATOM 1626 N N . LEU A 1 205 ? 8.516 8.578 9.484 1 94 205 LEU A N 1
ATOM 1627 C CA . LEU A 1 205 ? 9.016 7.867 8.312 1 94 205 LEU A CA 1
ATOM 1628 C C . LEU A 1 205 ? 9.758 6.594 8.727 1 94 205 LEU A C 1
ATOM 1630 O O . LEU A 1 205 ? 9.727 5.594 8 1 94 205 LEU A O 1
ATOM 1634 N N . LEU A 1 206 ? 10.383 6.684 9.883 1 94.19 206 LEU A N 1
ATOM 1635 C CA . LEU A 1 206 ? 11.055 5.492 10.398 1 94.19 206 LEU A CA 1
ATOM 1636 C C . LEU A 1 206 ? 10.047 4.391 10.695 1 94.19 206 LEU A C 1
ATOM 1638 O O . LEU A 1 206 ? 10.273 3.225 10.367 1 94.19 206 LEU A O 1
ATOM 1642 N N . VAL A 1 207 ? 8.984 4.734 11.297 1 91.12 207 VAL A N 1
ATOM 1643 C CA . VAL A 1 207 ? 7.941 3.768 11.625 1 91.12 207 VAL A CA 1
ATOM 1644 C C . VAL A 1 207 ? 7.297 3.24 10.344 1 91.12 207 VAL A C 1
ATOM 1646 O O . VAL A 1 207 ? 7.148 2.029 10.172 1 91.12 207 VAL A O 1
ATOM 1649 N N . VAL A 1 208 ? 6.973 4.125 9.469 1 89.69 208 VAL A N 1
ATOM 1650 C CA . VAL A 1 208 ? 6.336 3.752 8.211 1 89.69 208 VAL A CA 1
ATOM 1651 C C . VAL A 1 208 ? 7.266 2.844 7.414 1 89.69 208 VAL A C 1
ATOM 1653 O O . VAL A 1 208 ? 6.836 1.814 6.887 1 89.69 208 VAL A O 1
ATOM 1656 N N . GLY A 1 209 ? 8.523 3.234 7.355 1 94.31 209 GLY A N 1
ATOM 1657 C CA . GLY A 1 209 ? 9.5 2.416 6.645 1 94.31 209 GLY A CA 1
ATOM 1658 C C . GLY A 1 209 ? 9.656 1.031 7.242 1 94.31 209 GLY A C 1
ATOM 1659 O O . GLY A 1 209 ? 9.82 0.051 6.512 1 94.31 209 GLY A O 1
ATOM 1660 N N . THR A 1 210 ? 9.609 1.003 8.523 1 93.69 210 THR A N 1
ATOM 1661 C CA . THR A 1 210 ? 9.703 -0.279 9.219 1 93.69 210 THR A CA 1
ATOM 1662 C C . THR A 1 210 ? 8.508 -1.166 8.875 1 93.69 210 THR A C 1
ATOM 1664 O O . THR A 1 210 ? 8.672 -2.342 8.539 1 93.69 210 THR A O 1
ATOM 1667 N N . ILE A 1 211 ? 7.379 -0.633 8.93 1 89.88 211 ILE A N 1
ATOM 1668 C CA . ILE A 1 211 ? 6.16 -1.378 8.633 1 89.88 211 ILE A CA 1
ATOM 1669 C C . ILE A 1 211 ? 6.195 -1.867 7.188 1 89.88 211 ILE A C 1
ATOM 1671 O O . ILE A 1 211 ? 5.922 -3.039 6.918 1 89.88 211 ILE A O 1
ATOM 1675 N N . LEU A 1 212 ? 6.582 -1.026 6.281 1 89 212 LEU A N 1
ATOM 1676 C CA . LEU A 1 212 ? 6.664 -1.384 4.867 1 89 212 LEU A CA 1
ATOM 1677 C C . LEU A 1 212 ? 7.648 -2.525 4.648 1 89 212 LEU A C 1
ATOM 1679 O O . LEU A 1 212 ? 7.395 -3.43 3.852 1 89 212 LEU A O 1
ATOM 1683 N N . SER A 1 213 ? 8.711 -2.486 5.352 1 93.25 213 SER A N 1
ATOM 1684 C CA . SER A 1 213 ? 9.742 -3.514 5.203 1 93.25 213 SER A CA 1
ATOM 1685 C C . SER A 1 213 ? 9.273 -4.848 5.77 1 93.25 213 SER A C 1
ATOM 1687 O O . SER A 1 213 ? 9.453 -5.895 5.141 1 93.25 213 SER A O 1
ATOM 1689 N N . LEU A 1 214 ? 8.664 -4.797 6.875 1 91.88 214 LEU A N 1
ATOM 1690 C CA . LEU A 1 214 ? 8.227 -6.023 7.527 1 91.88 214 LEU A CA 1
ATOM 1691 C C . LEU A 1 214 ? 7.043 -6.645 6.781 1 91.88 214 LEU A C 1
ATOM 1693 O O . LEU A 1 214 ? 6.844 -7.859 6.828 1 91.88 214 LEU A O 1
ATOM 1697 N N . GLN A 1 215 ? 6.344 -5.824 6.066 1 88.25 215 GLN A N 1
ATOM 1698 C CA . GLN A 1 215 ? 5.176 -6.324 5.352 1 88.25 215 GLN A CA 1
ATOM 1699 C C . GLN A 1 215 ? 5.504 -6.598 3.887 1 88.25 215 GLN A C 1
ATOM 1701 O O . GLN A 1 215 ? 4.602 -6.824 3.076 1 88.25 215 GLN A O 1
ATOM 1706 N N . SER A 1 216 ? 6.715 -6.598 3.607 1 89.5 216 SER A N 1
ATOM 1707 C CA . SER A 1 216 ? 7.117 -6.789 2.217 1 89.5 216 SER A CA 1
ATOM 1708 C C . SER A 1 216 ? 6.75 -8.18 1.72 1 89.5 216 SER A C 1
ATOM 1710 O O . SER A 1 216 ? 6.945 -9.172 2.428 1 89.5 216 SER A O 1
ATOM 1712 N N . TYR A 1 217 ? 6.145 -8.227 0.533 1 89.06 217 TYR A N 1
ATOM 1713 C CA . TYR A 1 217 ? 5.711 -9.477 -0.089 1 89.06 217 TYR A CA 1
ATOM 1714 C C . TYR A 1 217 ? 5.605 -9.32 -1.602 1 89.06 217 TYR A C 1
ATOM 1716 O O . TYR A 1 217 ? 6.258 -10.055 -2.354 1 89.06 217 TYR A O 1
ATOM 1724 N N . ALA A 1 218 ? 4.898 -8.344 -2.064 1 83.19 218 ALA A N 1
ATOM 1725 C CA . ALA A 1 218 ? 4.438 -8.258 -3.449 1 83.19 218 ALA A CA 1
ATOM 1726 C C . ALA A 1 218 ? 5.613 -8.086 -4.406 1 83.19 218 ALA A C 1
ATOM 1728 O O . ALA A 1 218 ? 5.664 -8.734 -5.457 1 83.19 218 ALA A O 1
ATOM 1729 N N . ALA A 1 219 ? 6.547 -7.254 -3.961 1 87.38 219 ALA A N 1
ATOM 1730 C CA . ALA A 1 219 ? 7.711 -7.039 -4.816 1 87.38 219 ALA A CA 1
ATOM 1731 C C . ALA A 1 219 ? 8.523 -8.32 -4.977 1 87.38 219 ALA A C 1
ATOM 1733 O O . ALA A 1 219 ? 8.969 -8.648 -6.078 1 87.38 219 ALA A O 1
ATOM 1734 N N . VAL A 1 220 ? 8.641 -9.023 -3.875 1 92.44 220 VAL A N 1
ATOM 1735 C CA . VAL A 1 220 ? 9.391 -10.273 -3.896 1 92.44 220 VAL A CA 1
ATOM 1736 C C . VAL A 1 220 ? 8.648 -11.305 -4.746 1 92.44 220 VAL A C 1
ATOM 1738 O O . VAL A 1 220 ? 9.258 -11.992 -5.57 1 92.44 220 VAL A O 1
ATOM 1741 N N . PHE A 1 221 ? 7.43 -11.359 -4.594 1 90.06 221 PHE A N 1
ATOM 1742 C CA . PHE A 1 221 ? 6.613 -12.312 -5.336 1 90.06 221 PHE A CA 1
ATOM 1743 C C . PHE A 1 221 ? 6.738 -12.07 -6.836 1 90.06 221 PHE A C 1
ATOM 1745 O O . PHE A 1 221 ? 6.898 -13.016 -7.613 1 90.06 221 PHE A O 1
ATOM 1752 N N . LEU A 1 222 ? 6.699 -10.859 -7.258 1 86.12 222 LEU A N 1
ATOM 1753 C CA . LEU A 1 222 ? 6.602 -10.555 -8.68 1 86.12 222 LEU A CA 1
ATOM 1754 C C . LEU A 1 222 ? 7.984 -10.523 -9.328 1 86.12 222 LEU A C 1
ATOM 1756 O O . LEU A 1 222 ? 8.133 -10.883 -10.5 1 86.12 222 LEU A O 1
ATOM 1760 N N . LEU A 1 223 ? 9.008 -10.18 -8.562 1 88.31 223 LEU A N 1
ATOM 1761 C CA . LEU A 1 223 ? 10.305 -9.961 -9.18 1 88.31 223 LEU A CA 1
ATOM 1762 C C . LEU A 1 223 ? 11.18 -11.203 -9.07 1 88.31 223 LEU A C 1
ATOM 1764 O O . LEU A 1 223 ? 11.844 -11.586 -10.039 1 88.31 223 LEU A O 1
ATOM 1768 N N . THR A 1 224 ? 11.148 -11.859 -7.836 1 91.5 224 THR A N 1
ATOM 1769 C CA . THR A 1 224 ? 12.203 -12.844 -7.613 1 91.5 224 THR A CA 1
ATOM 1770 C C . THR A 1 224 ? 11.609 -14.172 -7.16 1 91.5 224 THR A C 1
ATOM 1772 O O . THR A 1 224 ? 12.289 -15.203 -7.184 1 91.5 224 THR A O 1
ATOM 1775 N N . ARG A 1 225 ? 10.391 -14.133 -6.695 1 91.69 225 ARG A N 1
ATOM 1776 C CA . ARG A 1 225 ? 9.758 -15.312 -6.113 1 91.69 225 ARG A CA 1
ATOM 1777 C C . ARG A 1 225 ? 10.641 -15.938 -5.039 1 91.69 225 ARG A C 1
ATOM 1779 O O . ARG A 1 225 ? 10.82 -17.156 -5.008 1 91.69 225 ARG A O 1
ATOM 1786 N N . GLY A 1 226 ? 11.297 -15.078 -4.293 1 94.19 226 GLY A N 1
ATOM 1787 C CA . GLY A 1 226 ? 12.094 -15.508 -3.154 1 94.19 226 GLY A CA 1
ATOM 1788 C C . GLY A 1 226 ? 13.516 -15.898 -3.533 1 94.19 226 GLY A C 1
ATOM 1789 O O . GLY A 1 226 ? 14.352 -16.141 -2.66 1 94.19 226 GLY A O 1
ATOM 1790 N N . GLY A 1 227 ? 13.781 -15.969 -4.836 1 93.62 227 GLY A N 1
ATOM 1791 C CA . GLY A 1 227 ? 15.078 -16.453 -5.297 1 93.62 227 GLY A CA 1
ATOM 1792 C C . GLY A 1 227 ? 16.078 -15.328 -5.5 1 93.62 227 GLY A C 1
ATOM 1793 O O . GLY A 1 227 ? 15.781 -14.164 -5.246 1 93.62 227 GLY A O 1
ATOM 1794 N N . PRO A 1 228 ? 17.312 -15.641 -5.816 1 93.31 228 PRO A N 1
ATOM 1795 C CA . PRO A 1 228 ? 17.812 -17.016 -5.938 1 93.31 228 PRO A CA 1
ATOM 1796 C C . PRO A 1 228 ? 18.125 -17.641 -4.586 1 93.31 228 PRO A C 1
ATOM 1798 O O . PRO A 1 228 ? 18.562 -16.953 -3.662 1 93.31 228 PRO A O 1
ATOM 1801 N N . TYR A 1 229 ? 17.969 -18.938 -4.391 1 93 229 TYR A N 1
ATOM 1802 C CA . TYR A 1 229 ? 18.344 -19.734 -3.221 1 93 229 TYR A CA 1
ATOM 1803 C C . TYR A 1 229 ? 17.719 -19.156 -1.954 1 93 229 TYR A C 1
ATOM 1805 O O . TYR A 1 229 ? 18.359 -19.109 -0.904 1 93 229 TYR A O 1
ATOM 1813 N N . GLY A 1 230 ? 16.594 -18.5 -2.127 1 94.62 230 GLY A N 1
ATOM 1814 C CA . GLY A 1 230 ? 15.875 -17.984 -0.971 1 94.62 230 GLY A CA 1
ATOM 1815 C C . GLY A 1 230 ? 16.438 -16.672 -0.468 1 94.62 230 GLY A C 1
ATOM 1816 O O . GLY A 1 230 ? 16.062 -16.203 0.614 1 94.62 230 GLY A O 1
ATOM 1817 N N . ALA A 1 231 ? 17.219 -16.016 -1.296 1 96.5 231 ALA A N 1
ATOM 1818 C CA . ALA A 1 231 ? 17.953 -14.828 -0.864 1 96.5 231 ALA A CA 1
ATOM 1819 C C . ALA A 1 231 ? 17.031 -13.617 -0.728 1 96.5 231 ALA A C 1
ATOM 1821 O O . ALA A 1 231 ? 17.391 -12.609 -0.127 1 96.5 231 ALA A O 1
ATOM 1822 N N . THR A 1 232 ? 15.836 -13.734 -1.262 1 97.5 232 THR A N 1
ATOM 1823 C CA . THR A 1 232 ? 14.883 -12.641 -1.157 1 97.5 232 THR A CA 1
ATOM 1824 C C . THR A 1 232 ? 13.594 -13.109 -0.486 1 97.5 232 THR A C 1
ATOM 1826 O O . THR A 1 232 ? 12.586 -12.398 -0.504 1 97.5 232 THR A O 1
ATOM 1829 N N . ARG A 1 233 ? 13.688 -14.305 0.165 1 97.62 233 ARG A N 1
ATOM 1830 C CA . ARG A 1 233 ? 12.492 -14.898 0.769 1 97.62 233 ARG A CA 1
ATOM 1831 C C . ARG A 1 233 ? 12.164 -14.227 2.098 1 97.62 233 ARG A C 1
ATOM 1833 O O . ARG A 1 233 ? 12.406 -14.797 3.164 1 97.62 233 ARG A O 1
ATOM 1840 N N . VAL A 1 234 ? 11.578 -13.109 1.98 1 97.12 234 VAL A N 1
ATOM 1841 C CA . VAL A 1 234 ? 11.164 -12.383 3.178 1 97.12 234 VAL A CA 1
ATOM 1842 C C . VAL A 1 234 ? 10.008 -13.125 3.857 1 97.12 234 VAL A C 1
ATOM 1844 O O . VAL A 1 234 ? 9.391 -14.008 3.262 1 97.12 234 VAL A O 1
ATOM 1847 N N . LEU A 1 235 ? 9.719 -12.766 5.078 1 96.19 235 LEU A N 1
ATOM 1848 C CA . LEU A 1 235 ? 8.711 -13.445 5.883 1 96.19 235 LEU A CA 1
ATOM 1849 C C . LEU A 1 235 ? 7.336 -13.359 5.223 1 96.19 235 LEU A C 1
ATOM 1851 O O . LEU A 1 235 ? 6.555 -14.312 5.277 1 96.19 235 LEU A O 1
ATOM 1855 N N . GLY A 1 236 ? 7.02 -12.195 4.664 1 93.75 236 GLY A N 1
ATOM 1856 C CA . GLY A 1 236 ? 5.746 -12.07 3.971 1 93.75 236 GLY A CA 1
ATOM 1857 C C . GLY A 1 236 ? 5.57 -13.078 2.852 1 93.75 236 GLY A C 1
ATOM 1858 O O . GLY A 1 236 ? 4.48 -13.625 2.674 1 93.75 236 GLY A O 1
ATOM 1859 N N . TYR A 1 237 ? 6.613 -13.312 2.141 1 94.69 237 TYR A N 1
ATOM 1860 C CA . TYR A 1 237 ? 6.562 -14.289 1.062 1 94.69 237 TYR A CA 1
ATOM 1861 C C . TYR A 1 237 ? 6.543 -15.711 1.615 1 94.69 237 TYR A C 1
ATOM 1863 O O . TYR A 1 237 ? 5.852 -16.578 1.083 1 94.69 237 TYR A O 1
ATOM 1871 N N . TYR A 1 238 ? 7.344 -15.938 2.645 1 96.44 238 TYR A N 1
ATOM 1872 C CA . TYR A 1 238 ? 7.359 -17.25 3.291 1 96.44 238 TYR A CA 1
ATOM 1873 C C . TYR A 1 238 ? 5.973 -17.609 3.814 1 96.44 238 TYR A C 1
ATOM 1875 O O . TYR A 1 238 ? 5.547 -18.766 3.713 1 96.44 238 TYR A O 1
ATOM 1883 N N . LEU A 1 239 ? 5.328 -16.656 4.352 1 94.56 239 LEU A N 1
ATOM 1884 C CA . LEU A 1 239 ? 3.957 -16.828 4.816 1 94.56 239 LEU A CA 1
ATOM 1885 C C . LEU A 1 239 ? 3.043 -17.234 3.666 1 94.56 239 LEU A C 1
ATOM 1887 O O . LEU A 1 239 ? 2.215 -18.141 3.818 1 94.56 239 LEU A O 1
ATOM 1891 N N . TYR A 1 240 ? 3.174 -16.594 2.609 1 90.81 240 TYR A N 1
ATOM 1892 C CA . TYR A 1 240 ? 2.389 -16.922 1.422 1 90.81 240 TYR A CA 1
ATOM 1893 C C . TYR A 1 240 ? 2.662 -18.344 0.962 1 90.81 240 TYR A C 1
ATOM 1895 O O . TYR A 1 240 ? 1.732 -19.094 0.659 1 90.81 240 TYR A O 1
ATOM 1903 N N . GLU A 1 241 ? 3.92 -18.719 0.889 1 94.5 241 GLU A N 1
ATOM 1904 C CA . GLU A 1 241 ? 4.289 -20.078 0.5 1 94.5 241 GLU A CA 1
ATOM 1905 C C . GLU A 1 241 ? 3.662 -21.109 1.432 1 94.5 241 GLU A C 1
ATOM 1907 O O . GLU A 1 241 ? 3.068 -22.094 0.974 1 94.5 241 GLU A O 1
ATOM 1912 N N . ALA A 1 242 ? 3.791 -20.859 2.658 1 94.69 242 ALA A N 1
ATOM 1913 C CA . ALA A 1 242 ? 3.277 -21.797 3.664 1 94.69 242 ALA A CA 1
ATOM 1914 C C . ALA A 1 242 ? 1.762 -21.922 3.561 1 94.69 242 ALA A C 1
ATOM 1916 O O . ALA A 1 242 ? 1.231 -23.047 3.568 1 94.69 242 ALA A O 1
ATOM 1917 N N . GLY A 1 243 ? 1.085 -20.891 3.441 1 90.75 243 GLY A N 1
ATOM 1918 C CA . GLY A 1 243 ? -0.369 -20.891 3.486 1 90.75 243 GLY A CA 1
ATOM 1919 C C . GLY A 1 243 ? -1.007 -21.266 2.166 1 90.75 243 GLY A C 1
ATOM 1920 O O . GLY A 1 243 ? -1.937 -22.078 2.133 1 90.75 243 GLY A O 1
ATOM 1921 N N . PHE A 1 244 ? -0.485 -20.797 1.039 1 87.56 244 PHE A N 1
ATOM 1922 C CA . PHE A 1 244 ? -1.252 -20.859 -0.199 1 87.56 244 PHE A CA 1
ATOM 1923 C C . PHE A 1 244 ? -0.567 -21.766 -1.216 1 87.56 244 PHE A C 1
ATOM 1925 O O . PHE A 1 244 ? -1.173 -22.156 -2.217 1 87.56 244 PHE A O 1
ATOM 1932 N N . GLU A 1 245 ? 0.655 -22.094 -1.008 1 90.62 245 GLU A N 1
ATOM 1933 C CA . GLU A 1 245 ? 1.321 -23.047 -1.881 1 90.62 245 GLU A CA 1
ATOM 1934 C C . GLU A 1 245 ? 1.445 -24.406 -1.208 1 90.62 245 GLU A C 1
ATOM 1936 O O . GLU A 1 245 ? 1.218 -25.453 -1.841 1 90.62 245 GLU A O 1
ATOM 1941 N N . ASN A 1 246 ? 1.764 -24.375 0.096 1 93.69 246 ASN A N 1
ATOM 1942 C CA . ASN A 1 246 ? 1.956 -25.625 0.831 1 93.69 246 ASN A CA 1
ATOM 1943 C C . ASN A 1 246 ? 0.716 -26 1.638 1 93.69 246 ASN A C 1
ATOM 1945 O O . ASN A 1 246 ? 0.681 -27.047 2.279 1 93.69 246 ASN A O 1
ATOM 1949 N N . PHE A 1 247 ? -0.225 -25.172 1.722 1 91 247 PHE A N 1
ATOM 1950 C CA . PHE A 1 247 ? -1.537 -25.406 2.312 1 91 247 PHE A CA 1
ATOM 1951 C C . PHE A 1 247 ? -1.413 -25.734 3.797 1 91 247 PHE A C 1
ATOM 1953 O O . PHE A 1 247 ? -2.064 -26.656 4.297 1 91 247 PHE A O 1
ATOM 1960 N N . ARG A 1 248 ? -0.488 -25.094 4.41 1 93.38 248 ARG A N 1
ATOM 1961 C CA . ARG A 1 248 ? -0.363 -25.125 5.863 1 93.38 248 ARG A CA 1
ATOM 1962 C C . ARG A 1 248 ? -0.887 -23.828 6.48 1 93.38 248 ARG A C 1
ATOM 1964 O O . ARG A 1 248 ? -0.129 -23.078 7.094 1 93.38 248 ARG A O 1
ATOM 1971 N N . LEU A 1 249 ? -2.166 -23.75 6.465 1 90.69 249 LEU A N 1
ATOM 1972 C CA . LEU A 1 249 ? -2.809 -22.5 6.816 1 90.69 249 LEU A CA 1
ATOM 1973 C C . LEU A 1 249 ? -2.65 -22.203 8.305 1 90.69 249 LEU A C 1
ATOM 1975 O O . LEU A 1 249 ? -2.494 -21.047 8.695 1 90.69 249 LEU A O 1
ATOM 1979 N N . GLY A 1 250 ? -2.742 -23.188 9.086 1 92.88 250 GLY A N 1
ATOM 1980 C CA . GLY A 1 250 ? -2.506 -22.969 10.5 1 92.88 250 GLY A CA 1
ATOM 1981 C C . GLY A 1 250 ? -1.112 -22.469 10.805 1 92.88 250 GLY A C 1
ATOM 1982 O O . GLY A 1 250 ? -0.947 -21.531 11.594 1 92.88 250 GLY A O 1
ATOM 1983 N N . TYR A 1 251 ? -0.123 -23.094 10.164 1 95.81 251 TYR A N 1
ATOM 1984 C CA . TYR A 1 251 ? 1.265 -22.672 10.312 1 95.81 251 TYR A CA 1
ATOM 1985 C C . TYR A 1 251 ? 1.459 -21.25 9.781 1 95.81 251 TYR A C 1
ATOM 1987 O O . TYR A 1 251 ? 2.145 -20.438 10.406 1 95.81 251 TYR A O 1
ATOM 1995 N N . ALA A 1 252 ? 0.825 -20.953 8.664 1 94.81 252 ALA A N 1
ATOM 1996 C CA . ALA A 1 252 ? 0.892 -19.609 8.094 1 94.81 252 ALA A CA 1
ATOM 1997 C C . ALA A 1 252 ? 0.27 -18.578 9.031 1 94.81 252 ALA A C 1
ATOM 1999 O O . ALA A 1 252 ? 0.748 -17.453 9.125 1 94.81 252 ALA A O 1
ATOM 2000 N N . ALA A 1 253 ? -0.758 -19.016 9.695 1 93.5 253 ALA A N 1
ATOM 2001 C CA . ALA A 1 253 ? -1.394 -18.125 10.672 1 93.5 253 ALA A CA 1
ATOM 2002 C C . ALA A 1 253 ? -0.445 -17.828 11.828 1 93.5 253 ALA A C 1
ATOM 2004 O O . ALA A 1 253 ? -0.387 -16.688 12.305 1 93.5 253 ALA A O 1
ATOM 2005 N N . ALA A 1 254 ? 0.252 -18.781 12.227 1 96.19 254 ALA A N 1
ATOM 2006 C CA . ALA A 1 254 ? 1.236 -18.562 13.289 1 96.19 254 ALA A CA 1
ATOM 2007 C C . ALA A 1 254 ? 2.311 -17.578 12.844 1 96.19 254 ALA A C 1
ATOM 2009 O O . ALA A 1 254 ? 2.709 -16.703 13.617 1 96.19 254 ALA A O 1
ATOM 2010 N N . ILE A 1 255 ? 2.773 -17.688 11.609 1 95.88 255 ILE A N 1
ATOM 2011 C CA . ILE A 1 255 ? 3.748 -16.75 11.062 1 95.88 255 ILE A CA 1
ATOM 2012 C C . ILE A 1 255 ? 3.162 -15.344 11.062 1 95.88 255 ILE A C 1
ATOM 2014 O O . ILE A 1 255 ? 3.85 -14.383 11.398 1 95.88 255 ILE A O 1
ATOM 2018 N N . THR A 1 256 ? 1.926 -15.234 10.703 1 93.38 256 THR A N 1
ATOM 2019 C CA . THR A 1 256 ? 1.239 -13.945 10.664 1 93.38 256 THR A CA 1
ATOM 2020 C C . THR A 1 256 ? 1.231 -13.289 12.047 1 93.38 256 THR A C 1
ATOM 2022 O O . THR A 1 256 ? 1.497 -12.094 12.172 1 93.38 256 THR A O 1
ATOM 2025 N N . VAL A 1 257 ? 0.951 -14.047 13.023 1 93.38 257 VAL A N 1
ATOM 2026 C CA . VAL A 1 257 ? 0.896 -13.523 14.391 1 93.38 257 VAL A CA 1
ATOM 2027 C C . VAL A 1 257 ? 2.277 -13.031 14.812 1 93.38 257 VAL A C 1
ATOM 2029 O O . VAL A 1 257 ? 2.412 -11.93 15.352 1 93.38 257 VAL A O 1
ATOM 2032 N N . VAL A 1 258 ? 3.242 -13.773 14.531 1 94.75 258 VAL A N 1
ATOM 2033 C CA . VAL A 1 258 ? 4.605 -13.406 14.906 1 94.75 258 VAL A CA 1
ATOM 2034 C C . VAL A 1 258 ? 5.016 -12.133 14.18 1 94.75 258 VAL A C 1
ATOM 2036 O O . VAL A 1 258 ? 5.605 -11.234 14.781 1 94.75 258 VAL A O 1
ATOM 2039 N N . LEU A 1 259 ? 4.711 -12.094 12.922 1 93 259 LEU A N 1
ATOM 2040 C CA . LEU A 1 259 ? 5.047 -10.922 12.133 1 93 259 LEU A CA 1
ATOM 2041 C C . LEU A 1 259 ? 4.324 -9.68 12.656 1 93 259 LEU A C 1
ATOM 2043 O O . LEU A 1 259 ? 4.895 -8.586 12.672 1 93 259 LEU A O 1
ATOM 2047 N N . LEU A 1 260 ? 3.107 -9.844 13.039 1 90.31 260 LEU A N 1
ATOM 2048 C CA . LEU A 1 260 ? 2.346 -8.734 13.602 1 90.31 260 LEU A CA 1
ATOM 2049 C C . LEU A 1 260 ? 2.977 -8.25 14.906 1 90.31 260 LEU A C 1
ATOM 2051 O O . LEU A 1 260 ? 3.135 -7.047 15.117 1 90.31 260 LEU A O 1
ATOM 2055 N N . VAL A 1 261 ? 3.318 -9.164 15.742 1 92.75 261 VAL A N 1
ATOM 2056 C CA . VAL A 1 261 ? 3.932 -8.828 17.031 1 92.75 261 VAL A CA 1
ATOM 2057 C C . VAL A 1 261 ? 5.262 -8.109 16.797 1 92.75 261 VAL A C 1
ATOM 2059 O O . VAL A 1 261 ? 5.551 -7.098 17.438 1 92.75 261 VAL A O 1
ATOM 2062 N N . LEU A 1 262 ? 6.027 -8.586 15.852 1 94 262 LEU A N 1
ATOM 2063 C CA . LEU A 1 262 ? 7.297 -7.949 15.523 1 94 262 LEU A CA 1
ATOM 2064 C C . LEU A 1 262 ? 7.07 -6.531 15 1 94 262 LEU A C 1
ATOM 2066 O O . LEU A 1 262 ? 7.789 -5.605 15.383 1 94 262 LEU A O 1
ATOM 2070 N N . THR A 1 263 ? 6.109 -6.422 14.156 1 91.75 263 THR A N 1
ATOM 2071 C CA . THR A 1 263 ? 5.797 -5.113 13.586 1 91.75 263 THR A CA 1
ATOM 2072 C C . THR A 1 263 ? 5.406 -4.129 14.68 1 91.75 263 THR A C 1
ATOM 2074 O O . THR A 1 263 ? 5.918 -3.008 14.727 1 91.75 263 THR A O 1
ATOM 2077 N N . LEU A 1 264 ? 4.598 -4.547 15.648 1 89.5 264 LEU A N 1
ATOM 2078 C CA . LEU A 1 264 ? 4.141 -3.688 16.734 1 89.5 264 LEU A CA 1
ATOM 2079 C C . LEU A 1 264 ? 5.281 -3.361 17.688 1 89.5 264 LEU A C 1
ATOM 2081 O O . LEU A 1 264 ? 5.383 -2.234 18.188 1 89.5 264 LEU A O 1
ATOM 2085 N N . LEU A 1 265 ? 6.113 -4.312 17.922 1 92.94 265 LEU A N 1
ATOM 2086 C CA . LEU A 1 265 ? 7.25 -4.105 18.812 1 92.94 265 LEU A CA 1
ATOM 2087 C C . LEU A 1 265 ? 8.227 -3.092 18.219 1 92.94 265 LEU A C 1
ATOM 2089 O O . LEU A 1 265 ? 8.664 -2.174 18.922 1 92.94 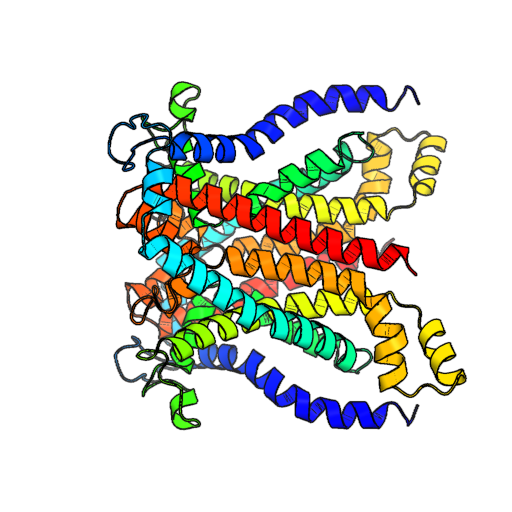265 LEU A O 1
ATOM 2093 N N . PHE A 1 266 ? 8.5 -3.236 16.922 1 91.12 266 PHE A N 1
ATOM 2094 C CA . PHE A 1 266 ? 9.414 -2.305 16.281 1 91.12 266 PHE A CA 1
ATOM 2095 C C . PHE A 1 266 ? 8.812 -0.908 16.219 1 91.12 266 PHE A C 1
ATOM 2097 O O . PHE A 1 266 ? 9.5 0.083 16.469 1 91.12 266 PHE A O 1
ATOM 2104 N N . ALA A 1 267 ? 7.586 -0.878 15.875 1 85.56 267 ALA A N 1
ATOM 2105 C CA . ALA A 1 267 ? 6.914 0.416 15.797 1 85.56 267 ALA A CA 1
ATOM 2106 C C . ALA A 1 267 ? 6.895 1.106 17.156 1 85.56 267 ALA A C 1
ATOM 2108 O O . ALA A 1 267 ? 7.184 2.301 17.266 1 85.56 267 ALA A O 1
ATOM 2109 N N . TYR A 1 268 ? 6.656 0.357 18.234 1 86.56 268 TYR A N 1
ATOM 2110 C CA . TYR A 1 268 ? 6.605 0.894 19.578 1 86.56 268 TYR A CA 1
ATOM 2111 C C . TYR A 1 268 ? 7.984 1.354 20.031 1 86.56 268 TYR A C 1
ATOM 2113 O O . TYR A 1 268 ? 8.125 2.434 20.625 1 86.56 268 TYR A O 1
ATOM 2121 N N . ALA A 1 269 ? 8.914 0.587 19.781 1 89.56 269 ALA A N 1
ATOM 2122 C CA . ALA A 1 269 ? 10.289 0.921 20.172 1 89.56 269 ALA A CA 1
ATOM 2123 C C . ALA A 1 269 ? 10.75 2.205 19.484 1 89.56 269 ALA A C 1
ATOM 2125 O O . ALA A 1 269 ? 11.391 3.051 20.109 1 89.56 269 ALA A O 1
ATOM 2126 N N . GLN A 1 270 ? 10.414 2.318 18.25 1 86.5 270 GLN A N 1
ATOM 2127 C CA . GLN A 1 270 ? 10.82 3.498 17.484 1 86.5 270 GLN A CA 1
ATOM 2128 C C . GLN A 1 270 ? 10.109 4.75 18 1 86.5 270 GLN A C 1
ATOM 2130 O O . GLN A 1 270 ? 10.719 5.812 18.109 1 86.5 270 GLN A O 1
ATOM 2135 N N . LEU A 1 271 ? 8.898 4.625 18.422 1 80.69 271 LEU A N 1
ATOM 2136 C CA . LEU A 1 271 ? 8.141 5.762 18.938 1 80.69 271 LEU A CA 1
ATOM 2137 C C . LEU A 1 271 ? 8.68 6.199 20.297 1 80.69 271 LEU A C 1
ATOM 2139 O O . LEU A 1 271 ? 8.758 7.395 20.578 1 80.69 271 LEU A O 1
ATOM 2143 N N . ARG A 1 272 ? 8.992 5.289 21.078 1 83.25 272 ARG A N 1
ATOM 2144 C CA . ARG A 1 272 ? 9.531 5.594 22.391 1 83.25 272 ARG A CA 1
ATOM 2145 C C . ARG A 1 272 ? 10.883 6.289 22.281 1 83.25 272 ARG A C 1
ATOM 2147 O O . ARG A 1 272 ? 11.18 7.219 23.047 1 83.25 272 ARG A O 1
ATOM 2154 N N . LEU A 1 273 ? 11.656 5.84 21.344 1 79.19 273 LEU A N 1
ATOM 2155 C CA . LEU A 1 273 ? 12.984 6.41 21.156 1 79.19 273 LEU A CA 1
ATOM 2156 C C . LEU A 1 273 ? 12.891 7.848 20.656 1 79.19 273 LEU A C 1
ATOM 2158 O O . LEU A 1 273 ? 13.703 8.695 21.031 1 79.19 273 LEU A O 1
ATOM 2162 N N . LEU A 1 274 ? 11.93 8.094 19.922 1 72.75 274 LEU A N 1
ATOM 2163 C CA . LEU A 1 274 ? 11.805 9.422 19.328 1 72.75 274 LEU A CA 1
ATOM 2164 C C . LEU A 1 274 ? 11.094 10.375 20.281 1 72.75 274 LEU A C 1
ATOM 2166 O O . LEU A 1 274 ? 11.289 11.594 20.203 1 72.75 274 LEU A O 1
ATOM 2170 N N . ARG A 1 275 ? 10.117 9.961 21.109 1 67.06 275 ARG A N 1
ATOM 2171 C CA . ARG A 1 275 ? 9.469 10.789 22.109 1 67.06 275 ARG A CA 1
ATOM 2172 C C . ARG A 1 275 ? 10.461 11.234 23.172 1 67.06 275 ARG A C 1
ATOM 2174 O O . ARG A 1 275 ? 10.383 12.359 23.688 1 67.06 275 ARG A O 1
ATOM 2181 N N . HIS A 1 276 ? 11.227 10.391 23.625 1 60.72 276 HIS A N 1
ATOM 2182 C CA . HIS A 1 276 ? 12.188 10.766 24.672 1 60.72 276 HIS A CA 1
ATOM 2183 C C . HIS A 1 276 ? 13.172 11.812 24.156 1 60.72 276 HIS A C 1
ATOM 2185 O O . HIS A 1 276 ? 13.758 12.555 24.938 1 60.72 276 HIS A O 1
ATOM 2191 N N . GLY A 1 277 ? 13.305 11.883 22.922 1 51.88 277 GLY A N 1
ATOM 2192 C CA . GLY A 1 277 ? 14.164 12.961 22.469 1 51.88 277 GLY A CA 1
ATOM 2193 C C . GLY A 1 277 ? 13.492 14.32 22.547 1 51.88 277 GLY A C 1
ATOM 2194 O O . GLY A 1 277 ? 14.164 15.352 22.438 1 51.88 277 GLY A O 1
ATOM 2195 N N . ASP A 1 278 ? 12.219 14.445 22.422 1 49.84 278 ASP A N 1
ATOM 2196 C CA . ASP A 1 278 ? 11.547 15.734 22.547 1 49.84 278 ASP A CA 1
ATOM 2197 C C . ASP A 1 278 ? 11.57 16.234 23.984 1 49.84 278 ASP A C 1
ATOM 2199 O O . ASP A 1 278 ? 11.445 17.438 24.234 1 49.84 278 ASP A O 1
ATOM 2203 N N . GLY A 1 279 ? 11.578 15.453 25.031 1 41.06 279 GLY A N 1
ATOM 2204 C CA . GLY A 1 279 ? 11.641 15.984 26.391 1 41.06 279 GLY A CA 1
ATOM 2205 C C . GLY A 1 279 ? 12.914 16.75 26.672 1 41.06 279 GLY A C 1
ATOM 2206 O O . GLY A 1 279 ? 13 17.484 27.656 1 41.06 279 GLY A O 1
ATOM 2207 N N . GLU A 1 280 ? 13.961 16.297 26.219 1 38.03 280 GLU A N 1
ATOM 2208 C CA . GLU A 1 280 ? 15.125 17.047 26.656 1 38.03 280 GLU A CA 1
ATOM 2209 C C . GLU A 1 280 ? 15.297 18.328 25.875 1 38.03 280 GLU A C 1
ATOM 2211 O O . GLU A 1 280 ? 16.219 19.109 26.125 1 38.03 280 GLU A O 1
ATOM 2216 N N . ALA A 1 281 ? 14.453 18.625 24.922 1 37.44 281 ALA A N 1
ATOM 2217 C CA . ALA A 1 281 ? 14.695 19.984 24.484 1 37.44 281 ALA A CA 1
ATOM 2218 C C . ALA A 1 281 ? 13.719 20.953 25.141 1 37.44 281 ALA A C 1
ATOM 2220 O O . ALA A 1 281 ? 12.578 20.594 25.438 1 37.44 281 ALA A O 1
ATOM 2221 N N . MET B 1 1 ? 19.359 37.219 -2.428 1 32.5 1 MET B N 1
ATOM 2222 C CA . MET B 1 1 ? 18.656 36.594 -3.553 1 32.5 1 MET B CA 1
ATOM 2223 C C . MET B 1 1 ? 19.594 35.75 -4.375 1 32.5 1 MET B C 1
ATOM 2225 O O . MET B 1 1 ? 19.172 35.031 -5.297 1 32.5 1 MET B O 1
ATOM 2229 N N . ARG B 1 2 ? 20.875 36.219 -4.445 1 36.78 2 ARG B N 1
ATOM 2230 C CA . ARG B 1 2 ? 22.047 35.688 -5.125 1 36.78 2 ARG B CA 1
ATOM 2231 C C . ARG B 1 2 ? 22.469 34.344 -4.535 1 36.78 2 ARG B C 1
ATOM 2233 O O . ARG B 1 2 ? 23.328 33.656 -5.082 1 36.78 2 ARG B O 1
ATOM 2240 N N . LYS B 1 3 ? 22.406 34.312 -3.213 1 41.44 3 LYS B N 1
ATOM 2241 C CA . LYS B 1 3 ? 23.094 33.281 -2.439 1 41.44 3 LYS B CA 1
ATOM 2242 C C . LYS B 1 3 ? 22.391 31.922 -2.6 1 41.44 3 LYS B C 1
ATOM 2244 O O . LYS B 1 3 ? 22.828 30.922 -2.037 1 41.44 3 LYS B O 1
ATOM 2249 N N . LYS B 1 4 ? 21.188 31.938 -2.994 1 44.78 4 LYS B N 1
ATOM 2250 C CA . LYS B 1 4 ? 20.359 30.734 -3.096 1 44.78 4 LYS B CA 1
ATOM 2251 C C . LYS B 1 4 ? 20.719 29.938 -4.348 1 44.78 4 LYS B C 1
ATOM 2253 O O . LYS B 1 4 ? 20.109 28.891 -4.617 1 44.78 4 LYS B O 1
ATOM 2258 N N . LEU B 1 5 ? 21.453 30.547 -5.238 1 41.34 5 LEU B N 1
ATOM 2259 C CA . LEU B 1 5 ? 21.797 30.078 -6.578 1 41.34 5 LEU B CA 1
ATOM 2260 C C . LEU B 1 5 ? 22.734 28.875 -6.52 1 41.34 5 LEU B C 1
ATOM 2262 O O . LEU B 1 5 ? 22.609 27.953 -7.324 1 41.34 5 LEU B O 1
ATOM 2266 N N . PRO B 1 6 ? 23.812 29.016 -5.812 1 44.81 6 PRO B N 1
ATOM 2267 C CA . PRO B 1 6 ? 24.781 27.922 -5.906 1 44.81 6 PRO B CA 1
ATOM 2268 C C . PRO B 1 6 ? 24.188 26.578 -5.496 1 44.81 6 PRO B C 1
ATOM 2270 O O . PRO B 1 6 ? 24.578 25.531 -6.039 1 44.81 6 PRO B O 1
ATOM 2273 N N . LEU B 1 7 ? 23.484 26.578 -4.441 1 46.75 7 LEU B N 1
ATOM 2274 C CA . LEU B 1 7 ? 22.922 25.297 -4.02 1 46.75 7 LEU B CA 1
ATOM 2275 C C . LEU B 1 7 ? 21.953 24.75 -5.066 1 46.75 7 LEU B C 1
ATOM 2277 O O . LEU B 1 7 ? 21.703 23.547 -5.121 1 46.75 7 LEU B O 1
ATOM 2281 N N . LEU B 1 8 ? 21.359 25.688 -5.801 1 46.59 8 LEU B N 1
ATOM 2282 C CA . LEU B 1 8 ? 20.484 25.359 -6.91 1 46.59 8 LEU B CA 1
ATOM 2283 C C . LEU B 1 8 ? 21.234 24.609 -8 1 46.59 8 LEU B C 1
ATOM 2285 O O . LEU B 1 8 ? 20.719 23.641 -8.562 1 46.59 8 LEU B O 1
ATOM 2289 N N . LEU B 1 9 ? 22.281 25.297 -8.555 1 47 9 LEU B N 1
ATOM 2290 C CA . LEU B 1 9 ? 23.062 24.734 -9.648 1 47 9 LEU B CA 1
ATOM 2291 C C . LEU B 1 9 ? 23.672 23.391 -9.266 1 47 9 LEU B C 1
ATOM 2293 O O . LEU B 1 9 ? 23.859 22.516 -10.117 1 47 9 LEU B O 1
ATOM 2297 N N . PHE B 1 10 ? 24.125 23.266 -8.156 1 47.91 10 PHE B N 1
ATOM 2298 C CA . PHE B 1 10 ? 24.703 22.016 -7.688 1 47.91 10 PHE B CA 1
ATOM 2299 C C . PHE B 1 10 ? 23.609 20.969 -7.477 1 47.91 10 PHE B C 1
ATOM 2301 O O . PHE B 1 10 ? 23.906 19.766 -7.418 1 47.91 10 PHE B O 1
ATOM 2308 N N . SER B 1 11 ? 22.359 21.375 -7.301 1 54.5 11 SER B N 1
ATOM 2309 C CA . SER B 1 11 ? 21.312 20.438 -6.953 1 54.5 11 SER B CA 1
ATOM 2310 C C . SER B 1 11 ? 20.766 19.734 -8.195 1 54.5 11 SER B C 1
ATOM 2312 O O . SER B 1 11 ? 20.328 18.594 -8.125 1 54.5 11 SER B O 1
ATOM 2314 N N . LEU B 1 12 ? 20.844 20.484 -9.359 1 56.12 12 LEU B N 1
ATOM 2315 C CA . LEU B 1 12 ? 20.312 19.891 -10.586 1 56.12 12 LEU B CA 1
ATOM 2316 C C . LEU B 1 12 ? 21.109 18.656 -10.984 1 56.12 12 LEU B C 1
ATOM 2318 O O . LEU B 1 12 ? 20.531 17.625 -11.328 1 56.12 12 LEU B O 1
ATOM 2322 N N . PRO B 1 13 ? 22.391 18.828 -11.133 1 55.41 13 PRO B N 1
ATOM 2323 C CA . PRO B 1 13 ? 23.125 17.625 -11.531 1 55.41 13 PRO B CA 1
ATOM 2324 C C . PRO B 1 13 ? 22.859 16.438 -10.617 1 55.41 13 PRO B C 1
ATOM 2326 O O . PRO B 1 13 ? 22.828 15.297 -11.078 1 55.41 13 PRO B O 1
ATOM 2329 N N . ALA B 1 14 ? 22.656 16.812 -9.352 1 59.38 14 ALA B N 1
ATOM 2330 C CA . ALA B 1 14 ? 22.453 15.688 -8.438 1 59.38 14 ALA B CA 1
ATOM 2331 C C . ALA B 1 14 ? 21.047 15.117 -8.57 1 59.38 14 ALA B C 1
ATOM 2333 O O . ALA B 1 14 ? 20.828 13.93 -8.336 1 59.38 14 ALA B O 1
ATOM 2334 N N . LEU B 1 15 ? 20.172 15.984 -9.164 1 70.56 15 LEU B N 1
ATOM 2335 C CA . LEU B 1 15 ? 18.797 15.547 -9.25 1 70.56 15 LEU B CA 1
ATOM 2336 C C . LEU B 1 15 ? 18.547 14.781 -10.547 1 70.56 15 LEU B C 1
ATOM 2338 O O . LEU B 1 15 ? 17.594 13.992 -10.633 1 70.56 15 LEU B O 1
ATOM 2342 N N . LEU B 1 16 ? 19.438 14.969 -11.469 1 73.56 16 LEU B N 1
ATOM 2343 C CA . LEU B 1 16 ? 19.234 14.367 -12.781 1 73.56 16 LEU B CA 1
ATOM 2344 C C . LEU B 1 16 ? 19.266 12.852 -12.688 1 73.56 16 LEU B C 1
ATOM 2346 O O . LEU B 1 16 ? 18.375 12.172 -13.203 1 73.56 16 LEU B O 1
ATOM 2350 N N . PRO B 1 17 ? 20.297 12.344 -12.016 1 67.75 17 PRO B N 1
ATOM 2351 C CA . PRO B 1 17 ? 20.297 10.883 -11.914 1 67.75 17 PRO B CA 1
ATOM 2352 C C . PRO B 1 17 ? 19.062 10.336 -11.188 1 67.75 17 PRO B C 1
ATOM 2354 O O . PRO B 1 17 ? 18.547 9.273 -11.547 1 67.75 17 PRO B O 1
ATOM 2357 N N . LEU B 1 18 ? 18.672 11.172 -10.32 1 71 18 LEU B N 1
ATOM 2358 C CA . LEU B 1 18 ? 17.5 10.727 -9.562 1 71 18 LEU B CA 1
ATOM 2359 C C . LEU B 1 18 ? 16.25 10.773 -10.43 1 71 18 LEU B C 1
ATOM 2361 O O . LEU B 1 18 ? 15.445 9.844 -10.414 1 71 18 LEU B O 1
ATOM 2365 N N . LEU B 1 19 ? 16.172 11.82 -11.188 1 75 19 LEU B N 1
ATOM 2366 C CA . LEU B 1 19 ? 15.031 11.938 -12.078 1 75 19 LEU B CA 1
ATOM 2367 C C . LEU B 1 19 ? 15.047 10.836 -13.133 1 75 19 LEU B C 1
ATOM 2369 O O . LEU B 1 19 ? 14 10.289 -13.484 1 75 19 LEU B O 1
ATOM 2373 N N . LEU B 1 20 ? 16.219 10.516 -13.508 1 75.06 20 LEU B N 1
ATOM 2374 C CA . LEU B 1 20 ? 16.344 9.414 -14.461 1 75.06 20 LEU B CA 1
ATOM 2375 C C . LEU B 1 20 ? 15.961 8.094 -13.82 1 75.06 20 LEU B C 1
ATOM 2377 O O . LEU B 1 20 ? 15.258 7.281 -14.43 1 75.06 20 LEU B O 1
ATOM 2381 N N . PHE B 1 21 ? 16.406 8.016 -12.609 1 74.31 21 PHE B N 1
ATOM 2382 C CA . PHE B 1 21 ? 16.062 6.809 -11.867 1 74.31 21 PHE B CA 1
ATOM 2383 C C . PHE B 1 21 ? 14.547 6.691 -11.695 1 74.31 21 PHE B C 1
ATOM 2385 O O . PHE B 1 21 ? 13.992 5.598 -11.812 1 74.31 21 PHE B O 1
ATOM 2392 N N . VAL B 1 22 ? 13.906 7.781 -11.57 1 79 22 VAL B N 1
ATOM 2393 C CA . VAL B 1 22 ? 12.477 7.797 -11.273 1 79 22 VAL B CA 1
ATOM 2394 C C . VAL B 1 22 ? 11.68 7.652 -12.57 1 79 22 VAL B C 1
ATOM 2396 O O . VAL B 1 22 ? 10.727 6.879 -12.633 1 79 22 VAL B O 1
ATOM 2399 N N . LEU B 1 23 ? 12.141 8.289 -13.617 1 82.56 23 LEU B N 1
ATOM 2400 C CA . LEU B 1 23 ? 11.32 8.406 -14.812 1 82.56 23 LEU B CA 1
ATOM 2401 C C . LEU B 1 23 ? 11.656 7.309 -15.812 1 82.56 23 LEU B C 1
ATOM 2403 O O . LEU B 1 23 ? 10.805 6.902 -16.609 1 82.56 23 LEU B O 1
ATOM 2407 N N . TYR B 1 24 ? 12.805 6.801 -15.711 1 83 24 TYR B N 1
ATOM 2408 C CA . TYR B 1 24 ? 13.273 5.895 -16.75 1 83 24 TYR B CA 1
ATOM 2409 C C . TYR B 1 24 ? 12.43 4.629 -16.812 1 83 24 TYR B C 1
ATOM 2411 O O . TYR B 1 24 ? 12.031 4.184 -17.891 1 83 24 TYR B O 1
ATOM 2419 N N . PRO B 1 25 ? 12.109 4.062 -15.664 1 84.38 25 PRO B N 1
ATOM 2420 C CA . PRO B 1 25 ? 11.258 2.871 -15.742 1 84.38 25 PRO B CA 1
ATOM 2421 C C . PRO B 1 25 ? 9.914 3.143 -16.422 1 84.38 25 PRO B C 1
ATOM 2423 O O . PRO B 1 25 ? 9.406 2.289 -17.156 1 84.38 25 PRO B O 1
ATOM 2426 N N . PHE B 1 26 ? 9.438 4.266 -16.266 1 83.06 26 PHE B N 1
ATOM 2427 C CA . PHE B 1 26 ? 8.156 4.617 -16.875 1 83.06 26 PHE B CA 1
ATOM 2428 C C . PHE B 1 26 ? 8.305 4.766 -18.391 1 83.06 26 PHE B C 1
ATOM 2430 O O . PHE B 1 26 ? 7.43 4.348 -19.141 1 83.06 26 PHE B O 1
ATOM 2437 N N . LEU B 1 27 ? 9.383 5.375 -18.734 1 83.62 27 LEU B N 1
ATOM 2438 C CA . LEU B 1 27 ? 9.625 5.559 -20.172 1 83.62 27 LEU B CA 1
ATOM 2439 C C . LEU B 1 27 ? 9.781 4.215 -20.875 1 83.62 27 LEU B C 1
ATOM 2441 O O . LEU B 1 27 ? 9.352 4.055 -22.016 1 83.62 27 LEU B O 1
ATOM 2445 N N . GLU B 1 28 ? 10.312 3.324 -20.141 1 81.62 28 GLU B N 1
ATOM 2446 C CA . GLU B 1 28 ? 10.508 2.006 -20.734 1 81.62 28 GLU B CA 1
ATOM 2447 C C . GLU B 1 28 ? 9.18 1.269 -20.891 1 81.62 28 GLU B C 1
ATOM 2449 O O . GLU B 1 28 ? 8.992 0.502 -21.844 1 81.62 28 GLU B O 1
ATOM 2454 N N . VAL B 1 29 ? 8.32 1.465 -19.953 1 86 29 VAL B N 1
ATOM 2455 C CA . VAL B 1 29 ? 7 0.859 -20.078 1 86 29 VAL B CA 1
ATOM 2456 C C . VAL B 1 29 ? 6.289 1.421 -21.312 1 86 29 VAL B C 1
ATOM 2458 O O . VAL B 1 29 ? 5.633 0.683 -22.047 1 86 29 VAL B O 1
ATOM 2461 N N . VAL B 1 30 ? 6.43 2.678 -21.547 1 89.31 30 VAL B N 1
ATOM 2462 C CA . VAL B 1 30 ? 5.832 3.311 -22.719 1 89.31 30 VAL B CA 1
ATOM 2463 C C . VAL B 1 30 ? 6.465 2.746 -23.984 1 89.31 30 VAL B C 1
ATOM 2465 O O . VAL B 1 30 ? 5.762 2.418 -24.938 1 89.31 30 VAL B O 1
ATOM 2468 N N . ARG B 1 31 ? 7.711 2.617 -23.922 1 88.25 31 ARG B N 1
ATOM 2469 C CA . ARG B 1 31 ? 8.406 2.061 -25.078 1 88.25 31 ARG B CA 1
ATOM 2470 C C . ARG B 1 31 ? 7.969 0.625 -25.344 1 88.25 31 ARG B C 1
ATOM 2472 O O . ARG B 1 31 ? 7.629 0.276 -26.484 1 88.25 31 ARG B O 1
ATOM 2479 N N . PHE B 1 32 ? 7.871 -0.159 -24.344 1 87.81 32 PHE B N 1
ATOM 2480 C CA . PHE B 1 32 ? 7.555 -1.572 -24.5 1 87.81 32 PHE B CA 1
ATOM 2481 C C . PHE B 1 32 ? 6.086 -1.758 -24.875 1 87.81 32 PHE B C 1
ATOM 2483 O O . PHE B 1 32 ? 5.695 -2.801 -25.406 1 87.81 32 PHE B O 1
ATOM 2490 N N . SER B 1 33 ? 5.301 -0.775 -24.531 1 93.56 33 SER B N 1
ATOM 2491 C CA . SER B 1 33 ? 3.904 -0.83 -24.953 1 93.56 33 SER B CA 1
ATOM 2492 C C . SER B 1 33 ? 3.781 -0.793 -26.484 1 93.56 33 SER B C 1
ATOM 2494 O O . SER B 1 33 ? 2.729 -1.12 -27.031 1 93.56 33 SER B O 1
ATOM 2496 N N . THR B 1 34 ? 4.863 -0.401 -27.141 1 94.94 34 THR B N 1
ATOM 2497 C CA . THR B 1 34 ? 4.863 -0.346 -28.594 1 94.94 34 THR B CA 1
ATOM 2498 C C . THR B 1 34 ? 5.629 -1.53 -29.188 1 94.94 34 THR B C 1
ATOM 2500 O O . THR B 1 34 ? 5.965 -1.533 -30.375 1 94.94 34 THR B O 1
ATOM 2503 N N . TRP B 1 35 ? 5.926 -2.498 -28.312 1 92.19 35 TRP B N 1
ATOM 2504 C CA . TRP B 1 35 ? 6.676 -3.668 -28.75 1 92.19 35 TRP B CA 1
ATOM 2505 C C . TRP B 1 35 ? 5.863 -4.941 -28.562 1 92.19 35 TRP B C 1
ATOM 2507 O O . TRP B 1 35 ? 4.949 -4.984 -27.734 1 92.19 35 TRP B O 1
ATOM 2517 N N . ASP B 1 36 ? 6.105 -5.887 -29.5 1 93.19 36 ASP B N 1
ATOM 2518 C CA . ASP B 1 36 ? 5.715 -7.273 -29.25 1 93.19 36 ASP B CA 1
ATOM 2519 C C . ASP B 1 36 ? 6.82 -8.039 -28.531 1 93.19 36 ASP B C 1
ATOM 2521 O O . ASP B 1 36 ? 7.902 -8.242 -29.078 1 93.19 36 ASP B O 1
ATOM 2525 N N . TRP B 1 37 ? 6.453 -8.367 -27.281 1 88 37 TRP B N 1
ATOM 2526 C CA . TRP B 1 37 ? 7.484 -8.992 -26.453 1 88 37 TRP B CA 1
ATOM 2527 C C . TRP B 1 37 ? 6.863 -9.938 -25.438 1 88 37 TRP B C 1
ATOM 2529 O O . TRP B 1 37 ? 5.938 -9.555 -24.703 1 88 37 TRP B O 1
ATOM 2539 N N . SER B 1 38 ? 7.41 -11.102 -25.406 1 86.25 38 SER B N 1
ATOM 2540 C CA . SER B 1 38 ? 6.918 -12.109 -24.469 1 86.25 38 SER B CA 1
ATOM 2541 C C . SER B 1 38 ? 7.77 -12.148 -23.203 1 86.25 38 SER B C 1
ATOM 2543 O O . SER B 1 38 ? 7.352 -12.711 -22.188 1 86.25 38 SER B O 1
ATOM 2545 N N . GLY B 1 39 ? 8.938 -11.5 -23.156 1 77.88 39 GLY B N 1
ATOM 2546 C CA . GLY B 1 39 ? 9.875 -11.625 -22.062 1 77.88 39 GLY B CA 1
ATOM 2547 C C . GLY B 1 39 ? 10.898 -12.727 -22.266 1 77.88 39 GLY B C 1
ATOM 2548 O O . GLY B 1 39 ? 11.93 -12.758 -21.594 1 77.88 39 GLY B O 1
ATOM 2549 N N . LEU B 1 40 ? 10.625 -13.594 -23.219 1 76.56 40 LEU B N 1
ATOM 2550 C CA . LEU B 1 40 ? 11.469 -14.758 -23.453 1 76.56 40 LEU B CA 1
ATOM 2551 C C . LEU B 1 40 ? 12.125 -14.68 -24.828 1 76.56 40 LEU B C 1
ATOM 2553 O O . LEU B 1 40 ? 13.016 -15.477 -25.141 1 76.56 40 LEU B O 1
ATOM 2557 N N . SER B 1 41 ? 11.617 -13.766 -25.641 1 78.69 41 SER B N 1
ATOM 2558 C CA . SER B 1 41 ? 12.141 -13.609 -26.984 1 78.69 41 SER B CA 1
ATOM 2559 C C . SER B 1 41 ? 12.586 -12.172 -27.25 1 78.69 41 SER B C 1
ATOM 2561 O O . SER B 1 41 ? 12.367 -11.289 -26.406 1 78.69 41 SER B O 1
ATOM 2563 N N . GLU B 1 42 ? 13.188 -12 -28.312 1 82.56 42 GLU B N 1
ATOM 2564 C CA . GLU B 1 42 ? 13.625 -10.648 -28.688 1 82.56 42 GLU B CA 1
ATOM 2565 C C . GLU B 1 42 ? 12.422 -9.75 -28.969 1 82.56 42 GLU B C 1
ATOM 2567 O O . GLU B 1 42 ? 11.508 -10.125 -29.703 1 82.56 42 GLU B O 1
ATOM 2572 N N . PRO B 1 43 ? 12.445 -8.648 -28.344 1 86.19 43 PRO B N 1
ATOM 2573 C CA . PRO B 1 43 ? 11.352 -7.703 -28.578 1 86.19 43 PRO B CA 1
ATOM 2574 C C . PRO B 1 43 ? 11.344 -7.145 -30 1 86.19 43 PRO B C 1
ATOM 2576 O O . PRO B 1 43 ? 12.406 -6.93 -30.594 1 86.19 43 PRO B O 1
ATOM 2579 N N . ARG B 1 44 ? 10.102 -6.938 -30.578 1 92.81 44 ARG B N 1
ATOM 2580 C CA . ARG B 1 44 ? 9.922 -6.367 -31.906 1 92.81 44 ARG B CA 1
ATOM 2581 C C . ARG B 1 44 ? 9.008 -5.148 -31.859 1 92.81 44 ARG B C 1
ATOM 2583 O O . ARG B 1 44 ? 7.918 -5.203 -31.281 1 92.81 44 ARG B O 1
ATOM 2590 N N . PRO B 1 45 ? 9.477 -4.09 -32.5 1 93.62 45 PRO B N 1
ATOM 2591 C CA . PRO B 1 45 ? 8.602 -2.914 -32.531 1 93.62 45 PRO B CA 1
ATOM 2592 C C . PRO B 1 45 ? 7.355 -3.135 -33.375 1 93.62 45 PRO B C 1
ATOM 2594 O O . PRO B 1 45 ? 7.445 -3.678 -34.5 1 93.62 45 PRO B O 1
ATOM 2597 N N . VAL B 1 46 ? 6.219 -2.795 -32.844 1 96.69 46 VAL B N 1
ATOM 2598 C CA . VAL B 1 46 ? 4.969 -3 -33.594 1 96.69 46 VAL B CA 1
ATOM 2599 C C . VAL B 1 46 ? 4.141 -1.717 -33.562 1 96.69 46 VAL B C 1
ATOM 2601 O O . VAL B 1 46 ? 2.945 -1.736 -33.875 1 96.69 46 VAL B O 1
ATOM 2604 N N . GLY B 1 47 ? 4.777 -0.659 -33.125 1 96 47 GLY B N 1
ATOM 2605 C CA . GLY B 1 47 ? 4.07 0.609 -33.062 1 96 47 GLY B CA 1
ATOM 2606 C C . GLY B 1 47 ? 2.889 0.587 -32.094 1 96 47 GLY B C 1
ATOM 2607 O O . GLY B 1 47 ? 3.027 0.187 -30.953 1 96 47 GLY B O 1
ATOM 2608 N N . LEU B 1 48 ? 1.674 0.964 -32.688 1 97 48 LEU B N 1
ATOM 2609 C CA . LEU B 1 48 ? 0.513 1.119 -31.828 1 97 48 LEU B CA 1
ATOM 2610 C C . LEU B 1 48 ? -0.386 -0.111 -31.891 1 97 48 LEU B C 1
ATOM 2612 O O . LEU B 1 48 ? -1.544 -0.064 -31.469 1 97 48 LEU B O 1
ATOM 2616 N N . LYS B 1 49 ? 0.095 -1.226 -32.312 1 97.56 49 LYS B N 1
ATOM 2617 C CA . LYS B 1 49 ? -0.689 -2.445 -32.469 1 97.56 49 LYS B CA 1
ATOM 2618 C C . LYS B 1 49 ? -1.234 -2.943 -31.141 1 97.56 49 LYS B C 1
ATOM 2620 O O . LYS B 1 49 ? -2.359 -3.441 -31.078 1 97.56 49 LYS B O 1
ATOM 2625 N N . ASN B 1 50 ? -0.417 -2.832 -30.094 1 97.56 50 ASN B N 1
ATOM 2626 C CA . ASN B 1 50 ? -0.892 -3.242 -28.781 1 97.56 50 ASN B CA 1
ATOM 2627 C C . ASN B 1 50 ? -2.111 -2.434 -28.344 1 97.56 50 ASN B C 1
ATOM 2629 O O . ASN B 1 50 ? -3.033 -2.975 -27.734 1 97.56 50 ASN B O 1
ATOM 2633 N N . TYR B 1 51 ? -2.129 -1.198 -28.719 1 97.69 51 TYR B N 1
ATOM 2634 C CA . TYR B 1 51 ? -3.254 -0.344 -28.359 1 97.69 51 TYR B CA 1
ATOM 2635 C C . TYR B 1 51 ? -4.477 -0.667 -29.203 1 97.69 51 TYR B C 1
ATOM 2637 O O . TYR B 1 51 ? -5.605 -0.669 -28.703 1 97.69 51 TYR B O 1
ATOM 2645 N N . GLN B 1 52 ? -4.242 -0.953 -30.422 1 97.56 52 GLN B N 1
ATOM 2646 C CA . GLN B 1 52 ? -5.344 -1.371 -31.281 1 97.56 52 GLN B CA 1
ATOM 2647 C C . GLN B 1 52 ? -5.984 -2.658 -30.766 1 97.56 52 GLN B C 1
ATOM 2649 O O . GLN B 1 52 ? -7.211 -2.758 -30.688 1 97.56 52 GLN B O 1
ATOM 2654 N N . THR B 1 53 ? -5.184 -3.576 -30.406 1 97.19 53 THR B N 1
ATOM 2655 C CA . THR B 1 53 ? -5.656 -4.84 -29.859 1 97.19 53 THR B CA 1
ATOM 2656 C C . THR B 1 53 ? -6.398 -4.609 -28.531 1 97.19 53 THR B C 1
ATOM 2658 O O . THR B 1 53 ? -7.445 -5.211 -28.297 1 97.19 53 THR B O 1
ATOM 2661 N N . LEU B 1 54 ? -5.867 -3.768 -27.766 1 97.44 54 LEU B N 1
ATOM 2662 C CA . LEU B 1 54 ? -6.434 -3.457 -26.453 1 97.44 54 LEU B CA 1
ATOM 2663 C C . LEU B 1 54 ? -7.848 -2.9 -26.594 1 97.44 54 LEU B C 1
ATOM 2665 O O . LEU B 1 54 ? -8.766 -3.35 -25.906 1 97.44 54 LEU B O 1
ATOM 2669 N N . PHE B 1 55 ? -8.078 -1.944 -27.531 1 97.31 55 PHE B N 1
ATOM 2670 C CA . PHE B 1 55 ? -9.367 -1.273 -27.656 1 97.31 55 PHE B CA 1
ATOM 2671 C C . PHE B 1 55 ? -10.391 -2.189 -28.328 1 97.31 55 PHE B C 1
ATOM 2673 O O . PHE B 1 55 ? -11.594 -1.95 -28.234 1 97.31 55 PHE B O 1
ATOM 2680 N N . GLN B 1 56 ? -9.891 -3.291 -28.891 1 97.38 56 GLN B N 1
ATOM 2681 C CA . GLN B 1 56 ? -10.789 -4.262 -29.516 1 97.38 56 GLN B CA 1
ATOM 2682 C C . GLN B 1 56 ? -10.977 -5.488 -28.625 1 97.38 56 GLN B C 1
ATOM 2684 O O . GLN B 1 56 ? -11.773 -6.371 -28.938 1 97.38 56 GLN B O 1
ATOM 2689 N N . ASP B 1 57 ? -10.312 -5.523 -27.516 1 97.31 57 ASP B N 1
ATOM 2690 C CA . ASP B 1 57 ? -10.32 -6.68 -26.625 1 97.31 57 ASP B CA 1
ATOM 2691 C C . ASP B 1 57 ? -11.484 -6.598 -25.641 1 97.31 57 ASP B C 1
ATOM 2693 O O . ASP B 1 57 ? -11.469 -5.777 -24.719 1 97.31 57 ASP B O 1
ATOM 2697 N N . PRO B 1 58 ? -12.484 -7.465 -25.797 1 97.38 58 PRO B N 1
ATOM 2698 C CA . PRO B 1 58 ? -13.617 -7.438 -24.859 1 97.38 58 PRO B CA 1
ATOM 2699 C C . PRO B 1 58 ? -13.203 -7.695 -23.422 1 97.38 58 PRO B C 1
ATOM 2701 O O . PRO B 1 58 ? -13.828 -7.168 -22.484 1 97.38 58 PRO B O 1
ATOM 2704 N N . ALA B 1 59 ? -12.156 -8.43 -23.203 1 96.94 59 ALA B N 1
ATOM 2705 C CA . ALA B 1 59 ? -11.695 -8.719 -21.859 1 96.94 59 ALA B CA 1
ATOM 2706 C C . ALA B 1 59 ? -11.172 -7.453 -21.172 1 96.94 59 ALA B C 1
ATOM 2708 O O . ALA B 1 59 ? -11.344 -7.277 -19.969 1 96.94 59 ALA B O 1
ATOM 2709 N N . PHE B 1 60 ? -10.539 -6.574 -22.016 1 97.38 60 PHE B N 1
ATOM 2710 C CA . PHE B 1 60 ? -10.055 -5.309 -21.469 1 97.38 60 PHE B CA 1
ATOM 2711 C C . PHE B 1 60 ? -11.219 -4.449 -20.984 1 97.38 60 PHE B C 1
ATOM 2713 O O . PHE B 1 60 ? -11.188 -3.932 -19.859 1 97.38 60 PHE B O 1
ATOM 2720 N N . TRP B 1 61 ? -12.227 -4.383 -21.734 1 97.94 61 TRP B N 1
ATOM 2721 C CA . TRP B 1 61 ? -13.367 -3.541 -21.391 1 97.94 61 TRP B CA 1
ATOM 2722 C C . TRP B 1 61 ? -14.133 -4.109 -20.203 1 97.94 61 TRP B C 1
ATOM 2724 O O . TRP B 1 61 ? -14.617 -3.357 -19.359 1 97.94 61 TRP B O 1
ATOM 2734 N N . LYS B 1 62 ? -14.273 -5.41 -20.172 1 97.44 62 LYS B N 1
ATOM 2735 C CA . LYS B 1 62 ? -14.914 -6.035 -19.016 1 97.44 62 LYS B CA 1
ATOM 2736 C C . LYS B 1 62 ? -14.133 -5.75 -17.734 1 97.44 62 LYS B C 1
ATOM 2738 O O . LYS B 1 62 ? -14.719 -5.414 -16.703 1 97.44 62 LYS B O 1
ATOM 2743 N N . SER B 1 63 ? -12.805 -5.875 -17.812 1 97.75 63 SER B N 1
ATOM 2744 C CA . SER B 1 63 ? -11.961 -5.605 -16.656 1 97.75 63 SER B CA 1
ATOM 2745 C C . SER B 1 63 ? -12.047 -4.141 -16.234 1 97.75 63 SER B C 1
ATOM 2747 O O . SER B 1 63 ? -12.008 -3.828 -15.047 1 97.75 63 SER B O 1
ATOM 2749 N N . LEU B 1 64 ? -12.156 -3.25 -17.25 1 97.25 64 LEU B N 1
ATOM 2750 C CA . LEU B 1 64 ? -12.328 -1.831 -16.953 1 97.25 64 LEU B CA 1
ATOM 2751 C C . LEU B 1 64 ? -13.633 -1.588 -16.203 1 97.25 64 LEU B C 1
ATOM 2753 O O . LEU B 1 64 ? -13.656 -0.844 -15.219 1 97.25 64 LEU B O 1
ATOM 2757 N N . LEU B 1 65 ? -14.664 -2.197 -16.625 1 97.38 65 LEU B N 1
ATOM 2758 C CA . LEU B 1 65 ? -15.961 -2.037 -15.977 1 97.38 65 LEU B CA 1
ATOM 2759 C C . LEU B 1 65 ? -15.945 -2.604 -14.562 1 97.38 65 LEU B C 1
ATOM 2761 O O . LEU B 1 65 ? -16.531 -2.02 -13.648 1 97.38 65 LEU B O 1
ATOM 2765 N N . VAL B 1 66 ? -15.32 -3.738 -14.414 1 97.75 66 VAL B N 1
ATOM 2766 C CA . VAL B 1 66 ? -15.188 -4.328 -13.086 1 97.75 66 VAL B CA 1
ATOM 2767 C C . VAL B 1 66 ? -14.398 -3.385 -12.18 1 97.75 66 VAL B C 1
ATOM 2769 O O . VAL B 1 66 ? -14.766 -3.188 -11.016 1 97.75 66 VAL B O 1
ATOM 2772 N N . THR B 1 67 ? -13.352 -2.76 -12.727 1 97.25 67 THR B N 1
ATOM 2773 C CA . THR B 1 67 ? -12.531 -1.824 -11.961 1 97.25 67 THR B CA 1
ATOM 2774 C C . THR B 1 67 ? -13.352 -0.605 -11.547 1 97.25 67 THR B C 1
ATOM 2776 O O . THR B 1 67 ? -13.289 -0.176 -10.391 1 97.25 67 THR B O 1
ATOM 2779 N N . LEU B 1 68 ? -14.109 -0.093 -12.461 1 96.81 68 LEU B N 1
ATOM 2780 C CA . LEU B 1 68 ? -14.953 1.059 -12.164 1 96.81 68 LEU B CA 1
ATOM 2781 C C . LEU B 1 68 ? -16.047 0.69 -11.164 1 96.81 68 LEU B C 1
ATOM 2783 O O . LEU B 1 68 ? -16.391 1.491 -10.289 1 96.81 68 LEU B O 1
ATOM 2787 N N . GLY B 1 69 ? -16.594 -0.507 -11.336 1 97 69 GLY B N 1
ATOM 2788 C CA . GLY B 1 69 ? -17.547 -0.993 -10.352 1 97 69 GLY B CA 1
ATOM 2789 C C . GLY B 1 69 ? -16.953 -1.116 -8.953 1 97 69 GLY B C 1
ATOM 2790 O O . GLY B 1 69 ? -17.594 -0.725 -7.977 1 97 69 GLY B O 1
ATOM 2791 N N . PHE B 1 70 ? -15.797 -1.646 -8.883 1 97.44 70 PHE B N 1
ATOM 2792 C CA . PHE B 1 70 ? -15.078 -1.738 -7.621 1 97.44 70 PHE B CA 1
ATOM 2793 C C . PHE B 1 70 ? -14.898 -0.359 -7 1 97.44 70 PHE B C 1
ATOM 2795 O O . PHE B 1 70 ? -15.164 -0.168 -5.812 1 97.44 70 PHE B O 1
ATOM 2802 N N . MET B 1 71 ? -14.469 0.562 -7.805 1 96.88 71 MET B N 1
ATOM 2803 C CA . MET B 1 71 ? -14.25 1.934 -7.352 1 96.88 71 MET B CA 1
ATOM 2804 C C . MET B 1 71 ? -15.539 2.543 -6.82 1 96.88 71 MET B C 1
ATOM 2806 O O . MET B 1 71 ? -15.555 3.141 -5.742 1 96.88 71 MET B O 1
ATOM 2810 N N . LEU B 1 72 ? -16.594 2.395 -7.5 1 96.5 72 LEU B N 1
ATOM 2811 C CA . LEU B 1 72 ? -17.875 2.98 -7.141 1 96.5 72 LEU B CA 1
ATOM 2812 C C . LEU B 1 72 ? -18.406 2.369 -5.848 1 96.5 72 LEU B C 1
ATOM 2814 O O . LEU B 1 72 ? -19.062 3.051 -5.059 1 96.5 72 LEU B O 1
ATOM 2818 N N . LEU B 1 73 ? -18.125 1.123 -5.699 1 97.06 73 LEU B N 1
ATOM 2819 C CA . LEU B 1 73 ? -18.609 0.437 -4.508 1 97.06 73 LEU B CA 1
ATOM 2820 C C . LEU B 1 73 ? -17.734 0.76 -3.297 1 97.06 73 LEU B C 1
ATOM 2822 O O . LEU B 1 73 ? -18.219 0.804 -2.168 1 97.06 73 LEU B O 1
ATOM 2826 N N . ALA B 1 74 ? -16.484 0.982 -3.49 1 97 74 ALA B N 1
ATOM 2827 C CA . ALA B 1 74 ? -15.531 1.115 -2.391 1 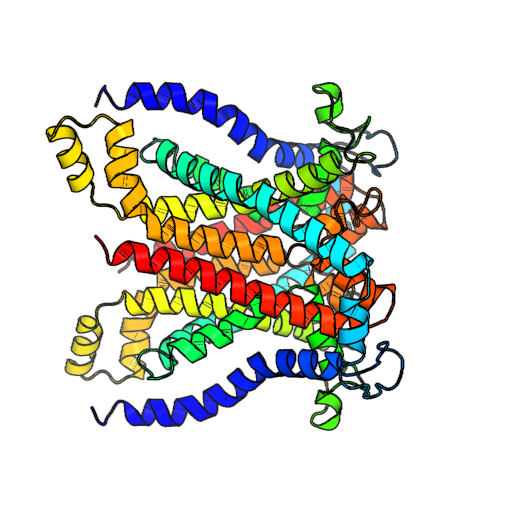97 74 ALA B CA 1
ATOM 2828 C C . ALA B 1 74 ? -15.414 2.568 -1.938 1 97 74 ALA B C 1
ATOM 2830 O O . ALA B 1 74 ? -15.258 2.844 -0.746 1 97 74 ALA B O 1
ATOM 2831 N N . LEU B 1 75 ? -15.555 3.514 -2.855 1 96.81 75 LEU B N 1
ATOM 2832 C CA . LEU B 1 75 ? -15.203 4.902 -2.582 1 96.81 75 LEU B CA 1
ATOM 2833 C C . LEU B 1 75 ? -16.219 5.543 -1.637 1 96.81 75 LEU B C 1
ATOM 2835 O O . LEU B 1 75 ? -15.828 6.168 -0.643 1 96.81 75 LEU B O 1
ATOM 2839 N N . PRO B 1 76 ? -17.5 5.418 -1.869 1 96.88 76 PRO B N 1
ATOM 2840 C CA . PRO B 1 76 ? -18.469 6.09 -0.994 1 96.88 76 PRO B CA 1
ATOM 2841 C C . PRO B 1 76 ? -18.391 5.605 0.453 1 96.88 76 PRO B C 1
ATOM 2843 O O . PRO B 1 76 ? -18.281 6.418 1.374 1 96.88 76 PRO B O 1
ATOM 2846 N N . PRO B 1 77 ? -18.375 4.32 0.676 1 96.06 77 PRO B N 1
ATOM 2847 C CA . PRO B 1 77 ? -18.266 3.916 2.08 1 96.06 77 PRO B CA 1
ATOM 2848 C C . PRO B 1 77 ? -16.906 4.285 2.693 1 96.06 77 PRO B C 1
ATOM 2850 O O . PRO B 1 77 ? -16.828 4.566 3.891 1 96.06 77 PRO B O 1
ATOM 2853 N N . PHE B 1 78 ? -15.828 4.25 1.931 1 96.56 78 PHE B N 1
ATOM 2854 C CA . PHE B 1 78 ? -14.516 4.66 2.43 1 96.56 78 PHE B CA 1
ATOM 2855 C C . PHE B 1 78 ? -14.555 6.098 2.934 1 96.56 78 PHE B C 1
ATOM 2857 O O . PHE B 1 78 ? -14.109 6.383 4.047 1 96.56 78 PHE B O 1
ATOM 2864 N N . LEU B 1 79 ? -15.141 6.965 2.104 1 95.56 79 LEU B N 1
ATOM 2865 C CA . LEU B 1 79 ? -15.242 8.375 2.457 1 95.56 79 LEU B CA 1
ATOM 2866 C C . LEU B 1 79 ? -16.188 8.578 3.637 1 95.56 79 LEU B C 1
ATOM 2868 O O . LEU B 1 79 ? -15.836 9.234 4.617 1 95.56 79 LEU B O 1
ATOM 2872 N N . ALA B 1 80 ? -17.312 7.977 3.551 1 93.69 80 ALA B N 1
ATOM 2873 C CA . ALA B 1 80 ? -18.344 8.156 4.57 1 93.69 80 ALA B CA 1
ATOM 2874 C C . ALA B 1 80 ? -17.875 7.625 5.922 1 93.69 80 ALA B C 1
ATOM 2876 O O . ALA B 1 80 ? -17.969 8.328 6.934 1 93.69 80 ALA B O 1
ATOM 2877 N N . LEU B 1 81 ? -17.344 6.438 5.938 1 92.69 81 LEU B N 1
ATOM 2878 C CA . LEU B 1 81 ? -16.953 5.82 7.195 1 92.69 81 LEU B CA 1
ATOM 2879 C C . LEU B 1 81 ? -15.734 6.539 7.789 1 92.69 81 LEU B C 1
ATOM 2881 O O . LEU B 1 81 ? -15.625 6.672 9.008 1 92.69 81 LEU B O 1
ATOM 2885 N N . SER B 1 82 ? -14.812 6.922 6.891 1 94.69 82 SER B N 1
ATOM 2886 C CA . SER B 1 82 ? -13.656 7.672 7.387 1 94.69 82 SER B CA 1
ATOM 2887 C C . SER B 1 82 ? -14.094 8.945 8.109 1 94.69 82 SER B C 1
ATOM 2889 O O . SER B 1 82 ? -13.633 9.227 9.211 1 94.69 82 SER B O 1
ATOM 2891 N N . LEU B 1 83 ? -15.016 9.703 7.52 1 91.81 83 LEU B N 1
ATOM 2892 C CA . LEU B 1 83 ? -15.484 10.969 8.078 1 91.81 83 LEU B CA 1
ATOM 2893 C C . LEU B 1 83 ? -16.328 10.734 9.32 1 91.81 83 LEU B C 1
ATOM 2895 O O . LEU B 1 83 ? -16.109 11.375 10.352 1 91.81 83 LEU B O 1
ATOM 2899 N N . VAL B 1 84 ? -17.234 9.789 9.219 1 88.94 84 VAL B N 1
ATOM 2900 C CA . VAL B 1 84 ? -18.156 9.531 10.32 1 88.94 84 VAL B CA 1
ATOM 2901 C C . VAL B 1 84 ? -17.391 9.039 11.539 1 88.94 84 VAL B C 1
ATOM 2903 O O . VAL B 1 84 ? -17.609 9.531 12.656 1 88.94 84 VAL B O 1
ATOM 2906 N N . LEU B 1 85 ? -16.484 8.172 11.367 1 90.94 85 LEU B N 1
ATOM 2907 C CA . LEU B 1 85 ? -15.742 7.629 12.5 1 90.94 85 LEU B CA 1
ATOM 2908 C C . LEU B 1 85 ? -14.805 8.68 13.086 1 90.94 85 LEU B C 1
ATOM 2910 O O . LEU B 1 85 ? -14.586 8.703 14.305 1 90.94 85 LEU B O 1
ATOM 2914 N N . ALA B 1 86 ? -14.234 9.484 12.172 1 92.31 86 ALA B N 1
ATOM 2915 C CA . ALA B 1 86 ? -13.406 10.57 12.695 1 92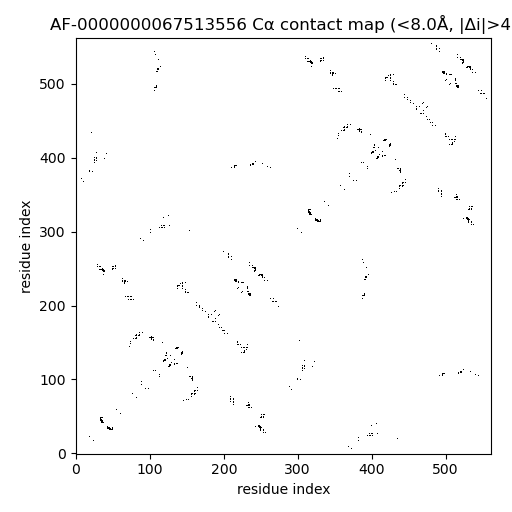.31 86 ALA B CA 1
ATOM 2916 C C . ALA B 1 86 ? -14.219 11.484 13.617 1 92.31 86 ALA B C 1
ATOM 2918 O O . ALA B 1 86 ? -13.758 11.852 14.695 1 92.31 86 ALA B O 1
ATOM 2919 N N . VAL B 1 87 ? -15.414 11.797 13.242 1 87.69 87 VAL B N 1
ATOM 2920 C CA . VAL B 1 87 ? -16.266 12.727 13.992 1 87.69 87 VAL B CA 1
ATOM 2921 C C . VAL B 1 87 ? -16.766 12.055 15.266 1 87.69 87 VAL B C 1
ATOM 2923 O O . VAL B 1 87 ? -16.734 12.648 16.344 1 87.69 87 VAL B O 1
ATOM 2926 N N . VAL B 1 88 ? -17.188 10.82 15.156 1 85.94 88 VAL B N 1
ATOM 2927 C CA . VAL B 1 88 ? -17.781 10.109 16.281 1 85.94 88 VAL B CA 1
ATOM 2928 C C . VAL B 1 88 ? -16.734 9.859 17.359 1 85.94 88 VAL B C 1
ATOM 2930 O O . VAL B 1 88 ? -17.031 9.93 18.547 1 85.94 88 VAL B O 1
ATOM 2933 N N . LEU B 1 89 ? -15.578 9.625 16.953 1 89.5 89 LEU B N 1
ATOM 2934 C CA . LEU B 1 89 ? -14.539 9.258 17.906 1 89.5 89 LEU B CA 1
ATOM 2935 C C . LEU B 1 89 ? -13.891 10.5 18.516 1 89.5 89 LEU B C 1
ATOM 2937 O O . LEU B 1 89 ? -13.203 10.414 19.531 1 89.5 89 LEU B O 1
ATOM 2941 N N . ASP B 1 90 ? -14.211 11.57 17.906 1 89 90 ASP B N 1
ATOM 2942 C CA . ASP B 1 90 ? -13.539 12.789 18.328 1 89 90 ASP B CA 1
ATOM 2943 C C . ASP B 1 90 ? -13.898 13.148 19.766 1 89 90 ASP B C 1
ATOM 2945 O O . ASP B 1 90 ? -15.078 13.305 20.094 1 89 90 ASP B O 1
ATOM 2949 N N . GLY B 1 91 ? -12.891 13.266 20.672 1 86.44 91 GLY B N 1
ATOM 2950 C CA . GLY B 1 91 ? -13.094 13.719 22.031 1 86.44 91 GLY B CA 1
ATOM 2951 C C . GLY B 1 91 ? -13.477 12.602 22.984 1 86.44 91 GLY B C 1
ATOM 2952 O O . GLY B 1 91 ? -13.539 12.805 24.203 1 86.44 91 GLY B O 1
ATOM 2953 N N . LEU B 1 92 ? -13.727 11.375 22.5 1 87.75 92 LEU B N 1
ATOM 2954 C CA . LEU B 1 92 ? -14.055 10.25 23.375 1 87.75 92 LEU B CA 1
ATOM 2955 C C . LEU B 1 92 ? -12.828 9.812 24.172 1 87.75 92 LEU B C 1
ATOM 2957 O O . LEU B 1 92 ? -11.695 9.977 23.719 1 87.75 92 LEU B O 1
ATOM 2961 N N . PRO B 1 93 ? -13.094 9.297 25.375 1 87.19 93 PRO B N 1
ATOM 2962 C CA . PRO B 1 93 ? -11.977 8.898 26.234 1 87.19 93 PRO B CA 1
ATOM 2963 C C . PRO B 1 93 ? -11.133 7.781 25.609 1 87.19 93 PRO B C 1
ATOM 2965 O O . PRO B 1 93 ? -9.938 7.672 25.906 1 87.19 93 PRO B O 1
ATOM 2968 N N . TYR B 1 94 ? -11.758 6.914 24.75 1 87.69 94 TYR B N 1
ATOM 2969 C CA . TYR B 1 94 ? -11.023 5.805 24.156 1 87.69 94 TYR B CA 1
ATOM 2970 C C . TYR B 1 94 ? -10.688 6.086 22.703 1 87.69 94 TYR B C 1
ATOM 2972 O O . TYR B 1 94 ? -10.469 5.156 21.922 1 87.69 94 TYR B O 1
ATOM 2980 N N . GLU B 1 95 ? -10.656 7.301 22.297 1 89.75 95 GLU B N 1
ATOM 2981 C CA . GLU B 1 95 ? -10.391 7.699 20.906 1 89.75 95 GLU B CA 1
ATOM 2982 C C . GLU B 1 95 ? -9.078 7.113 20.406 1 89.75 95 GLU B C 1
ATOM 2984 O O . GLU B 1 95 ? -9.031 6.516 19.328 1 89.75 95 GLU B O 1
ATOM 2989 N N . ARG B 1 96 ? -8.086 7.246 21.234 1 86.38 96 ARG B N 1
ATOM 2990 C CA . ARG B 1 96 ? -6.762 6.785 20.828 1 86.38 96 ARG B CA 1
ATOM 2991 C C . ARG B 1 96 ? -6.754 5.273 20.609 1 86.38 96 ARG B C 1
ATOM 2993 O O . ARG B 1 96 ? -6.215 4.789 19.609 1 86.38 96 ARG B O 1
ATOM 3000 N N . LEU B 1 97 ? -7.324 4.609 21.484 1 84.94 97 LEU B N 1
ATOM 3001 C CA . LEU B 1 97 ? -7.383 3.154 21.375 1 84.94 97 LEU B CA 1
ATOM 3002 C C . LEU B 1 97 ? -8.203 2.73 20.156 1 84.94 97 LEU B C 1
ATOM 3004 O O . LEU B 1 97 ? -7.809 1.827 19.422 1 84.94 97 LEU B O 1
ATOM 3008 N N . ALA B 1 98 ? -9.344 3.375 19.984 1 87.31 98 ALA B N 1
ATOM 3009 C CA . ALA B 1 98 ? -10.219 3.039 18.859 1 87.31 98 ALA B CA 1
ATOM 3010 C C . ALA B 1 98 ? -9.523 3.283 17.531 1 87.31 98 ALA B C 1
ATOM 3012 O O . ALA B 1 98 ? -9.555 2.43 16.641 1 87.31 98 ALA B O 1
ATOM 3013 N N . LYS B 1 99 ? -8.836 4.355 17.438 1 87.69 99 LYS B N 1
ATOM 3014 C CA . LYS B 1 99 ? -8.156 4.691 16.188 1 87.69 99 LYS B CA 1
ATOM 3015 C C . LYS B 1 99 ? -6.961 3.768 15.945 1 87.69 99 LYS B C 1
ATOM 3017 O O . LYS B 1 99 ? -6.676 3.398 14.805 1 87.69 99 LYS B O 1
ATOM 3022 N N . SER B 1 100 ? -6.305 3.348 17.016 1 84.44 100 SER B N 1
ATOM 3023 C CA . SER B 1 100 ? -5.211 2.387 16.875 1 84.44 100 SER B CA 1
ATOM 3024 C C . SER B 1 100 ? -5.723 1.04 16.375 1 84.44 100 SER B C 1
ATOM 3026 O O . SER B 1 100 ? -5.086 0.406 15.531 1 84.44 100 SER B O 1
ATOM 3028 N N . LEU B 1 101 ? -6.848 0.674 16.875 1 85.94 101 LEU B N 1
ATOM 3029 C CA . LEU B 1 101 ? -7.434 -0.597 16.469 1 85.94 101 LEU B CA 1
ATOM 3030 C C . LEU B 1 101 ? -7.887 -0.539 15.008 1 85.94 101 LEU B C 1
ATOM 3032 O O . LEU B 1 101 ? -7.75 -1.519 14.273 1 85.94 101 LEU B O 1
ATOM 3036 N N . LEU B 1 102 ? -8.391 0.595 14.633 1 88.81 102 LEU B N 1
ATOM 3037 C CA . LEU B 1 102 ? -8.844 0.762 13.25 1 88.81 102 LEU B CA 1
ATOM 3038 C C . LEU B 1 102 ? -7.668 0.713 12.281 1 88.81 102 LEU B C 1
ATOM 3040 O O . LEU B 1 102 ? -7.84 0.361 11.117 1 88.81 102 LEU B O 1
ATOM 3044 N N . PHE B 1 103 ? -6.5 0.987 12.789 1 86.12 103 PHE B N 1
ATOM 3045 C CA . PHE B 1 103 ? -5.316 1.04 11.938 1 86.12 103 PHE B CA 1
ATOM 3046 C C . PHE B 1 103 ? -4.645 -0.327 11.852 1 86.12 103 PHE B C 1
ATOM 3048 O O . PHE B 1 103 ? -3.838 -0.576 10.953 1 86.12 103 PHE B O 1
ATOM 3055 N N . LEU B 1 104 ? -4.969 -1.284 12.648 1 85.25 104 LEU B N 1
ATOM 3056 C CA . LEU B 1 104 ? -4.312 -2.576 12.805 1 85.25 104 LEU B CA 1
ATOM 3057 C C . LEU B 1 104 ? -4.387 -3.389 11.516 1 85.25 104 LEU B C 1
ATOM 3059 O O . LEU B 1 104 ? -3.41 -4.027 11.125 1 85.25 104 LEU B O 1
ATOM 3063 N N . PRO B 1 105 ? -5.52 -3.404 10.789 1 88.69 105 PRO B N 1
ATOM 3064 C CA . PRO B 1 105 ? -5.586 -4.191 9.555 1 88.69 105 PRO B CA 1
ATOM 3065 C C . PRO B 1 105 ? -4.5 -3.809 8.555 1 88.69 105 PRO B C 1
ATOM 3067 O O . PRO B 1 105 ? -3.986 -4.668 7.832 1 88.69 105 PRO B O 1
ATOM 3070 N N . GLY B 1 106 ? -4.129 -2.572 8.602 1 85.25 106 GLY B N 1
ATOM 3071 C CA . GLY B 1 106 ? -3.096 -2.094 7.691 1 85.25 106 GLY B CA 1
ATOM 3072 C C . GLY B 1 106 ? -1.698 -2.514 8.102 1 85.25 106 GLY B C 1
ATOM 3073 O O . GLY B 1 106 ? -0.752 -2.389 7.324 1 85.25 106 GLY B O 1
ATOM 3074 N N . LEU B 1 107 ? -1.626 -3.135 9.258 1 83.5 107 LEU B N 1
ATOM 3075 C CA . LEU B 1 107 ? -0.32 -3.512 9.789 1 83.5 107 LEU B CA 1
ATOM 3076 C C . LEU B 1 107 ? -0.057 -5 9.578 1 83.5 107 LEU B C 1
ATOM 3078 O O . LEU B 1 107 ? 1.047 -5.48 9.844 1 83.5 107 LEU B O 1
ATOM 3082 N N . VAL B 1 108 ? -1.053 -5.625 9.109 1 82.75 108 VAL B N 1
ATOM 3083 C CA . VAL B 1 108 ? -0.917 -7.051 8.82 1 82.75 108 VAL B CA 1
ATOM 3084 C C . VAL B 1 108 ? -0.49 -7.25 7.371 1 82.75 108 VAL B C 1
ATOM 3086 O O . VAL B 1 108 ? -0.872 -6.473 6.492 1 82.75 108 VAL B O 1
ATOM 3089 N N . THR B 1 109 ? 0.366 -8.219 7.16 1 82.44 109 THR B N 1
ATOM 3090 C CA . THR B 1 109 ? 0.776 -8.523 5.793 1 82.44 109 THR B CA 1
ATOM 3091 C C . THR B 1 109 ? -0.428 -8.906 4.938 1 82.44 109 THR B C 1
ATOM 3093 O O . THR B 1 109 ? -1.443 -9.367 5.461 1 82.44 109 THR B O 1
ATOM 3096 N N . LEU B 1 110 ? -0.276 -8.672 3.734 1 83.19 110 LEU B N 1
ATOM 3097 C CA . LEU B 1 110 ? -1.361 -9.008 2.816 1 83.19 110 LEU B CA 1
ATOM 3098 C C . LEU B 1 110 ? -1.7 -10.492 2.891 1 83.19 110 LEU B C 1
ATOM 3100 O O . LEU B 1 110 ? -2.875 -10.867 2.881 1 83.19 110 LEU B O 1
ATOM 3104 N N . GLY B 1 111 ? -0.665 -11.281 2.969 1 82.69 111 GLY B N 1
ATOM 3105 C CA . GLY B 1 111 ? -0.905 -12.711 3.098 1 82.69 111 GLY B CA 1
ATOM 3106 C C . GLY B 1 111 ? -1.664 -13.078 4.359 1 82.69 111 GLY B C 1
ATOM 3107 O O . GLY B 1 111 ? -2.607 -13.867 4.312 1 82.69 111 GLY B O 1
ATOM 3108 N N . GLY B 1 112 ? -1.218 -12.469 5.41 1 84 112 GLY B N 1
ATOM 3109 C CA . GLY B 1 112 ? -1.901 -12.719 6.668 1 84 112 GLY B CA 1
ATOM 3110 C C . GLY B 1 112 ? -3.334 -12.219 6.676 1 84 112 GLY B C 1
ATOM 3111 O O . GLY B 1 112 ? -4.227 -12.891 7.195 1 84 112 GLY B O 1
ATOM 3112 N N . ALA B 1 113 ? -3.492 -11.07 6.102 1 88.38 113 ALA B N 1
ATOM 3113 C CA . ALA B 1 113 ? -4.84 -10.516 6.012 1 88.38 113 ALA B CA 1
ATOM 3114 C C . ALA B 1 113 ? -5.746 -11.406 5.168 1 88.38 113 ALA B C 1
ATOM 3116 O O . ALA B 1 113 ? -6.891 -11.664 5.539 1 88.38 113 ALA B O 1
ATOM 3117 N N . THR B 1 114 ? -5.223 -11.828 4.121 1 87.81 114 THR B N 1
ATOM 3118 C CA . THR B 1 114 ? -6.004 -12.68 3.227 1 87.81 114 THR B CA 1
ATOM 3119 C C . THR B 1 114 ? -6.359 -14 3.906 1 87.81 114 THR B C 1
ATOM 3121 O O . THR B 1 114 ? -7.48 -14.492 3.768 1 87.81 114 THR B O 1
ATOM 3124 N N . LEU B 1 115 ? -5.422 -14.523 4.59 1 84.06 115 LEU B N 1
ATOM 3125 C CA . LEU B 1 115 ? -5.668 -15.766 5.316 1 84.06 115 LEU B CA 1
ATOM 3126 C C . LEU B 1 115 ? -6.801 -15.586 6.324 1 84.06 115 LEU B C 1
ATOM 3128 O O . LEU B 1 115 ? -7.656 -16.469 6.461 1 84.06 115 LEU B O 1
ATOM 3132 N N . SER B 1 116 ? -6.754 -14.477 6.957 1 83.56 116 SER B N 1
ATOM 3133 C CA . SER B 1 116 ? -7.777 -14.203 7.961 1 83.56 116 SER B CA 1
ATOM 3134 C C . SER B 1 116 ? -9.164 -14.125 7.328 1 83.56 116 SER B C 1
ATOM 3136 O O . SER B 1 116 ? -10.125 -14.688 7.855 1 83.56 116 SER B O 1
ATOM 3138 N N . TRP B 1 117 ? -9.227 -13.477 6.254 1 85.56 117 TRP B N 1
ATOM 3139 C CA . TRP B 1 117 ? -10.516 -13.312 5.594 1 85.56 117 TRP B CA 1
ATOM 3140 C C . TRP B 1 117 ? -10.961 -14.617 4.934 1 85.56 117 TRP B C 1
ATOM 3142 O O . TRP B 1 117 ? -12.148 -14.938 4.91 1 85.56 117 TRP B O 1
ATOM 3152 N N . TYR B 1 118 ? -10.023 -15.336 4.445 1 79 118 TYR B N 1
ATOM 3153 C CA . TYR B 1 118 ? -10.328 -16.641 3.85 1 79 118 TYR B CA 1
ATOM 3154 C C . TYR B 1 118 ? -10.898 -17.594 4.891 1 79 118 TYR B C 1
ATOM 3156 O O . TYR B 1 118 ? -11.906 -18.25 4.648 1 79 118 TYR B O 1
ATOM 3164 N N . THR B 1 119 ? -10.32 -17.609 6.047 1 76.56 119 THR B N 1
ATOM 3165 C CA . THR B 1 119 ? -10.758 -18.531 7.102 1 76.56 119 THR B CA 1
ATOM 3166 C C . THR B 1 119 ? -12.102 -18.078 7.672 1 76.56 119 THR B C 1
ATOM 3168 O O . THR B 1 119 ? -12.883 -18.906 8.141 1 76.56 119 THR B O 1
ATOM 3171 N N . LEU B 1 120 ? -12.328 -16.828 7.578 1 80 120 LEU B N 1
ATOM 3172 C CA . LEU B 1 120 ? -13.586 -16.297 8.094 1 80 120 LEU B CA 1
ATOM 3173 C C . LEU B 1 120 ? -14.742 -16.594 7.152 1 80 120 LEU B C 1
ATOM 3175 O O . LEU B 1 120 ? -15.82 -16.984 7.594 1 80 120 LEU B O 1
ATOM 3179 N N . PHE B 1 121 ? -14.445 -16.531 5.855 1 80.12 121 PHE B N 1
ATOM 3180 C CA . PHE B 1 121 ? -15.57 -16.469 4.93 1 80.12 121 PHE B CA 1
ATOM 3181 C C . PHE B 1 121 ? -15.633 -17.734 4.066 1 80.12 121 PHE B C 1
ATOM 3183 O O . PHE B 1 121 ? -16.469 -17.828 3.168 1 80.12 121 PHE B O 1
ATOM 3190 N N . THR B 1 122 ? -14.609 -18.609 4.297 1 73.81 122 THR B N 1
ATOM 3191 C CA . THR B 1 122 ? -14.719 -19.875 3.562 1 73.81 122 THR B CA 1
ATOM 3192 C C . THR B 1 122 ? -16.062 -20.531 3.811 1 73.81 122 THR B C 1
ATOM 3194 O O . THR B 1 122 ? -16.5 -20.672 4.961 1 73.81 122 THR B O 1
ATOM 3197 N N . PRO B 1 123 ? -16.578 -20.953 2.609 1 67.62 123 PRO B N 1
ATOM 3198 C CA . PRO B 1 123 ? -17.875 -21.594 2.797 1 67.62 123 PRO B CA 1
ATOM 3199 C C . PRO B 1 123 ? -17.766 -22.906 3.588 1 67.62 123 PRO B C 1
ATOM 3201 O O . PRO B 1 123 ? -16.766 -23.609 3.5 1 67.62 123 PRO B O 1
ATOM 3204 N N . GLU B 1 124 ? -18.656 -23.25 4.414 1 67.88 124 GLU B N 1
ATOM 3205 C CA . GLU B 1 124 ? -18.844 -24.484 5.168 1 67.88 124 GLU B CA 1
ATOM 3206 C C . GLU B 1 124 ? -17.984 -24.5 6.43 1 67.88 124 GLU B C 1
ATOM 3208 O O . GLU B 1 124 ? -18.453 -24.891 7.5 1 67.88 124 GLU B O 1
ATOM 3213 N N . TYR B 1 125 ? -16.609 -24 6.176 1 66.75 125 TYR B N 1
ATOM 3214 C CA . TYR B 1 125 ? -15.711 -24.219 7.312 1 66.75 125 TYR B CA 1
ATOM 3215 C C . TYR B 1 125 ? -15.266 -22.891 7.922 1 66.75 125 TYR B C 1
ATOM 3217 O O . TYR B 1 125 ? -14.578 -22.875 8.945 1 66.75 125 TYR B O 1
ATOM 3225 N N . GLY B 1 126 ? -15.789 -21.797 7.301 1 69.56 126 GLY B N 1
ATOM 3226 C CA . GLY B 1 126 ? -15.383 -20.516 7.848 1 69.56 126 GLY B CA 1
ATOM 3227 C C . GLY B 1 126 ? -15.992 -20.219 9.203 1 69.56 126 GLY B C 1
ATOM 3228 O O . GLY B 1 126 ? -17.031 -20.781 9.562 1 69.56 126 GLY B O 1
ATOM 3229 N N . ALA B 1 127 ? -15.297 -19.344 9.969 1 70.5 127 ALA B N 1
ATOM 3230 C CA . ALA B 1 127 ? -15.688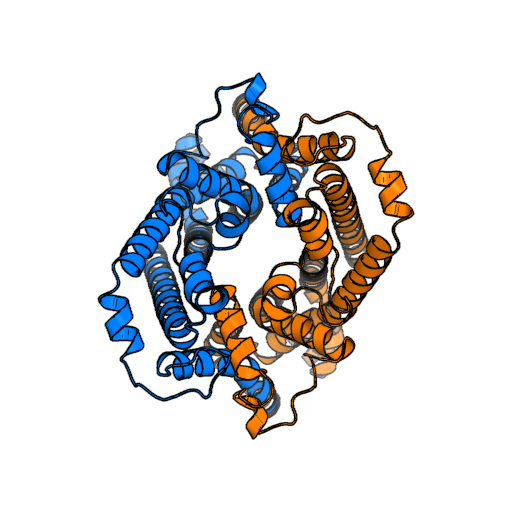 -19.047 11.344 1 70.5 127 ALA B CA 1
ATOM 3231 C C . ALA B 1 127 ? -17.062 -18.406 11.398 1 70.5 127 ALA B C 1
ATOM 3233 O O . ALA B 1 127 ? -17.812 -18.609 12.352 1 70.5 127 ALA B O 1
ATOM 3234 N N . LEU B 1 128 ? -17.391 -17.703 10.297 1 74.06 128 LEU B N 1
ATOM 3235 C CA . LEU B 1 128 ? -18.641 -16.969 10.344 1 74.06 128 LEU B CA 1
ATOM 3236 C C . LEU B 1 128 ? -19.797 -17.812 9.828 1 74.06 128 LEU B C 1
ATOM 3238 O O . LEU B 1 128 ? -20.969 -17.516 10.078 1 74.06 128 LEU B O 1
ATOM 3242 N N . ALA B 1 129 ? -19.406 -18.875 9.156 1 70.25 129 ALA B N 1
ATOM 3243 C CA . ALA B 1 129 ? -20.422 -19.703 8.5 1 70.25 129 ALA B CA 1
ATOM 3244 C C . ALA B 1 129 ? -21.375 -20.312 9.531 1 70.25 129 ALA B C 1
ATOM 3246 O O . ALA B 1 129 ? -22.531 -20.609 9.211 1 70.25 129 ALA B O 1
ATOM 3247 N N . GLN B 1 130 ? -20.828 -20.391 10.68 1 69.06 130 GLN B N 1
ATOM 3248 C CA . GLN B 1 130 ? -21.641 -21.031 11.711 1 69.06 130 GLN B CA 1
ATOM 3249 C C . GLN B 1 130 ? -22.672 -20.062 12.289 1 69.06 130 GLN B C 1
ATOM 3251 O O . GLN B 1 130 ? -23.688 -20.484 12.836 1 69.06 130 GLN B O 1
ATOM 3256 N N . PHE B 1 131 ? -22.438 -18.781 12.148 1 73.19 131 PHE B N 1
ATOM 3257 C CA . PHE B 1 131 ? -23.266 -17.797 12.836 1 73.19 131 PHE B CA 1
ATOM 3258 C C . PHE B 1 131 ? -24.188 -17.078 11.852 1 73.19 131 PHE B C 1
ATOM 3260 O O . PHE B 1 131 ? -25.266 -16.625 12.227 1 73.19 131 PHE B O 1
ATOM 3267 N N . LEU B 1 132 ? -23.688 -16.844 10.633 1 73.75 132 LEU B N 1
ATOM 3268 C CA . LEU B 1 132 ? -24.453 -16.078 9.656 1 73.75 132 LEU B CA 1
ATOM 3269 C C . LEU B 1 132 ? -24.312 -16.688 8.258 1 73.75 132 LEU B C 1
ATOM 3271 O O . LEU B 1 132 ? -23.312 -17.344 7.957 1 73.75 132 LEU B O 1
ATOM 3275 N N . PRO B 1 133 ? -25.484 -16.641 7.551 1 77 133 PRO B N 1
ATOM 3276 C CA . PRO B 1 133 ? -25.359 -17.078 6.156 1 77 133 PRO B CA 1
ATOM 3277 C C . PRO B 1 133 ? -24.312 -16.25 5.391 1 77 133 PRO B C 1
ATOM 3279 O O . PRO B 1 133 ? -24.422 -15.031 5.312 1 77 133 PRO B O 1
ATOM 3282 N N . ILE B 1 134 ? -23.328 -16.891 5.035 1 78.88 134 ILE B N 1
ATOM 3283 C CA . ILE B 1 134 ? -22.281 -16.234 4.266 1 78.88 134 ILE B CA 1
ATOM 3284 C C . ILE B 1 134 ? -22.688 -16.172 2.795 1 78.88 134 ILE B C 1
ATOM 3286 O O . ILE B 1 134 ? -23.078 -17.172 2.199 1 78.88 134 ILE B O 1
ATOM 3290 N N . PRO B 1 135 ? -22.672 -14.984 2.252 1 82.38 135 PRO B N 1
ATOM 3291 C CA . PRO B 1 135 ? -22.969 -14.891 0.817 1 82.38 135 PRO B CA 1
ATOM 3292 C C . PRO B 1 135 ? -22.016 -15.742 -0.028 1 82.38 135 PRO B C 1
ATOM 3294 O O . PRO B 1 135 ? -20.844 -15.906 0.316 1 82.38 135 PRO B O 1
ATOM 3297 N N . PRO B 1 136 ? -22.594 -16.328 -1.086 1 85.5 136 PRO B N 1
ATOM 3298 C CA . PRO B 1 136 ? -21.797 -17.234 -1.917 1 85.5 136 PRO B CA 1
ATOM 3299 C C . PRO B 1 136 ? -20.781 -16.5 -2.795 1 85.5 136 PRO B C 1
ATOM 3301 O O . PRO B 1 136 ? -20.891 -16.547 -4.023 1 85.5 136 PRO B O 1
ATOM 3304 N N . TRP B 1 137 ? -19.797 -15.984 -2.197 1 87.75 137 TRP B N 1
ATOM 3305 C CA . TRP B 1 137 ? -18.797 -15.195 -2.904 1 87.75 137 TRP B CA 1
ATOM 3306 C C . TRP B 1 137 ? -17.953 -16.078 -3.811 1 87.75 137 TRP B C 1
ATOM 3308 O O . TRP B 1 137 ? -17.297 -15.586 -4.738 1 87.75 137 TRP B O 1
ATOM 3318 N N . ASP B 1 138 ? -18 -17.391 -3.545 1 83.81 138 ASP B N 1
ATOM 3319 C CA . ASP B 1 138 ? -17.188 -18.312 -4.324 1 83.81 138 ASP B CA 1
ATOM 3320 C C . ASP B 1 138 ? -17.875 -18.672 -5.645 1 83.81 138 ASP B C 1
ATOM 3322 O O . ASP B 1 138 ? -17.219 -19.156 -6.57 1 83.81 138 ASP B O 1
ATOM 3326 N N . ARG B 1 139 ? -19.219 -18.359 -5.727 1 88.81 139 ARG B N 1
ATOM 3327 C CA . ARG B 1 139 ? -19.906 -18.812 -6.926 1 88.81 139 ARG B CA 1
ATOM 3328 C C . ARG B 1 139 ? -20.672 -17.672 -7.586 1 88.81 139 ARG B C 1
ATOM 3330 O O . ARG B 1 139 ? -21.109 -17.781 -8.734 1 88.81 139 ARG B O 1
ATOM 3337 N N . GLU B 1 140 ? -20.828 -16.562 -6.832 1 92.25 140 GLU B N 1
ATOM 3338 C CA . GLU B 1 140 ? -21.562 -15.43 -7.383 1 92.25 140 GLU B CA 1
ATOM 3339 C C . GLU B 1 140 ? -20.688 -14.195 -7.488 1 92.25 140 GLU B C 1
ATOM 3341 O O . GLU B 1 140 ? -20.109 -13.75 -6.492 1 92.25 140 GLU B O 1
ATOM 3346 N N . GLY B 1 141 ? -20.75 -13.539 -8.68 1 94.5 141 GLY B N 1
ATOM 3347 C CA . GLY B 1 141 ? -19.844 -12.461 -9.031 1 94.5 141 GLY B CA 1
ATOM 3348 C C . GLY B 1 141 ? -20 -11.242 -8.148 1 94.5 141 GLY B C 1
ATOM 3349 O O . GLY B 1 141 ? -19.016 -10.664 -7.688 1 94.5 141 GLY B O 1
ATOM 3350 N N . PHE B 1 142 ? -21.234 -10.883 -7.918 1 94.06 142 PHE B N 1
ATOM 3351 C CA . PHE B 1 142 ? -21.5 -9.68 -7.137 1 94.06 142 PHE B CA 1
ATOM 3352 C C . PHE B 1 142 ? -20.953 -9.82 -5.723 1 94.06 142 PHE B C 1
ATOM 3354 O O . PHE B 1 142 ? -20.281 -8.914 -5.215 1 94.06 142 PHE B O 1
ATOM 3361 N N . TRP B 1 143 ? -21.172 -10.945 -5.098 1 92.5 143 TRP B N 1
ATOM 3362 C CA . TRP B 1 143 ? -20.734 -11.172 -3.729 1 92.5 143 TRP B CA 1
ATOM 3363 C C . TRP B 1 143 ? -19.203 -11.289 -3.662 1 92.5 143 TRP B C 1
ATOM 3365 O O . TRP B 1 143 ? -18.594 -10.883 -2.672 1 92.5 143 TRP B O 1
ATOM 3375 N N . ALA B 1 144 ? -18.641 -11.812 -4.746 1 94.56 144 ALA B N 1
ATOM 3376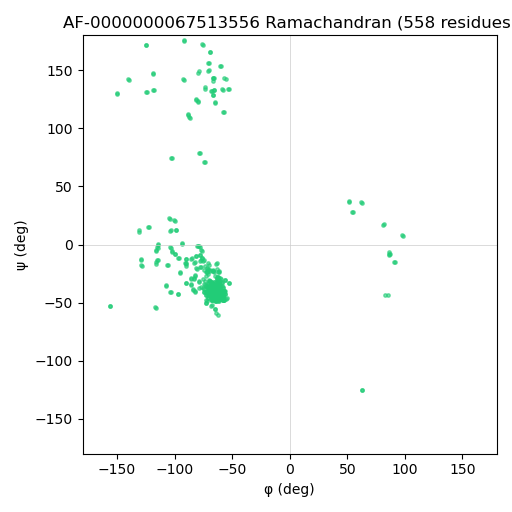 C CA . ALA B 1 144 ? -17.188 -11.883 -4.816 1 94.56 144 ALA B CA 1
ATOM 3377 C C . ALA B 1 144 ? -16.562 -10.484 -4.832 1 94.56 144 ALA B C 1
ATOM 3379 O O . ALA B 1 144 ? -15.617 -10.203 -4.098 1 94.56 144 ALA B O 1
ATOM 3380 N N . LEU B 1 145 ? -17.188 -9.625 -5.664 1 96.31 145 LEU B N 1
ATOM 3381 C CA . LEU B 1 145 ? -16.688 -8.258 -5.746 1 96.31 145 LEU B CA 1
ATOM 3382 C C . LEU B 1 145 ? -16.891 -7.527 -4.422 1 96.31 145 LEU B C 1
ATOM 3384 O O . LEU B 1 145 ? -16.016 -6.777 -3.982 1 96.31 145 LEU B O 1
ATOM 3388 N N . LEU B 1 146 ? -17.938 -7.781 -3.764 1 94.5 146 LEU B N 1
ATOM 3389 C CA . LEU B 1 146 ? -18.234 -7.152 -2.479 1 94.5 146 LEU B CA 1
ATOM 3390 C C . LEU B 1 146 ? -17.234 -7.617 -1.417 1 94.5 146 LEU B C 1
ATOM 3392 O O . LEU B 1 146 ? -16.844 -6.832 -0.551 1 94.5 146 LEU B O 1
ATOM 3396 N N . MET B 1 147 ? -16.891 -8.852 -1.49 1 91.62 147 MET B N 1
ATOM 3397 C CA . MET B 1 147 ? -15.891 -9.383 -0.566 1 91.62 147 MET B CA 1
ATOM 3398 C C . MET B 1 147 ? -14.562 -8.648 -0.726 1 91.62 147 MET B C 1
ATOM 3400 O O . MET B 1 147 ? -13.93 -8.266 0.264 1 91.62 147 MET B O 1
ATOM 3404 N N . VAL B 1 148 ? -14.188 -8.414 -1.964 1 94.56 148 VAL B N 1
ATOM 3405 C CA . VAL B 1 148 ? -12.945 -7.707 -2.242 1 94.56 148 VAL B CA 1
ATOM 3406 C C . VAL B 1 148 ? -13.047 -6.262 -1.759 1 94.56 148 VAL B C 1
ATOM 3408 O O . VAL B 1 148 ? -12.094 -5.719 -1.194 1 94.56 148 VAL B O 1
ATOM 3411 N N . VAL B 1 149 ? -14.211 -5.668 -1.925 1 95.88 149 VAL B N 1
ATOM 3412 C CA . VAL B 1 149 ? -14.453 -4.297 -1.492 1 95.88 149 VAL B CA 1
ATOM 3413 C C . VAL B 1 149 ? -14.336 -4.207 0.028 1 95.88 149 VAL B C 1
ATOM 3415 O O . VAL B 1 149 ? -13.633 -3.342 0.554 1 95.88 149 VAL B O 1
ATOM 3418 N N . LEU B 1 150 ? -14.961 -5.133 0.721 1 92.56 150 LEU B N 1
ATOM 3419 C CA . LEU B 1 150 ? -14.961 -5.117 2.18 1 92.56 150 LEU B CA 1
ATOM 3420 C C . LEU B 1 150 ? -13.562 -5.355 2.729 1 92.56 150 LEU B C 1
ATOM 3422 O O . LEU B 1 150 ? -13.156 -4.734 3.715 1 92.56 150 LEU B O 1
ATOM 3426 N N . PHE B 1 151 ? -12.883 -6.277 2.117 1 93.19 151 PHE B N 1
ATOM 3427 C CA . PHE B 1 151 ? -11.5 -6.555 2.494 1 93.19 151 PHE B CA 1
ATOM 3428 C C . PHE B 1 151 ? -10.641 -5.301 2.352 1 93.19 151 PHE B C 1
ATOM 3430 O O . PHE B 1 151 ? -9.859 -4.977 3.246 1 93.19 151 PHE B O 1
ATOM 3437 N N . THR B 1 152 ? -10.828 -4.605 1.245 1 94 152 THR B N 1
ATOM 3438 C CA . THR B 1 152 ? -10.062 -3.4 0.958 1 94 152 THR B CA 1
ATOM 3439 C C . THR B 1 152 ? -10.398 -2.293 1.95 1 94 152 THR B C 1
ATOM 3441 O O . THR B 1 152 ? -9.508 -1.607 2.453 1 94 152 THR B O 1
ATOM 3444 N N . LEU B 1 153 ? -11.664 -2.156 2.211 1 93.5 153 LEU B N 1
ATOM 3445 C CA . LEU B 1 153 ? -12.094 -1.167 3.193 1 93.5 153 LEU B CA 1
ATOM 3446 C C . LEU B 1 153 ? -11.523 -1.488 4.57 1 93.5 153 LEU B C 1
ATOM 3448 O O . LEU B 1 153 ? -11.047 -0.594 5.273 1 93.5 153 LEU B O 1
ATOM 3452 N N . TRP B 1 154 ? -11.586 -2.746 4.844 1 92.56 154 TRP B N 1
ATOM 3453 C CA . TRP B 1 154 ? -11.07 -3.215 6.129 1 92.56 154 TRP B CA 1
ATOM 3454 C C . TRP B 1 154 ? -9.602 -2.855 6.293 1 92.56 154 TRP B C 1
ATOM 3456 O O . TRP B 1 154 ? -9.18 -2.402 7.363 1 92.56 154 TRP B O 1
ATOM 3466 N N . ARG B 1 155 ? -8.883 -2.912 5.289 1 91.38 155 ARG B N 1
ATOM 3467 C CA . ARG B 1 155 ? -7.438 -2.709 5.363 1 91.38 155 ARG B CA 1
ATOM 3468 C C . ARG B 1 155 ? -7.09 -1.224 5.375 1 91.38 155 ARG B C 1
ATOM 3470 O O . ARG B 1 155 ? -6.074 -0.822 5.941 1 91.38 155 ARG B O 1
ATOM 3477 N N . HIS B 1 156 ? -7.941 -0.346 4.793 1 92.88 156 HIS B N 1
ATOM 3478 C CA . HIS B 1 156 ? -7.504 1.022 4.543 1 92.88 156 HIS B CA 1
ATOM 3479 C C . HIS B 1 156 ? -8.328 2.021 5.352 1 92.88 156 HIS B C 1
ATOM 3481 O O . HIS B 1 156 ? -7.988 3.205 5.414 1 92.88 156 HIS B O 1
ATOM 3487 N N . LEU B 1 157 ? -9.312 1.583 6.035 1 93.44 157 LEU B N 1
ATOM 3488 C CA . LEU B 1 157 ? -10.219 2.482 6.738 1 93.44 157 LEU B CA 1
ATOM 3489 C C . LEU B 1 157 ? -9.484 3.262 7.82 1 93.44 157 LEU B C 1
ATOM 3491 O O . LEU B 1 157 ? -9.75 4.449 8.031 1 93.44 157 LEU B O 1
ATOM 3495 N N . GLY B 1 158 ? -8.625 2.633 8.508 1 92.06 158 GLY B N 1
ATOM 3496 C CA . GLY B 1 158 ? -7.875 3.307 9.555 1 92.06 158 GLY B CA 1
ATOM 3497 C C . GLY B 1 158 ? -7.113 4.52 9.062 1 92.06 158 GLY B C 1
ATOM 3498 O O . GLY B 1 158 ? -7.082 5.555 9.734 1 92.06 158 GLY B O 1
ATOM 3499 N N . TYR B 1 159 ? -6.551 4.383 7.918 1 90 159 TYR B N 1
ATOM 3500 C CA . TYR B 1 159 ? -5.855 5.508 7.301 1 90 159 TYR B CA 1
ATOM 3501 C C . TYR B 1 159 ? -6.816 6.664 7.043 1 90 159 TYR B C 1
ATOM 3503 O O . TYR B 1 159 ? -6.504 7.82 7.344 1 90 159 TYR B O 1
ATOM 3511 N N . GLY B 1 160 ? -7.945 6.359 6.477 1 94.94 160 GLY B N 1
ATOM 3512 C CA . GLY B 1 160 ? -8.938 7.395 6.215 1 94.94 160 GLY B CA 1
ATOM 3513 C C . GLY B 1 160 ? -9.391 8.109 7.469 1 94.94 160 GLY B C 1
ATOM 3514 O O . GLY B 1 160 ? -9.5 9.344 7.48 1 94.94 160 GLY B O 1
ATOM 3515 N N . VAL B 1 161 ? -9.562 7.363 8.492 1 93.94 161 VAL B N 1
ATOM 3516 C CA . VAL B 1 161 ? -10.023 7.934 9.75 1 93.94 161 VAL B CA 1
ATOM 3517 C C . VAL B 1 161 ? -8.945 8.852 10.328 1 93.94 161 VAL B C 1
ATOM 3519 O O . VAL B 1 161 ? -9.258 9.938 10.82 1 93.94 161 VAL B O 1
ATOM 3522 N N . LEU B 1 162 ? -7.738 8.445 10.211 1 91.31 162 LEU B N 1
ATOM 3523 C CA . LEU B 1 162 ? -6.648 9.242 10.758 1 91.31 162 LEU B CA 1
ATOM 3524 C C . LEU B 1 162 ? -6.504 10.555 9.984 1 91.31 162 LEU B C 1
ATOM 3526 O O . LEU B 1 162 ? -6.285 11.609 10.586 1 91.31 162 LEU B O 1
ATOM 3530 N N . VAL B 1 163 ? -6.629 10.461 8.695 1 90.56 163 VAL B N 1
ATOM 3531 C CA . VAL B 1 163 ? -6.527 11.648 7.855 1 90.56 163 VAL B CA 1
ATOM 3532 C C . VAL B 1 163 ? -7.672 12.602 8.172 1 90.56 163 VAL B C 1
ATOM 3534 O O . VAL B 1 163 ? -7.453 13.797 8.391 1 90.56 163 VAL B O 1
ATOM 3537 N N . ALA B 1 164 ? -8.852 12.094 8.289 1 94.62 164 ALA B N 1
ATOM 3538 C CA . ALA B 1 164 ? -10.023 12.906 8.602 1 94.62 164 ALA B CA 1
ATOM 3539 C C . ALA B 1 164 ? -9.914 13.5 10 1 94.62 164 ALA B C 1
ATOM 3541 O O . ALA B 1 164 ? -10.266 14.656 10.219 1 94.62 164 ALA B O 1
ATOM 3542 N N . SER B 1 165 ? -9.422 12.695 10.891 1 93.81 165 SER B N 1
ATOM 3543 C CA . SER B 1 165 ? -9.281 13.141 12.273 1 93.81 165 SER B CA 1
ATOM 3544 C C . SER B 1 165 ? -8.281 14.289 12.383 1 93.81 165 SER B C 1
ATOM 3546 O O . SER B 1 165 ? -8.5 15.242 13.133 1 93.81 165 SER B O 1
ATOM 3548 N N . ALA B 1 166 ? -7.215 14.156 11.68 1 87.25 166 ALA B N 1
ATOM 3549 C CA . ALA B 1 166 ? -6.203 15.203 11.703 1 87.25 166 ALA B CA 1
ATOM 3550 C C . ALA B 1 166 ? -6.777 16.531 11.219 1 87.25 166 ALA B C 1
ATOM 3552 O O . ALA B 1 166 ? -6.52 17.578 11.812 1 87.25 166 ALA B O 1
ATOM 3553 N N . ARG B 1 167 ? -7.535 16.484 10.195 1 89.94 167 ARG B N 1
ATOM 3554 C CA . ARG B 1 167 ? -8.164 17.703 9.688 1 89.94 167 ARG B CA 1
ATOM 3555 C C . ARG B 1 167 ? -9.211 18.219 10.664 1 89.94 167 ARG B C 1
ATOM 3557 O O . ARG B 1 167 ? -9.32 19.438 10.867 1 89.94 167 ARG B O 1
ATOM 3564 N N . LEU B 1 168 ? -9.93 17.344 11.203 1 91.75 168 LEU B N 1
ATOM 3565 C CA . LEU B 1 168 ? -10.961 17.719 12.164 1 91.75 168 LEU B CA 1
ATOM 3566 C C . LEU B 1 168 ? -10.359 18.453 13.367 1 91.75 168 LEU B C 1
ATOM 3568 O O . LEU B 1 168 ? -10.891 19.453 13.828 1 91.75 168 LEU B O 1
ATOM 3572 N N . LYS B 1 169 ? -9.289 17.953 13.781 1 90.19 169 LYS B N 1
ATOM 3573 C CA . LYS B 1 169 ? -8.617 18.516 14.945 1 90.19 169 LYS B CA 1
ATOM 3574 C C . LYS B 1 169 ? -8.047 19.891 14.633 1 90.19 169 LYS B C 1
ATOM 3576 O O . LYS B 1 169 ? -7.84 20.719 15.539 1 90.19 169 LYS B O 1
ATOM 3581 N N . ALA B 1 170 ? -7.836 20.125 13.391 1 86.56 170 ALA B N 1
ATOM 3582 C CA . ALA B 1 170 ? -7.27 21.406 12.969 1 86.56 170 ALA B CA 1
ATOM 3583 C C . ALA B 1 170 ? -8.352 22.484 12.891 1 86.56 170 ALA B C 1
ATOM 3585 O O . ALA B 1 170 ? -8.039 23.672 12.789 1 86.56 170 ALA B O 1
ATOM 3586 N N . ILE B 1 171 ? -9.57 22.094 13 1 87.69 171 ILE B N 1
ATOM 3587 C CA . ILE B 1 171 ? -10.672 23.047 12.953 1 87.69 171 ILE B CA 1
ATOM 3588 C C . ILE B 1 171 ? -10.82 23.734 14.32 1 87.69 171 ILE B C 1
ATOM 3590 O O . ILE B 1 171 ? -10.992 23.062 15.336 1 87.69 171 ILE B O 1
ATOM 3594 N N . PRO B 1 172 ? -10.742 25.047 14.328 1 90.31 172 PRO B N 1
ATOM 3595 C CA . PRO B 1 172 ? -10.891 25.75 15.602 1 90.31 172 PRO B CA 1
ATOM 3596 C C . PRO B 1 172 ? -12.219 25.469 16.297 1 90.31 172 PRO B C 1
ATOM 3598 O O . PRO B 1 172 ? -13.281 25.562 15.656 1 90.31 172 PRO B O 1
ATOM 3601 N N . LYS B 1 173 ? -12.148 25.203 17.5 1 87 173 LYS B N 1
ATOM 3602 C CA . LYS B 1 173 ? -13.344 24.906 18.297 1 87 173 LYS B CA 1
ATOM 3603 C C . LYS B 1 173 ? -14.25 26.125 18.406 1 87 173 LYS B C 1
ATOM 3605 O O . LYS B 1 173 ? -15.461 25.984 18.609 1 87 173 LYS B O 1
ATOM 3610 N N . THR B 1 174 ? -13.656 27.234 18.234 1 91.06 174 THR B N 1
ATOM 3611 C CA . THR B 1 174 ? -14.391 28.484 18.328 1 91.06 174 THR B CA 1
ATOM 3612 C C . THR B 1 174 ? -15.461 28.578 17.25 1 91.06 174 THR B C 1
ATOM 3614 O O . THR B 1 174 ? -16.516 29.172 17.469 1 91.06 174 THR B O 1
ATOM 3617 N N . LEU B 1 175 ? -15.141 27.953 16.203 1 89.88 175 LEU B N 1
ATOM 3618 C CA . LEU B 1 175 ? -16.109 27.984 15.109 1 89.88 175 LEU B CA 1
ATOM 3619 C C . LEU B 1 175 ? -17.344 27.141 15.461 1 89.88 175 LEU B C 1
ATOM 3621 O O . LEU B 1 175 ? -18.469 27.531 15.148 1 89.88 175 LEU B O 1
ATOM 3625 N N . LEU B 1 176 ? -17.109 26.109 16.094 1 86.06 176 LEU B N 1
ATOM 3626 C CA . LEU B 1 176 ? -18.203 25.25 16.516 1 86.06 176 LEU B CA 1
ATOM 3627 C C . LEU B 1 176 ? -19 25.906 17.641 1 86.06 176 LEU B C 1
ATOM 3629 O O . LEU B 1 176 ? -20.234 25.828 17.656 1 86.06 176 LEU B O 1
ATOM 3633 N N . GLU B 1 177 ? -18.312 26.5 18.516 1 88.62 177 GLU B N 1
ATOM 3634 C CA . GLU B 1 177 ? -18.969 27.203 19.625 1 88.62 177 GLU B CA 1
ATOM 3635 C C . GLU B 1 177 ? -19.859 28.328 19.094 1 88.62 177 GLU B C 1
ATOM 3637 O O . GLU B 1 177 ? -20.969 28.531 19.578 1 88.62 177 GLU B O 1
ATOM 3642 N N . ALA B 1 178 ? -19.297 28.984 18.156 1 92.19 178 ALA B N 1
ATOM 3643 C CA . ALA B 1 178 ? -20.062 30.078 17.547 1 92.19 178 ALA B CA 1
ATOM 3644 C C . ALA B 1 178 ? -21.344 29.547 16.891 1 92.19 178 ALA B C 1
ATOM 3646 O O . ALA B 1 178 ? -22.391 30.188 16.969 1 92.19 178 ALA B O 1
ATOM 3647 N N . ALA B 1 179 ? -21.234 28.469 16.297 1 90.38 179 ALA B N 1
ATOM 3648 C CA . ALA B 1 179 ? -22.406 27.859 15.648 1 90.38 179 ALA B CA 1
ATOM 3649 C C . ALA B 1 179 ? -23.469 27.484 16.688 1 90.38 179 ALA B C 1
ATOM 3651 O O . ALA B 1 179 ? -24.656 27.672 16.453 1 90.38 179 ALA B O 1
ATOM 3652 N N . TYR B 1 180 ? -23.031 27.016 17.781 1 88.81 180 TYR B N 1
ATOM 3653 C CA . TYR B 1 180 ? -23.953 26.625 18.844 1 88.81 180 TYR B CA 1
ATOM 3654 C C . TYR B 1 180 ? -24.609 27.859 19.469 1 88.81 180 TYR B C 1
ATOM 3656 O O . TYR B 1 180 ? -25.797 27.828 19.812 1 88.81 180 TYR B O 1
ATOM 3664 N N . VAL B 1 181 ? -23.859 28.828 19.547 1 92.62 181 VAL B N 1
ATOM 3665 C CA . VAL B 1 181 ? -24.375 30.078 20.078 1 92.62 181 VAL B CA 1
ATOM 3666 C C . VAL B 1 181 ? -25.438 30.641 19.141 1 92.62 181 VAL B C 1
ATOM 3668 O O . VAL B 1 181 ? -26.438 31.219 19.578 1 92.62 181 VAL B O 1
ATOM 3671 N N . ASP B 1 182 ? -25.281 30.391 17.875 1 93.19 182 ASP B N 1
ATOM 3672 C CA . ASP B 1 182 ? -26.234 30.844 16.875 1 93.19 182 ASP B CA 1
ATOM 3673 C C . ASP B 1 182 ? -27.453 29.922 16.812 1 93.19 182 ASP B C 1
ATOM 3675 O O . ASP B 1 182 ? -28.359 30.141 16 1 93.19 182 ASP B O 1
ATOM 3679 N N . GLY B 1 183 ? -27.453 28.906 17.609 1 91.44 183 GLY B N 1
ATOM 3680 C CA . GLY B 1 183 ? -28.625 28.062 17.75 1 91.44 183 GLY B CA 1
ATOM 3681 C C . GLY B 1 183 ? -28.547 26.797 16.922 1 91.44 183 GLY B C 1
ATOM 3682 O O . GLY B 1 183 ? -29.531 26.047 16.828 1 91.44 183 GLY B O 1
ATOM 3683 N N . ALA B 1 184 ? -27.391 26.578 16.328 1 91.06 184 ALA B N 1
ATOM 3684 C CA . ALA B 1 184 ? -27.266 25.375 15.5 1 91.06 184 ALA B CA 1
ATOM 3685 C C . ALA B 1 184 ? -27.172 24.125 16.359 1 91.06 184 ALA B C 1
ATOM 3687 O O . ALA B 1 184 ? -26.5 24.109 17.391 1 91.06 184 ALA B O 1
ATOM 3688 N N . GLY B 1 185 ? -27.938 23.109 15.938 1 88.38 185 GLY B N 1
ATOM 3689 C CA . GLY B 1 185 ? -27.797 21.797 16.547 1 88.38 185 GLY B CA 1
ATOM 3690 C C . GLY B 1 185 ? -26.547 21.047 16.078 1 88.38 185 GLY B C 1
ATOM 3691 O O . GLY B 1 185 ? -25.812 21.547 15.219 1 88.38 185 GLY B O 1
ATOM 3692 N N . PRO B 1 186 ? -26.25 19.938 16.672 1 82.12 186 PRO B N 1
ATOM 3693 C CA . PRO B 1 186 ? -25.062 19.172 16.328 1 82.12 186 PRO B CA 1
ATOM 3694 C C . PRO B 1 186 ? -25.031 18.75 14.852 1 82.12 186 PRO B C 1
ATOM 3696 O O . PRO B 1 186 ? -23.984 18.797 14.211 1 82.12 186 PRO B O 1
ATOM 3699 N N . LEU B 1 187 ? -26.094 18.328 14.391 1 84.75 187 LEU B N 1
ATOM 3700 C CA . LEU B 1 187 ? -26.156 17.891 13 1 84.75 187 LEU B CA 1
ATOM 3701 C C . LEU B 1 187 ? -26 19.078 12.047 1 84.75 187 LEU B C 1
ATOM 3703 O O . LEU B 1 187 ? -25.375 18.953 10.992 1 84.75 187 LEU B O 1
ATOM 3707 N N . GLU B 1 188 ? -26.578 20.188 12.453 1 88.25 188 GLU B N 1
ATOM 3708 C CA . GLU B 1 188 ? -26.453 21.391 11.648 1 88.25 188 GLU B CA 1
ATOM 3709 C C . GLU B 1 188 ? -25.031 21.922 11.656 1 88.25 188 GLU B C 1
ATOM 3711 O O . GLU B 1 188 ? -24.516 22.328 10.617 1 88.25 188 GLU B O 1
ATOM 3716 N N . ALA B 1 189 ? -24.469 21.938 12.906 1 86.69 189 ALA B N 1
ATOM 3717 C CA . ALA B 1 189 ? -23.078 22.375 13.023 1 86.69 189 ALA B CA 1
ATOM 3718 C C . ALA B 1 189 ? -22.141 21.5 12.195 1 86.69 189 ALA B C 1
ATOM 3720 O O . ALA B 1 189 ? -21.203 21.984 11.57 1 86.69 189 ALA B O 1
ATOM 3721 N N . PHE B 1 190 ? -22.5 20.188 12.172 1 85.19 190 PHE B N 1
ATOM 3722 C CA . PHE B 1 190 ? -21.688 19.266 11.383 1 85.19 190 PHE B CA 1
ATOM 3723 C C . PHE B 1 190 ? -21.844 19.547 9.891 1 85.19 190 PHE B C 1
ATOM 3725 O O . PHE B 1 190 ? -20.844 19.641 9.172 1 85.19 190 PHE B O 1
ATOM 3732 N N . ARG B 1 191 ? -22.984 19.672 9.461 1 86.69 191 ARG B N 1
ATOM 3733 C CA . ARG B 1 191 ? -23.281 19.812 8.039 1 86.69 191 ARG B CA 1
ATOM 3734 C C . ARG B 1 191 ? -22.812 21.156 7.504 1 86.69 191 ARG B C 1
ATOM 3736 O O . ARG B 1 191 ? -22.266 21.25 6.398 1 86.69 191 ARG B O 1
ATOM 3743 N N . TYR B 1 192 ? -22.906 22.219 8.312 1 89.81 192 TYR B N 1
ATOM 3744 C CA . TYR B 1 192 ? -22.703 23.562 7.773 1 89.81 192 TYR B CA 1
ATOM 3745 C C . TYR B 1 192 ? -21.344 24.125 8.211 1 89.81 192 TYR B C 1
ATOM 3747 O O . TYR B 1 192 ? -20.844 25.078 7.621 1 89.81 192 TYR B O 1
ATOM 3755 N N . VAL B 1 193 ? -20.734 23.562 9.219 1 87.94 193 VAL B N 1
ATOM 3756 C CA . VAL B 1 193 ? -19.453 24.094 9.688 1 87.94 193 VAL B CA 1
ATOM 3757 C C . VAL B 1 193 ? -18.359 23.031 9.5 1 87.94 193 VAL B C 1
ATOM 3759 O O . VAL B 1 193 ? -17.422 23.234 8.727 1 87.94 193 VAL B O 1
ATOM 3762 N N . VAL B 1 194 ? -18.578 21.875 10.023 1 87.38 194 VAL B N 1
ATOM 3763 C CA . VAL B 1 194 ? -17.531 20.859 10.055 1 87.38 194 VAL B CA 1
ATOM 3764 C C . VAL B 1 194 ? -17.312 20.297 8.656 1 87.38 194 VAL B C 1
ATOM 3766 O O . VAL B 1 194 ? -16.188 20.297 8.156 1 87.38 194 VAL B O 1
ATOM 3769 N N . LEU B 1 195 ? -18.312 19.906 8.008 1 88.44 195 LEU B N 1
ATOM 3770 C CA . LEU B 1 195 ? -18.203 19.219 6.723 1 88.44 195 LEU B CA 1
ATOM 3771 C C . LEU B 1 195 ? -17.547 20.125 5.684 1 88.44 195 LEU B C 1
ATOM 3773 O O . LEU B 1 195 ? -16.625 19.703 4.98 1 88.44 195 LEU B O 1
ATOM 3777 N N . PRO B 1 196 ? -17.953 21.375 5.613 1 90.06 196 PRO B N 1
ATOM 3778 C CA . PRO B 1 196 ? -17.266 22.281 4.672 1 90.06 196 PRO B CA 1
ATOM 3779 C C . PRO B 1 196 ? -15.789 22.469 5.008 1 90.06 196 PRO B C 1
ATOM 3781 O O . PRO B 1 196 ? -14.953 22.578 4.102 1 90.06 196 PRO B O 1
ATOM 3784 N N . LEU B 1 197 ? -15.5 22.5 6.262 1 90.5 197 LEU B N 1
ATOM 3785 C CA . LEU B 1 197 ? -14.117 22.719 6.672 1 90.5 197 LEU B CA 1
ATOM 3786 C C . LEU B 1 197 ? -13.305 21.438 6.523 1 90.5 197 LEU B C 1
ATOM 3788 O O . LEU B 1 197 ? -12.07 21.469 6.566 1 90.5 197 LEU B O 1
ATOM 3792 N N . MET B 1 198 ? -14.039 20.344 6.242 1 92.69 198 MET B N 1
ATOM 3793 C CA . MET B 1 198 ? -13.383 19.062 6.039 1 92.69 198 MET B CA 1
ATOM 3794 C C . MET B 1 198 ? -13.094 18.828 4.562 1 92.69 198 MET B C 1
ATOM 3796 O O . MET B 1 198 ? -12.484 17.812 4.199 1 92.69 198 MET B O 1
ATOM 3800 N N . ARG B 1 199 ? -13.406 19.688 3.74 1 90.38 199 ARG B N 1
ATOM 3801 C CA . ARG B 1 199 ? -13.336 19.531 2.291 1 90.38 199 ARG B CA 1
ATOM 3802 C C . ARG B 1 199 ? -11.93 19.141 1.853 1 90.38 199 ARG B C 1
ATOM 3804 O O . ARG B 1 199 ? -11.758 18.25 1.011 1 90.38 199 ARG B O 1
ATOM 3811 N N . PRO B 1 200 ? -10.906 19.719 2.385 1 86.69 200 PRO B N 1
ATOM 3812 C CA . PRO B 1 200 ? -9.562 19.312 1.969 1 86.69 200 PRO B CA 1
ATOM 3813 C C . PRO B 1 200 ? -9.266 17.844 2.285 1 86.69 200 PRO B C 1
ATOM 3815 O O . PRO B 1 200 ? -8.648 17.156 1.477 1 86.69 200 PRO B O 1
ATOM 3818 N N . ALA B 1 201 ? -9.703 17.484 3.395 1 89.81 201 ALA B N 1
ATOM 3819 C CA . ALA B 1 201 ? -9.508 16.078 3.756 1 89.81 201 ALA B CA 1
ATOM 3820 C C . ALA B 1 201 ? -10.336 15.164 2.859 1 89.81 201 ALA B C 1
ATOM 3822 O O . ALA B 1 201 ? -9.875 14.094 2.453 1 89.81 201 ALA B O 1
ATOM 3823 N N . VAL B 1 202 ? -11.531 15.57 2.572 1 92.25 202 VAL B N 1
ATOM 3824 C CA . VAL B 1 202 ? -12.406 14.797 1.702 1 92.25 202 VAL B CA 1
ATOM 3825 C C . VAL B 1 202 ? -11.781 14.688 0.31 1 92.25 202 VAL B C 1
ATOM 3827 O O . VAL B 1 202 ? -11.766 13.609 -0.285 1 92.25 202 VAL B O 1
ATOM 3830 N N . ALA B 1 203 ? -11.297 15.781 -0.175 1 89.69 203 ALA B N 1
ATOM 3831 C CA . ALA B 1 203 ? -10.648 15.789 -1.483 1 89.69 203 ALA B CA 1
ATOM 3832 C C . ALA B 1 203 ? -9.445 14.852 -1.508 1 89.69 203 ALA B C 1
ATOM 3834 O O . ALA B 1 203 ? -9.281 14.07 -2.447 1 89.69 203 ALA B O 1
ATOM 3835 N N . PHE B 1 204 ? -8.695 14.938 -0.494 1 88.81 204 PHE B N 1
ATOM 3836 C CA . PHE B 1 204 ? -7.512 14.094 -0.391 1 88.81 204 PHE B CA 1
ATOM 3837 C C . PHE B 1 204 ? -7.898 12.617 -0.354 1 88.81 204 PHE B C 1
ATOM 3839 O O . PHE B 1 204 ? -7.324 11.805 -1.08 1 88.81 204 PHE B O 1
ATOM 3846 N N . LEU B 1 205 ? -8.867 12.273 0.45 1 94.06 205 LEU B N 1
ATOM 3847 C CA . LEU B 1 205 ? -9.281 10.883 0.601 1 94.06 205 LEU B CA 1
ATOM 3848 C C . LEU B 1 205 ? -9.945 10.375 -0.675 1 94.06 205 LEU B C 1
ATOM 3850 O O . LEU B 1 205 ? -9.828 9.188 -1.012 1 94.06 205 LEU B O 1
ATOM 3854 N N . LEU B 1 206 ? -10.609 11.297 -1.339 1 94.19 206 LEU B N 1
ATOM 3855 C CA . LEU B 1 206 ? -11.219 10.922 -2.613 1 94.19 206 LEU B CA 1
ATOM 3856 C C . LEU B 1 206 ? -10.148 10.547 -3.635 1 94.19 206 LEU B C 1
ATOM 3858 O O . LEU B 1 206 ? -10.289 9.547 -4.348 1 94.19 206 LEU B O 1
ATOM 3862 N N . VAL B 1 207 ? -9.133 11.297 -3.705 1 91.19 207 VAL B N 1
ATOM 3863 C CA . VAL B 1 207 ? -8.039 11.023 -4.637 1 91.19 207 VAL B CA 1
ATOM 3864 C C . VAL B 1 207 ? -7.324 9.742 -4.234 1 91.19 207 VAL B C 1
ATOM 3866 O O . VAL B 1 207 ? -7.086 8.867 -5.074 1 91.19 207 VAL B O 1
ATOM 3869 N N . VAL B 1 208 ? -7.035 9.609 -2.982 1 89.75 208 VAL B N 1
ATOM 3870 C CA . VAL B 1 208 ? -6.336 8.438 -2.477 1 89.75 208 VAL B CA 1
ATOM 3871 C C . VAL B 1 208 ? -7.18 7.188 -2.725 1 89.75 208 VAL B C 1
ATOM 3873 O O . VAL B 1 208 ? -6.668 6.168 -3.199 1 89.75 208 VAL B O 1
ATOM 3876 N N . GLY B 1 209 ? -8.461 7.301 -2.42 1 94.25 209 GLY B N 1
ATOM 3877 C CA . GLY B 1 209 ? -9.352 6.18 -2.654 1 94.25 209 GLY B CA 1
ATOM 3878 C C . GLY B 1 209 ? -9.438 5.781 -4.117 1 94.25 209 GLY B C 1
ATOM 3879 O O . GLY B 1 209 ? -9.516 4.594 -4.438 1 94.25 209 GLY B O 1
ATOM 3880 N N . THR B 1 210 ? -9.43 6.777 -4.941 1 93.75 210 THR B N 1
ATOM 3881 C CA . THR B 1 210 ? -9.461 6.523 -6.375 1 93.75 210 THR B CA 1
ATOM 3882 C C . THR B 1 210 ? -8.203 5.785 -6.824 1 93.75 210 THR B C 1
ATOM 3884 O O . THR B 1 210 ? -8.281 4.793 -7.547 1 93.75 210 THR B O 1
ATOM 3887 N N . ILE B 1 211 ? -7.113 6.23 -6.402 1 89.94 211 ILE B N 1
ATOM 3888 C CA . ILE B 1 211 ? -5.84 5.617 -6.762 1 89.94 211 ILE B CA 1
ATOM 3889 C C . ILE B 1 211 ? -5.797 4.18 -6.254 1 89.94 211 ILE B C 1
ATOM 3891 O O . ILE B 1 211 ? -5.438 3.262 -6.996 1 89.94 211 ILE B O 1
ATOM 3895 N N . LEU B 1 212 ? -6.215 3.955 -5.039 1 89 212 LEU B N 1
ATOM 3896 C CA . LEU B 1 212 ? -6.227 2.621 -4.449 1 89 212 LEU B CA 1
ATOM 3897 C C . LEU B 1 212 ? -7.133 1.684 -5.242 1 89 212 LEU B C 1
ATOM 3899 O O . LEU B 1 212 ? -6.793 0.517 -5.453 1 89 212 LEU B O 1
ATOM 3903 N N . SER B 1 213 ? -8.211 2.189 -5.68 1 93.31 213 SER B N 1
ATOM 3904 C CA . SER B 1 213 ? -9.164 1.376 -6.43 1 93.31 213 SER B CA 1
ATOM 3905 C C . SER B 1 213 ? -8.625 1.026 -7.812 1 93.31 213 SER B C 1
ATOM 3907 O O . SER B 1 213 ? -8.711 -0.124 -8.242 1 93.31 213 SER B O 1
ATOM 3909 N N . LEU B 1 214 ? -8.055 1.97 -8.438 1 91.88 214 LEU B N 1
ATOM 3910 C CA . LEU B 1 214 ? -7.559 1.753 -9.789 1 91.88 214 LEU B CA 1
ATOM 3911 C C . LEU B 1 214 ? -6.32 0.864 -9.773 1 91.88 214 LEU B C 1
ATOM 3913 O O . LEU B 1 214 ? -6.039 0.168 -10.758 1 91.88 214 LEU B O 1
ATOM 3917 N N . GLN B 1 215 ? -5.648 0.845 -8.672 1 88.25 215 GLN B N 1
ATOM 3918 C CA . GLN B 1 215 ? -4.426 0.053 -8.578 1 88.25 215 GLN B CA 1
ATOM 3919 C C . GLN B 1 215 ? -4.688 -1.29 -7.902 1 88.25 215 GLN B C 1
ATOM 3921 O O . GLN B 1 215 ? -3.748 -2.008 -7.555 1 88.25 215 GLN B O 1
ATOM 3926 N N . SER B 1 216 ? -5.898 -1.582 -7.77 1 89.62 216 SER B N 1
ATOM 3927 C CA . SER B 1 216 ? -6.242 -2.816 -7.074 1 89.62 216 SER B CA 1
ATOM 3928 C C . SER B 1 216 ? -5.77 -4.039 -7.848 1 89.62 216 SER B C 1
ATOM 3930 O O . SER B 1 216 ? -5.934 -4.109 -9.07 1 89.62 216 SER B O 1
ATOM 3932 N N . TYR B 1 217 ? -5.121 -4.965 -7.125 1 89.06 217 TYR B N 1
ATOM 3933 C CA . TYR B 1 217 ? -4.59 -6.195 -7.707 1 89.06 217 TYR B CA 1
ATOM 3934 C C . TYR B 1 217 ? -4.449 -7.281 -6.648 1 89.06 217 TYR B C 1
ATOM 3936 O O . TYR B 1 217 ? -5.027 -8.367 -6.781 1 89.06 217 TYR B O 1
ATOM 3944 N N . ALA B 1 218 ? -3.795 -6.992 -5.574 1 83.38 218 ALA B N 1
ATOM 3945 C CA . ALA B 1 218 ? -3.301 -8 -4.637 1 83.38 218 ALA B CA 1
ATOM 3946 C C . ALA B 1 218 ? -4.453 -8.719 -3.947 1 83.38 218 ALA B C 1
ATOM 3948 O O . ALA B 1 218 ? -4.434 -9.945 -3.805 1 83.38 218 ALA B O 1
ATOM 3949 N N . ALA B 1 219 ? -5.453 -7.914 -3.6 1 87.38 219 ALA B N 1
ATOM 3950 C CA . ALA B 1 219 ? -6.602 -8.531 -2.938 1 87.38 219 ALA B CA 1
ATOM 3951 C C . ALA B 1 219 ? -7.32 -9.5 -3.875 1 87.38 219 ALA B C 1
ATOM 3953 O O . ALA B 1 219 ? -7.707 -10.594 -3.467 1 87.38 219 ALA B O 1
ATOM 3954 N N . VAL B 1 220 ? -7.441 -9.062 -5.113 1 92.44 220 VAL B N 1
ATOM 3955 C CA . VAL B 1 220 ? -8.109 -9.898 -6.105 1 92.44 220 VAL B CA 1
ATOM 3956 C C . VAL B 1 220 ? -7.277 -11.148 -6.367 1 92.44 220 VAL B C 1
ATOM 3958 O O . VAL B 1 220 ? -7.812 -12.258 -6.418 1 92.44 220 VAL B O 1
ATOM 3961 N N . PHE B 1 221 ? -6.062 -10.992 -6.465 1 90 221 PHE B N 1
ATOM 3962 C CA . PHE B 1 221 ? -5.164 -12.109 -6.727 1 90 221 PHE B CA 1
ATOM 3963 C C . PHE B 1 221 ? -5.258 -13.148 -5.609 1 90 221 PHE B C 1
ATOM 3965 O O . PHE B 1 221 ? -5.336 -14.344 -5.879 1 90 221 PHE B O 1
ATOM 3972 N N . LEU B 1 222 ? -5.285 -12.734 -4.402 1 86 222 LEU B N 1
ATOM 3973 C CA . LEU B 1 222 ? -5.164 -13.648 -3.275 1 86 222 LEU B CA 1
ATOM 3974 C C . LEU B 1 222 ? -6.523 -14.227 -2.898 1 86 222 LEU B C 1
ATOM 3976 O O . LEU B 1 222 ? -6.617 -15.375 -2.461 1 86 222 LEU B O 1
ATOM 3980 N N . LEU B 1 223 ? -7.586 -13.484 -3.135 1 88.19 223 LEU B N 1
ATOM 3981 C CA . LEU B 1 223 ? -8.883 -13.914 -2.615 1 88.19 223 LEU B CA 1
ATOM 3982 C C . LEU B 1 223 ? -9.68 -14.648 -3.688 1 88.19 223 LEU B C 1
ATOM 3984 O O . LEU B 1 223 ? -10.289 -15.688 -3.414 1 88.19 223 LEU B O 1
ATOM 3988 N N . THR B 1 224 ? -9.641 -14.078 -4.969 1 91.31 224 THR B N 1
ATOM 3989 C CA . THR B 1 224 ? -10.641 -14.578 -5.914 1 91.31 224 THR B CA 1
ATOM 3990 C C . THR B 1 224 ? -9.977 -15 -7.223 1 91.31 224 THR B C 1
ATOM 3992 O O . THR B 1 224 ? -10.594 -15.688 -8.039 1 91.31 224 THR B O 1
ATOM 3995 N N . ARG B 1 225 ? -8.773 -14.547 -7.43 1 91.5 225 ARG B N 1
ATOM 3996 C CA . ARG B 1 225 ? -8.078 -14.781 -8.695 1 91.5 225 ARG B CA 1
ATOM 3997 C C . ARG B 1 225 ? -8.953 -14.367 -9.875 1 91.5 225 ARG B C 1
ATOM 3999 O O . ARG B 1 225 ? -9.055 -15.102 -10.859 1 91.5 225 ARG B O 1
ATOM 4006 N N . GLY B 1 226 ? -9.688 -13.305 -9.68 1 94.19 226 GLY B N 1
ATOM 4007 C CA . GLY B 1 226 ? -10.492 -12.719 -10.742 1 94.19 226 GLY B CA 1
ATOM 4008 C C . GLY B 1 226 ? -11.867 -13.344 -10.867 1 94.19 226 GLY B C 1
ATOM 4009 O O . GLY B 1 226 ? -12.711 -12.852 -11.625 1 94.19 226 GLY B O 1
ATOM 4010 N N . GLY B 1 227 ? -12.094 -14.414 -10.141 1 93.5 227 GLY B N 1
ATOM 4011 C CA . GLY B 1 227 ? -13.344 -15.148 -10.273 1 93.5 227 GLY B CA 1
ATOM 4012 C C . GLY B 1 227 ? -14.414 -14.68 -9.312 1 93.5 227 GLY B C 1
ATOM 4013 O O . GLY B 1 227 ? -14.203 -13.734 -8.547 1 93.5 227 GLY B O 1
ATOM 4014 N N . PRO B 1 228 ? -15.617 -15.211 -9.391 1 93.19 228 PRO B N 1
ATOM 4015 C CA . PRO B 1 228 ? -16.016 -16.188 -10.414 1 93.19 228 PRO B CA 1
ATOM 4016 C C . PRO B 1 228 ? -16.328 -15.531 -11.758 1 93.19 228 PRO B C 1
ATOM 4018 O O . PRO B 1 228 ? -16.844 -14.406 -11.797 1 93.19 228 PRO B O 1
ATOM 4021 N N . TYR B 1 229 ? -16.109 -16.172 -12.891 1 92.94 229 TYR B N 1
ATOM 4022 C CA . TYR B 1 229 ? -16.453 -15.766 -14.25 1 92.94 229 TYR B CA 1
ATOM 4023 C C . TYR B 1 229 ? -15.898 -14.383 -14.562 1 92.94 229 TYR B C 1
ATOM 4025 O O . TYR B 1 229 ? -16.578 -13.562 -15.188 1 92.94 229 TYR B O 1
ATOM 4033 N N . GLY B 1 230 ? -14.812 -14.039 -13.898 1 94.56 230 GLY B N 1
ATOM 4034 C CA . GLY B 1 230 ? -14.172 -12.766 -14.18 1 94.56 230 GLY B CA 1
ATOM 4035 C C . GLY B 1 230 ? -14.828 -11.594 -13.477 1 94.56 230 GLY B C 1
ATOM 4036 O O . GLY B 1 230 ? -14.523 -10.438 -13.773 1 94.56 230 GLY B O 1
ATOM 4037 N N . ALA B 1 231 ? -15.617 -11.891 -12.469 1 96.44 231 ALA B N 1
ATOM 4038 C CA . ALA B 1 231 ? -16.438 -10.867 -11.828 1 96.44 231 ALA B CA 1
ATOM 4039 C C . ALA B 1 231 ? -15.602 -9.961 -10.945 1 96.44 231 ALA B C 1
ATOM 4041 O O . ALA B 1 231 ? -16.047 -8.891 -10.531 1 96.44 231 ALA B O 1
ATOM 4042 N N . THR B 1 232 ? -14.398 -10.375 -10.656 1 97.5 232 THR B N 1
ATOM 4043 C CA . THR B 1 232 ? -13.516 -9.555 -9.836 1 97.5 232 THR B CA 1
ATOM 4044 C C . THR B 1 232 ? -12.227 -9.234 -10.578 1 97.5 232 THR B C 1
ATOM 4046 O O . THR B 1 232 ? -11.266 -8.742 -9.977 1 97.5 232 THR B O 1
ATOM 4049 N N . ARG B 1 233 ? -12.258 -9.477 -11.922 1 97.56 233 ARG B N 1
ATOM 4050 C CA . ARG B 1 233 ? -11.055 -9.289 -12.719 1 97.56 233 ARG B CA 1
ATOM 4051 C C . ARG B 1 233 ? -10.805 -7.812 -13.008 1 97.56 233 ARG B C 1
ATOM 4053 O O . ARG B 1 233 ? -11.039 -7.348 -14.125 1 97.56 233 ARG B O 1
ATOM 4060 N N . VAL B 1 234 ? -10.289 -7.18 -12.031 1 97.19 234 VAL B N 1
ATOM 4061 C CA . VAL B 1 234 ? -9.961 -5.766 -12.195 1 97.19 234 VAL B CA 1
ATOM 4062 C C . VAL B 1 234 ? -8.781 -5.613 -13.156 1 97.19 234 VAL B C 1
ATOM 4064 O O . VAL B 1 234 ? -8.102 -6.59 -13.469 1 97.19 234 VAL B O 1
ATOM 4067 N N . LEU B 1 235 ? -8.547 -4.418 -13.625 1 96.25 235 LEU B N 1
ATOM 4068 C CA . LEU B 1 235 ? -7.52 -4.141 -14.625 1 96.25 235 LEU B CA 1
ATOM 4069 C C . LEU B 1 235 ? -6.137 -4.516 -14.102 1 96.25 235 LEU B C 1
ATOM 4071 O O . LEU B 1 235 ? -5.297 -5.012 -14.859 1 96.25 235 LEU B O 1
ATOM 4075 N N . GLY B 1 236 ? -5.879 -4.215 -12.836 1 93.88 236 GLY B N 1
ATOM 4076 C CA . GLY B 1 236 ? -4.598 -4.598 -12.266 1 93.88 236 GLY B CA 1
ATOM 4077 C C . GLY B 1 236 ? -4.324 -6.086 -12.359 1 93.88 236 GLY B C 1
ATOM 4078 O O . GLY B 1 236 ? -3.197 -6.496 -12.648 1 93.88 236 GLY B O 1
ATOM 4079 N N . TYR B 1 237 ? -5.328 -6.844 -12.141 1 94.69 237 TYR B N 1
ATOM 4080 C CA . TYR B 1 237 ? -5.176 -8.289 -12.242 1 94.69 237 TYR B CA 1
ATOM 4081 C C . TYR B 1 237 ? -5.082 -8.734 -13.695 1 94.69 237 TYR B C 1
ATOM 4083 O O . TYR B 1 237 ? -4.32 -9.641 -14.023 1 94.69 237 TYR B O 1
ATOM 4091 N N . TYR B 1 238 ? -5.902 -8.125 -14.531 1 96.5 238 TYR B N 1
ATOM 4092 C CA . TYR B 1 238 ? -5.848 -8.422 -15.961 1 96.5 238 TYR B CA 1
ATOM 4093 C C . TYR B 1 238 ? -4.461 -8.148 -16.531 1 96.5 238 TYR B C 1
ATOM 4095 O O . TYR B 1 238 ? -3.959 -8.914 -17.359 1 96.5 238 TYR B O 1
ATOM 4103 N N . LEU B 1 239 ? -3.893 -7.098 -16.094 1 94.69 239 LEU B N 1
ATOM 4104 C CA . LEU B 1 239 ? -2.525 -6.758 -16.469 1 94.69 239 LEU B CA 1
ATOM 4105 C C . LEU B 1 239 ? -1.555 -7.855 -16.047 1 94.69 239 LEU B C 1
ATOM 4107 O O . LEU B 1 239 ? -0.676 -8.242 -16.828 1 94.69 239 LEU B O 1
ATOM 4111 N N . TYR B 1 240 ? -1.692 -8.297 -14.898 1 90.94 240 TYR B N 1
ATOM 4112 C CA . TYR B 1 240 ? -0.854 -9.375 -14.391 1 90.94 240 TYR B CA 1
ATOM 4113 C C . TYR B 1 240 ? -1.021 -10.641 -15.234 1 90.94 240 TYR B C 1
ATOM 4115 O O . TYR B 1 240 ? -0.036 -11.281 -15.602 1 90.94 240 TYR B O 1
ATOM 4123 N N . GLU B 1 241 ? -2.248 -11.008 -15.523 1 94.56 241 GLU B N 1
ATOM 4124 C CA . GLU B 1 241 ? -2.518 -12.172 -16.359 1 94.56 241 GLU B CA 1
ATOM 4125 C C . GLU B 1 241 ? -1.854 -12.039 -17.719 1 94.56 241 GLU B C 1
ATOM 4127 O O . GLU B 1 241 ? -1.181 -12.961 -18.188 1 94.56 241 GLU B O 1
ATOM 4132 N N . ALA B 1 242 ? -2.035 -10.93 -18.297 1 94.75 242 ALA B N 1
ATOM 4133 C CA . ALA B 1 242 ? -1.497 -10.68 -19.625 1 94.75 242 ALA B CA 1
ATOM 4134 C C . ALA B 1 242 ? 0.028 -10.742 -19.625 1 94.75 242 ALA B C 1
ATOM 4136 O O . ALA B 1 242 ? 0.628 -11.391 -20.484 1 94.75 242 ALA B O 1
ATOM 4137 N N . GLY B 1 243 ? 0.636 -10.156 -18.703 1 90.81 243 GLY B N 1
ATOM 4138 C CA . GLY B 1 243 ? 2.084 -10.023 -18.688 1 90.81 243 GLY B CA 1
ATOM 4139 C C . GLY B 1 243 ? 2.789 -11.258 -18.156 1 90.81 243 GLY B C 1
ATOM 4140 O O . GLY B 1 243 ? 3.77 -11.719 -18.734 1 90.81 243 GLY B O 1
ATOM 4141 N N . PHE B 1 244 ? 2.271 -11.883 -17.109 1 87.62 244 PHE B N 1
ATOM 4142 C CA . PHE B 1 244 ? 3.08 -12.844 -16.359 1 87.62 244 PHE B CA 1
ATOM 4143 C C . PHE B 1 244 ? 2.488 -14.242 -16.469 1 87.62 244 PHE B C 1
ATOM 4145 O O . PHE B 1 244 ? 3.152 -15.227 -16.141 1 87.62 244 PHE B O 1
ATOM 4152 N N . GLU B 1 245 ? 1.284 -14.352 -16.875 1 90.62 245 GLU B N 1
ATOM 4153 C CA . GLU B 1 245 ? 0.708 -15.672 -17.109 1 90.62 245 GLU B CA 1
ATOM 4154 C C . GLU B 1 245 ? 0.651 -15.992 -18.609 1 90.62 245 GLU B C 1
ATOM 4156 O O . GLU B 1 245 ? 0.965 -17.109 -19.016 1 90.62 245 GLU B O 1
ATOM 4161 N N . ASN B 1 246 ? 0.289 -14.977 -19.406 1 93.75 246 ASN B N 1
ATOM 4162 C CA . ASN B 1 246 ? 0.152 -15.18 -20.844 1 93.75 246 ASN B CA 1
ATOM 4163 C C . ASN B 1 246 ? 1.389 -14.695 -21.594 1 93.75 246 ASN B C 1
ATOM 4165 O O . ASN B 1 246 ? 1.472 -14.844 -22.812 1 93.75 246 ASN B O 1
ATOM 4169 N N . PHE B 1 247 ? 2.27 -14.062 -20.969 1 91.06 247 PHE B N 1
ATOM 4170 C CA . PHE B 1 247 ? 3.572 -13.656 -21.484 1 91.06 247 PHE B CA 1
ATOM 4171 C C . PHE B 1 247 ? 3.42 -12.695 -22.656 1 91.06 247 PHE B C 1
ATOM 4173 O O . PHE B 1 247 ? 4.113 -12.828 -23.656 1 91.06 247 PHE B O 1
ATOM 4180 N N . ARG B 1 248 ? 2.436 -11.891 -22.562 1 93.44 248 ARG B N 1
ATOM 4181 C CA . ARG B 1 248 ? 2.262 -10.773 -23.484 1 93.44 248 ARG B CA 1
ATOM 4182 C C . ARG B 1 248 ? 2.684 -9.453 -22.828 1 93.44 248 ARG B C 1
ATOM 4184 O O . ARG B 1 248 ? 1.861 -8.555 -22.656 1 93.44 248 ARG B O 1
ATOM 4191 N N . LEU B 1 249 ? 3.953 -9.344 -22.734 1 90.81 249 LEU B N 1
ATOM 4192 C CA . LEU B 1 249 ? 4.504 -8.25 -21.938 1 90.81 249 LEU B CA 1
ATOM 4193 C C . LEU B 1 249 ? 4.277 -6.91 -22.641 1 90.81 249 LEU B C 1
ATOM 4195 O O . LEU B 1 249 ? 4.039 -5.895 -21.984 1 90.81 249 LEU B O 1
ATOM 4199 N N . GLY B 1 250 ? 4.41 -6.898 -23.891 1 93.06 250 GLY B N 1
ATOM 4200 C CA . GLY B 1 250 ? 4.117 -5.672 -24.625 1 93.06 250 GLY B CA 1
ATOM 4201 C C . GLY B 1 250 ? 2.682 -5.207 -24.453 1 93.06 250 GLY B C 1
ATOM 4202 O O . GLY B 1 250 ? 2.434 -4.023 -24.203 1 93.06 250 GLY B O 1
ATOM 4203 N N . TYR B 1 251 ? 1.758 -6.164 -24.562 1 95.88 251 TYR B N 1
ATOM 4204 C CA . TYR B 1 251 ? 0.342 -5.875 -24.359 1 95.88 251 TYR B CA 1
ATOM 4205 C C . TYR B 1 251 ? 0.076 -5.426 -22.938 1 95.88 251 TYR B C 1
ATOM 4207 O O . TYR B 1 251 ? -0.677 -4.477 -22.703 1 95.88 251 TYR B O 1
ATOM 4215 N N . ALA B 1 252 ? 0.726 -6.074 -22 1 94.94 252 ALA B N 1
ATOM 4216 C CA . ALA B 1 252 ? 0.592 -5.703 -20.594 1 94.94 252 ALA B CA 1
ATOM 4217 C C . ALA B 1 252 ? 1.117 -4.289 -20.344 1 94.94 252 ALA B C 1
ATOM 4219 O O . ALA B 1 252 ? 0.566 -3.549 -19.531 1 94.94 252 ALA B O 1
ATOM 4220 N N . ALA B 1 253 ? 2.154 -3.973 -21.062 1 93.56 253 ALA B N 1
ATOM 4221 C CA . ALA B 1 253 ? 2.701 -2.621 -20.953 1 93.56 253 ALA B CA 1
ATOM 4222 C C . ALA B 1 253 ? 1.697 -1.586 -21.453 1 93.56 253 ALA B C 1
ATOM 4224 O O . ALA B 1 253 ? 1.553 -0.516 -20.859 1 93.56 253 ALA B O 1
ATOM 4225 N N . ALA B 1 254 ? 1.047 -1.908 -22.484 1 96.19 254 ALA B N 1
ATOM 4226 C CA . ALA B 1 254 ? 0.017 -1.011 -23 1 96.19 254 ALA B CA 1
ATOM 4227 C C . ALA B 1 254 ? -1.104 -0.818 -21.969 1 96.19 254 ALA B C 1
ATOM 4229 O O . ALA B 1 254 ? -1.581 0.301 -21.766 1 96.19 254 ALA B O 1
ATOM 4230 N N . ILE B 1 255 ? -1.515 -1.889 -21.312 1 95.94 255 ILE B N 1
ATOM 4231 C CA . ILE B 1 255 ? -2.529 -1.805 -20.266 1 95.94 255 ILE B CA 1
ATOM 4232 C C . ILE B 1 255 ? -2.035 -0.898 -19.141 1 95.94 255 ILE B C 1
ATOM 4234 O O . ILE B 1 255 ? -2.795 -0.081 -18.625 1 95.94 255 ILE B O 1
ATOM 4238 N N . THR B 1 256 ? -0.802 -1.026 -18.812 1 93.5 256 THR B N 1
ATOM 4239 C CA . THR B 1 256 ? -0.198 -0.223 -17.75 1 93.5 256 THR B CA 1
ATOM 4240 C C . THR B 1 256 ? -0.278 1.263 -18.094 1 93.5 256 THR B C 1
ATOM 4242 O O . THR B 1 256 ? -0.625 2.082 -17.234 1 93.5 256 THR B O 1
ATOM 4245 N N . VAL B 1 257 ? 0.019 1.594 -19.281 1 93.38 257 VAL B N 1
ATOM 4246 C CA . VAL B 1 257 ? -0.003 2.986 -19.719 1 93.38 257 VAL B CA 1
ATOM 4247 C C . VAL B 1 257 ? -1.427 3.531 -19.625 1 93.38 257 VAL B C 1
ATOM 4249 O O . VAL B 1 257 ? -1.648 4.625 -19.094 1 93.38 257 VAL B O 1
ATOM 4252 N N . VAL B 1 258 ? -2.334 2.785 -20.062 1 94.75 258 VAL B N 1
ATOM 4253 C CA . VAL B 1 258 ? -3.729 3.219 -20.047 1 94.75 258 VAL B CA 1
ATOM 4254 C C . VAL B 1 258 ? -4.195 3.406 -18.609 1 94.75 258 VAL B C 1
ATOM 4256 O O . VAL B 1 258 ? -4.859 4.395 -18.281 1 94.75 258 VAL B O 1
ATOM 4259 N N . LEU B 1 259 ? -3.848 2.467 -17.797 1 93.06 259 LEU B N 1
ATOM 4260 C CA . LEU B 1 259 ? -4.234 2.545 -16.391 1 93.06 259 LEU B CA 1
ATOM 4261 C C . LEU B 1 259 ? -3.609 3.764 -15.719 1 93.06 259 LEU B C 1
ATOM 4263 O O . LEU B 1 259 ? -4.246 4.418 -14.891 1 93.06 259 LEU B O 1
ATOM 4267 N N . LEU B 1 260 ? -2.396 4.047 -16.047 1 90.19 260 LEU B N 1
ATOM 4268 C CA . LEU B 1 260 ? -1.726 5.227 -15.5 1 90.19 260 LEU B CA 1
ATOM 4269 C C . LEU B 1 260 ? -2.424 6.504 -15.945 1 90.19 260 LEU B C 1
ATOM 4271 O O . LEU B 1 260 ? -2.664 7.402 -15.141 1 90.19 260 LEU B O 1
ATOM 4275 N N . VAL B 1 261 ? -2.73 6.582 -17.203 1 92.69 261 VAL B N 1
ATOM 4276 C CA . VAL B 1 261 ? -3.402 7.754 -17.75 1 92.69 261 VAL B CA 1
ATOM 4277 C C . VAL B 1 261 ? -4.766 7.926 -17.078 1 92.69 261 VAL B C 1
ATOM 4279 O O . VAL B 1 261 ? -5.137 9.039 -16.688 1 92.69 261 VAL B O 1
ATOM 4282 N N . LEU B 1 262 ? -5.477 6.848 -16.891 1 94 262 LEU B N 1
ATOM 4283 C CA . LEU B 1 262 ? -6.77 6.902 -16.219 1 94 262 LEU B CA 1
ATOM 4284 C C . LEU B 1 262 ? -6.617 7.379 -14.781 1 94 262 LEU B C 1
ATOM 4286 O O . LEU B 1 262 ? -7.402 8.203 -14.312 1 94 262 LEU B O 1
ATOM 4290 N N . THR B 1 263 ? -5.637 6.844 -14.141 1 91.81 263 THR B N 1
ATOM 4291 C CA . THR B 1 263 ? -5.391 7.223 -12.758 1 91.81 263 THR B CA 1
ATOM 4292 C C . THR B 1 263 ? -5.094 8.719 -12.648 1 91.81 263 THR B C 1
ATOM 4294 O O . THR B 1 263 ? -5.676 9.406 -11.812 1 91.81 263 THR B O 1
ATOM 4297 N N . LEU B 1 264 ? -4.293 9.266 -13.547 1 89.56 264 LEU B N 1
ATOM 4298 C CA . LEU B 1 264 ? -3.92 10.672 -13.531 1 89.56 264 LEU B CA 1
ATOM 4299 C C . LEU B 1 264 ? -5.105 11.555 -13.906 1 89.56 264 LEU B C 1
ATOM 4301 O O . LEU B 1 264 ? -5.297 12.625 -13.328 1 89.56 264 LEU B O 1
ATOM 4305 N N . LEU B 1 265 ? -5.879 11.094 -14.82 1 93 265 LEU B N 1
ATOM 4306 C CA . LEU B 1 265 ? -7.055 11.844 -15.242 1 93 265 LEU B CA 1
ATOM 4307 C C . LEU B 1 265 ? -8.07 11.953 -14.117 1 93 265 LEU B C 1
ATOM 4309 O O . LEU B 1 265 ? -8.594 13.039 -13.836 1 93 265 LEU B O 1
ATOM 4313 N N . PHE B 1 266 ? -8.305 10.836 -13.43 1 91.19 266 PHE B N 1
ATOM 4314 C CA . PHE B 1 266 ? -9.258 10.844 -12.328 1 91.19 266 PHE B CA 1
ATOM 4315 C C . PHE B 1 266 ? -8.742 11.688 -11.172 1 91.19 266 PHE B C 1
ATOM 4317 O O . PHE B 1 266 ? -9.5 12.461 -10.57 1 91.19 266 PHE B O 1
ATOM 4324 N N . ALA B 1 267 ? -7.512 11.516 -10.906 1 85.69 267 ALA B N 1
ATOM 4325 C CA . ALA B 1 267 ? -6.922 12.297 -9.82 1 85.69 267 ALA B CA 1
ATOM 4326 C C . ALA B 1 267 ? -6.988 13.789 -10.117 1 85.69 267 ALA B C 1
ATOM 4328 O O . ALA B 1 267 ? -7.355 14.586 -9.25 1 85.69 267 ALA B O 1
ATOM 4329 N N . TYR B 1 268 ? -6.73 14.18 -11.359 1 86.56 268 TYR B N 1
ATOM 4330 C CA . TYR B 1 268 ? -6.75 15.578 -11.773 1 86.56 268 TYR B CA 1
ATOM 4331 C C . TYR B 1 268 ? -8.164 16.141 -11.742 1 86.56 268 TYR B C 1
ATOM 4333 O O . TYR B 1 268 ? -8.391 17.25 -11.258 1 86.56 268 TYR B O 1
ATOM 4341 N N . ALA B 1 269 ? -9.039 15.414 -12.211 1 89.75 269 ALA B N 1
ATOM 4342 C CA . ALA B 1 269 ? -10.438 15.836 -12.234 1 89.75 269 ALA B CA 1
ATOM 4343 C C . ALA B 1 269 ? -10.961 16.062 -10.82 1 89.75 269 ALA B C 1
ATOM 4345 O O . ALA B 1 269 ? -11.672 17.031 -10.562 1 89.75 269 ALA B O 1
ATOM 4346 N N . GLN B 1 270 ? -10.609 15.188 -9.953 1 86.5 270 GLN B N 1
ATOM 4347 C CA . GLN B 1 270 ? -11.07 15.289 -8.57 1 86.5 270 GLN B CA 1
ATOM 4348 C C . GLN B 1 270 ? -10.453 16.5 -7.883 1 86.5 270 GLN B C 1
ATOM 4350 O O . GLN B 1 270 ? -11.133 17.203 -7.133 1 86.5 270 GLN B O 1
ATOM 4355 N N . LEU B 1 271 ? -9.25 16.828 -8.195 1 80.88 271 LEU B N 1
ATOM 4356 C CA . LEU B 1 271 ? -8.578 17.969 -7.594 1 80.88 271 LEU B CA 1
ATOM 4357 C C . LEU B 1 271 ? -9.172 19.281 -8.109 1 80.88 271 LEU B C 1
ATOM 4359 O O . LEU B 1 271 ? -9.344 20.234 -7.352 1 80.88 271 LEU B O 1
ATOM 4363 N N . ARG B 1 272 ? -9.438 19.328 -9.312 1 83.38 272 ARG B N 1
ATOM 4364 C CA . ARG B 1 272 ? -10.031 20.516 -9.914 1 83.38 272 ARG B CA 1
ATOM 4365 C C . ARG B 1 272 ? -11.422 20.781 -9.352 1 83.38 272 ARG B C 1
ATOM 4367 O O . ARG B 1 272 ? -11.797 21.922 -9.094 1 83.38 272 ARG B O 1
ATOM 4374 N N . LEU B 1 273 ? -12.148 19.703 -9.148 1 79.56 273 L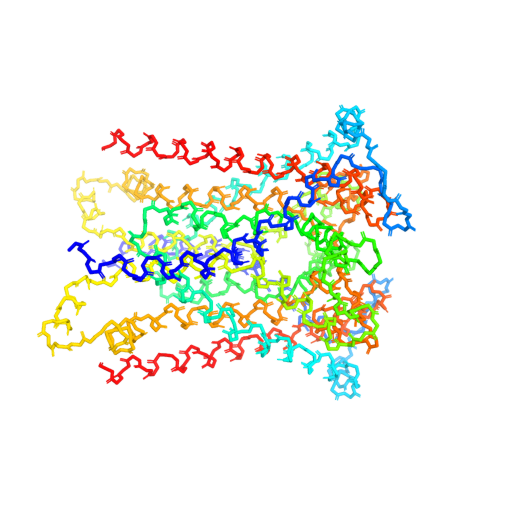EU B N 1
ATOM 4375 C CA . LEU B 1 273 ? -13.508 19.812 -8.633 1 79.56 273 LEU B CA 1
ATOM 4376 C C . LEU B 1 273 ? -13.5 20.312 -7.188 1 79.56 273 LEU B C 1
ATOM 4378 O O . LEU B 1 273 ? -14.375 21.078 -6.785 1 79.56 273 LEU B O 1
ATOM 4382 N N . LEU B 1 274 ? -12.539 19.938 -6.492 1 72.94 274 LEU B N 1
ATOM 4383 C CA . LEU B 1 274 ? -12.492 20.297 -5.082 1 72.94 274 LEU B CA 1
ATOM 4384 C C . LEU B 1 274 ? -11.867 21.688 -4.895 1 72.94 274 LEU B C 1
ATOM 4386 O O . LEU B 1 274 ? -12.148 22.359 -3.906 1 72.94 274 LEU B O 1
ATOM 4390 N N . ARG B 1 275 ? -10.883 22.125 -5.691 1 67.38 275 ARG B N 1
ATOM 4391 C CA . ARG B 1 275 ? -10.32 23.469 -5.641 1 67.38 275 ARG B CA 1
ATOM 4392 C C . ARG B 1 275 ? -11.367 24.516 -5.992 1 67.38 275 ARG B C 1
ATOM 4394 O O . ARG B 1 275 ? -11.375 25.609 -5.418 1 67.38 275 ARG B O 1
ATOM 4401 N N . HIS B 1 276 ? -12.07 24.312 -6.973 1 60.94 276 HIS B N 1
ATOM 4402 C CA . HIS B 1 276 ? -13.086 25.281 -7.359 1 60.94 276 HIS B CA 1
ATOM 4403 C C . HIS B 1 276 ? -14.125 25.453 -6.262 1 60.94 276 HIS B C 1
ATOM 4405 O O . HIS B 1 276 ? -14.781 26.5 -6.18 1 60.94 276 HIS B O 1
ATOM 4411 N N . GLY B 1 277 ? -14.25 24.531 -5.457 1 52.03 277 GLY B N 1
ATOM 4412 C CA . GLY B 1 277 ? -15.164 24.766 -4.352 1 52.03 277 GLY B CA 1
ATOM 4413 C C . GLY B 1 277 ? -14.602 25.719 -3.307 1 52.03 277 GLY B C 1
ATOM 4414 O O . GLY B 1 277 ? -15.336 26.219 -2.453 1 52.03 277 GLY B O 1
ATOM 4415 N N . ASP B 1 278 ? -13.336 25.766 -3.076 1 49.84 278 ASP B N 1
ATOM 4416 C CA . ASP B 1 278 ? -12.758 26.688 -2.109 1 49.84 278 ASP B CA 1
ATOM 4417 C C . ASP B 1 278 ? -12.859 28.125 -2.605 1 49.84 278 ASP B C 1
ATOM 4419 O O . ASP B 1 278 ? -12.734 29.078 -1.821 1 49.84 278 ASP B O 1
ATOM 4423 N N . GLY B 1 279 ? -12.82 28.469 -3.879 1 41.09 279 GLY B N 1
ATOM 4424 C CA . GLY B 1 279 ? -12.953 29.859 -4.297 1 41.09 279 GLY B CA 1
ATOM 4425 C C . GLY B 1 279 ? -14.289 30.469 -3.926 1 41.09 279 GLY B C 1
ATOM 4426 O O . GLY B 1 279 ? -14.469 31.688 -4.004 1 41.09 279 GLY B O 1
ATOM 4427 N N . GLU B 1 280 ? -15.281 29.75 -4.043 1 38.06 280 GLU B N 1
ATOM 4428 C CA . GLU B 1 280 ? -16.516 30.484 -3.777 1 38.06 280 GLU B CA 1
ATOM 4429 C C . GLU B 1 280 ? -16.734 30.672 -2.279 1 38.06 280 GLU B C 1
ATOM 4431 O O . GLU B 1 280 ? -17.719 31.297 -1.862 1 38.06 280 GLU B O 1
ATOM 4436 N N . ALA B 1 281 ? -15.891 30.156 -1.431 1 37.59 281 ALA B N 1
ATOM 4437 C CA . ALA B 1 281 ? -16.203 30.641 -0.093 1 37.59 281 ALA B CA 1
ATOM 4438 C C . ALA B 1 281 ? -15.297 31.828 0.277 1 37.59 281 ALA B C 1
ATOM 4440 O O . ALA B 1 281 ? -14.141 31.891 -0.146 1 37.59 281 ALA B O 1
#

Radius of gyration: 24.76 Å; Cα contacts (8 Å, |Δi|>4): 783; chains: 2; bounding box: 55×67×64 Å

Foldseek 3Di:
DPVVVPVVVVVVVVCVVVVCVVCVVVVVLVVLLQWFFLPVDDIHGNGNVLVVCLVVDPLNVLQAVLLVVLLVVQQVCLLVLLQVLLVVLPPDPCSVVVLVVLQVLQVDDLVVLLVLLCQQQPAPRHPCNVPDPRPPLQADLVSVSVSLSVSLSSNCSSVSNVLLNVQQVVDDVVLLVVCVVVVDDPVRCCVPPVVLSSLVSSLVSSLVSLLCSLQDASSCVSHHLCDDVNSNNHLNSVLCCCCPVVSRPSSSSNSVVVSVVVSVVSNVVSVVVSVVVVVVD/DVVVPPVVVVVVVVCVVVVCVVCVVLVVLVVLLQWFFLPVDDIHGNGNVLVVCLVVDPLNVLQAVLLVVLLVVQQVCLLVLLQVLLVVLPPDPCSVVVLVVLQVLQVDDLVVLLVLLCQQQPAPRHPCVVPDPRPPLQADLVSVSVSLSVSLSSNCSSVSNVLLNVQQVVADVVLLVVCVVVVDDPVRCCVPPVVLSSLVSSLVSSLVSLLCSLQDASSCVSHHLCDDVNSNNHLNSVLCCCCPVVSRPSSSSNSVVVSVVVSVVSNVVSVVVSVVVVVVD

Solvent-accessible surface area (backbone atoms only — not comparable to full-atom values): 28452 Å² total; per-residue (Å²): 131,74,79,64,46,62,65,48,63,59,41,47,70,62,41,46,60,49,49,44,63,58,45,46,41,55,52,47,27,58,53,36,15,23,22,50,27,44,81,84,56,81,69,39,82,51,53,65,51,37,53,55,49,47,79,69,31,65,67,52,55,52,13,48,50,35,28,52,50,47,33,64,63,36,41,57,55,48,54,49,49,11,46,49,50,23,60,68,36,56,90,44,95,57,30,67,58,54,51,52,54,40,37,45,51,56,63,41,30,66,52,44,48,48,50,19,49,46,48,34,63,32,81,88,74,10,70,42,43,80,79,40,90,66,72,58,29,81,75,32,33,68,46,23,36,47,49,51,38,50,53,51,43,52,37,45,40,22,57,40,21,49,51,34,32,54,52,55,70,66,51,62,62,65,60,55,51,50,37,44,72,72,65,42,48,71,66,50,37,38,62,71,47,48,49,65,71,37,42,67,44,50,45,50,49,50,39,51,44,49,48,54,38,65,42,36,28,67,64,34,56,74,72,46,63,20,25,30,94,52,39,34,22,19,47,32,40,48,32,35,41,33,28,75,72,64,33,31,35,7,48,19,26,32,48,35,51,52,52,37,51,50,47,51,49,52,42,49,53,50,49,54,59,50,53,61,58,57,68,76,101,131,73,78,66,45,60,64,48,64,60,41,47,70,62,40,46,60,50,48,45,64,59,46,44,42,56,54,48,27,58,53,36,15,24,22,50,26,45,82,83,55,80,69,39,83,52,52,63,50,37,52,55,50,47,80,67,32,66,67,52,54,52,13,46,50,36,28,52,50,49,33,62,64,36,41,57,56,46,53,49,50,11,47,50,50,22,59,69,36,55,88,44,94,56,31,67,60,52,52,52,54,40,35,46,50,57,63,41,29,66,52,42,48,48,50,20,50,45,48,35,63,31,80,88,73,9,70,42,44,79,79,39,91,66,73,59,29,81,75,32,32,68,44,22,36,49,50,51,37,51,53,50,44,52,36,46,40,22,58,40,21,51,51,35,32,55,49,55,69,67,49,62,63,65,60,54,50,50,36,44,71,72,65,42,49,72,67,50,37,38,62,70,47,48,48,63,72,37,42,66,44,51,46,50,49,52,39,51,43,49,48,54,37,66,40,36,29,66,63,35,55,73,74,45,63,20,26,31,96,52,39,34,22,19,46,32,40,48,31,34,43,32,29,76,71,64,32,32,34,8,48,20,26,33,48,35,52,52,51,38,51,50,48,52,49,51,42,49,52,50,49,54,59,50,52,60,58,56,68,77,103

Organism: Thermus thermophilus (strain ATCC 27634 / DSM 579 / HB8) (NCBI:txid300852)

pLDDT: mean 86.03, std 12.97, range [32.5, 97.94]

InterPro domains:
  IPR000515 ABC transporter type 1, transmembrane domain MetI-like [PF00528] (60-270)
  IPR000515 ABC transporter type 1, transmembrane domain MetI-like [PS50928] (64-270)
  IPR000515 ABC transporter type 1, transmembrane domain MetI-like [cd06261] (131-255)
  IPR035906 MetI-like superfamily [G3DSA:1.10.3720.10] (46-278)
  IPR035906 MetI-like superfamily [SSF161098] (48-266)
  IPR051393 ABC transporter permease component [PTHR30193] (2-277)

Sequence (562 aa):
MRKKLPLLLFSLPALLPLLLFVLYPFLEVVRFSTWDWSGLSEPRPVGLKNYQTLFQDPAFWKSLLVTLGFMLLALPPFLALSLVLAVVLDGLPYERLAKSLLFLPGLVTLGGATLSWYTLFTPEYGALAQFLPIPPWDREGFWALLMVVLFTLWRHLGYGVLVASARLKAIPKTLLEAAYVDGAGPLEAFRYVVLPLMRPAVAFLLVVGTILSLQSYAAVFLLTRGGPYGATRVLGYYLYEAGFENFRLGYAAAITVVLLVLTLLFAYAQLRLLRHGDGEAMRKKLPLLLFSLPALLPLLLFVLYPFLEVVRFSTWDWSGLSEPRPVGLKNYQTLFQDPAFWKSLLVTLGFMLLALPPFLALSLVLAVVLDGLPYERLAKSLLFLPGLVTLGGATLSWYTLFTPEYGALAQFLPIPPWDREGFWALLMVVLFTLWRHLGYGVLVASARLKAIPKTLLEAAYVDGAGPLEAFRYVVLPLMRPAVAFLLVVGTILSLQSYAAVFLLTRGGPYGATRVLGYYLYEAGFENFRLGYAAAITVVLLVLTLLFAYAQLRLLRHGDGEA

Secondary structure (DSSP, 8-state):
--TTHHHHHTHHHHHHHHHHHHHHHHHHHHHHTTEE--SSS--EE-TTHHHHHHHH-HHHHHHHHHHHHHHHHHHHHHHHHHHHHHHHHTT-TTHHHHHHHHHGGGGS-HHHHHHHHHHHH-TTTSTTTTTS----TTT-HHHHHHHHHHHHHHHHHHHHHHHHHHHHHHS-HHHHHHHHHTT--HHHHIIIIIHHHTHHHHHHHHHHHHHHHHT--HHHHHHTTT-STTTT--HHHHHHIIIIIS--HHHHHHHHHHHHHHHHHHHHHHHHHHHHHHHT-/--TTHHHHHTHHHHHHHHHHHHHHHHHHHHHHTTEE--SSS--EE-TTHHHHHHHH-HHHHHHHHHHHHHHHHHHHHHHHHHHHHHHHHTT-TTHHHHHHHHHGGGGS-HHHHHHHHHHHH-TTTSTTTTTS----TTT-HHHHHHHHHHHHHHHHHHHHHHHHHHHHHHS-HHHHHHHHHTT--HHHHIIIIIHHHTHHHHHHHHHHHHHHHHT--HHHHHHTTT-STTTT--HHHHHHIIIIIS--HHHHHHHHHHHHHHHHHHHHHHHHHHHHHHHT-

Nearest PDB structures (foldseek):
  7cad-assembly1_A  TM=9.058E-01  e=1.131E-14  Mycolicibacterium smegmatis MC2 155
  8hps-assembly1_A  TM=8.891E-01  e=1.297E-14  Mycolicibacterium smegmatis MC2 155
  8ja7-assembly1_A  TM=9.070E-01  e=5.956E-13  Mycobacterium tuberculosis H37Rv
  8hpl-assembly1_A  TM=9.054E-01  e=2.935E-12  Mycolicibacterium smegmatis MC2 155
  8zx1-assembly1_B  TM=7.772E-01  e=5.516E-08  Escherichia coli